Protein AF-A0AAN8F1I0-F1 (afdb_monomer)

Sequence (673 aa):
METEQSHDYLLVFDNTEDTQTLAMLSGLHYNRSFLSQSNTVTAVFSSDENGNGAGFRAVYKSWKPKPIEVLGEPGGIVLITQRMLEFEKENGQLKRFVENGQQERADIMVKLKQLSAQIRTLTDENESNKLDNEVLKKELAEYKSNKEKMEKEMDTLNKALDQRPSEDDVAVLRTELVHAQKLMDEISQQKDVEISEHLNSIRLLNMEREKQRCVMENLQKQLEDTGSHSKESSELVRSLTSELEDTRQLLVTCQKDLEDAKSDSTQKGKRIEELHGKVEANLAELASCREKIAQLEETVRVSAREIDDSHAMNESNLKKLTQLSDKLEQVIEEKKRYETEMSKFEEKNDMHTNSIRRLELSNMDLTNELSSLGSLLEHERQLIDEKNSIIASKDQELFSLREDLERSHIDNEKLKSQCESRANESESLAKQLLALQENSKELMDRISKGEDGSKAAIEQLKIENQKLQEEIGQLTASFQEEKNGLVAKANEQEKVNREERKNAAEKLKQYEHQKETLERRLREAEDEVSRKAERFVEMEKEIEDDRRIANERVQKLKEIIRVKEASISEARKQLEELSTQLTDKNRLLREKEHQVEENRRKIEESVNRIAEAEAKARNLEAELSQSEAQRLAVTDSESDLRTQLSDNEALLASFKQQVEKVVVVFYGIRSVP

Structure (mmCIF, N/CA/C/O backbone):
data_AF-A0AAN8F1I0-F1
#
_entry.id   AF-A0AAN8F1I0-F1
#
loop_
_atom_site.group_PDB
_atom_site.id
_atom_site.type_symbol
_atom_site.label_atom_id
_atom_site.label_alt_id
_atom_site.label_comp_id
_atom_site.label_asym_id
_atom_site.label_entity_id
_atom_site.label_seq_id
_atom_site.pdbx_PDB_ins_code
_atom_site.Cartn_x
_atom_site.Cartn_y
_atom_site.Cartn_z
_atom_site.occupancy
_atom_site.B_iso_or_equiv
_atom_site.auth_seq_id
_atom_site.auth_comp_id
_atom_site.auth_asym_id
_atom_site.auth_atom_id
_atom_site.pdbx_PDB_model_num
ATOM 1 N N . MET A 1 1 ? 10.702 -7.510 59.682 1.00 38.59 1 MET A N 1
ATOM 2 C CA . MET A 1 1 ? 11.881 -8.396 59.645 1.00 38.59 1 MET A CA 1
ATOM 3 C C . MET A 1 1 ? 11.506 -9.640 60.422 1.00 38.59 1 MET A C 1
ATOM 5 O O . MET A 1 1 ? 11.485 -9.596 61.642 1.00 38.59 1 MET A O 1
ATOM 9 N N . GLU A 1 2 ? 11.086 -10.682 59.710 1.00 51.06 2 GLU A N 1
ATOM 10 C CA . GLU A 1 2 ? 10.785 -12.009 60.255 1.00 51.06 2 GLU A CA 1
ATOM 11 C C . GLU A 1 2 ? 12.105 -12.780 60.362 1.00 51.06 2 GLU A C 1
ATOM 13 O O . GLU A 1 2 ? 12.467 -13.537 59.470 1.00 51.06 2 GLU A O 1
ATOM 18 N N . THR A 1 3 ? 12.892 -12.523 61.404 1.00 51.66 3 THR A N 1
ATOM 19 C CA . THR A 1 3 ? 14.162 -13.239 61.617 1.00 51.66 3 THR A CA 1
ATOM 20 C C . THR A 1 3 ? 13.960 -14.652 62.176 1.00 51.66 3 THR A C 1
ATOM 22 O O . THR A 1 3 ? 14.921 -15.408 62.245 1.00 51.66 3 THR A O 1
ATOM 25 N N . GLU A 1 4 ? 12.732 -15.039 62.538 1.00 61.81 4 GLU A N 1
ATOM 26 C CA . GLU A 1 4 ? 12.447 -16.324 63.197 1.00 61.81 4 GLU A CA 1
ATOM 27 C C . GLU A 1 4 ? 12.282 -17.510 62.232 1.00 61.81 4 GLU A C 1
ATOM 29 O O . GLU A 1 4 ? 12.580 -18.634 62.619 1.00 61.81 4 GLU A O 1
ATOM 34 N N . GLN A 1 5 ? 11.872 -17.298 60.970 1.00 64.00 5 GLN A N 1
ATOM 35 C CA . GLN A 1 5 ? 11.562 -18.405 60.039 1.00 64.00 5 GLN A CA 1
ATOM 36 C C . GLN A 1 5 ? 12.749 -19.335 59.741 1.00 64.00 5 GLN A C 1
ATOM 38 O O . GLN A 1 5 ? 12.537 -20.487 59.372 1.00 64.00 5 GLN A O 1
ATOM 43 N N . SER A 1 6 ? 13.982 -18.848 59.879 1.00 69.38 6 SER A N 1
ATOM 44 C CA . SER A 1 6 ? 15.199 -19.601 59.557 1.00 69.38 6 SER A CA 1
ATOM 45 C C . SER A 1 6 ? 15.981 -20.095 60.777 1.00 69.38 6 SER A C 1
ATOM 47 O O . SER A 1 6 ? 17.005 -20.744 60.586 1.00 69.38 6 SER A O 1
ATOM 49 N N . HIS A 1 7 ? 15.534 -19.788 61.999 1.00 74.56 7 HIS A N 1
ATOM 50 C CA . HIS A 1 7 ? 16.306 -20.050 63.222 1.00 74.56 7 HIS A CA 1
ATOM 51 C C . HIS A 1 7 ? 15.511 -20.890 64.231 1.00 74.56 7 HIS A C 1
ATOM 53 O O . HIS A 1 7 ? 15.978 -21.960 64.617 1.00 74.56 7 HIS A O 1
ATOM 59 N N . ASP A 1 8 ? 14.275 -20.482 64.547 1.00 82.50 8 ASP A N 1
ATOM 60 C CA . ASP A 1 8 ? 13.411 -21.152 65.524 1.00 82.50 8 ASP A CA 1
ATOM 61 C C . ASP A 1 8 ? 12.116 -21.646 64.867 1.00 82.50 8 ASP A C 1
ATOM 63 O O . ASP A 1 8 ? 11.227 -20.862 64.514 1.00 82.50 8 ASP A O 1
ATOM 67 N N . TYR A 1 9 ? 11.970 -22.963 64.721 1.00 87.19 9 TYR A N 1
ATOM 68 C CA . TYR A 1 9 ? 10.768 -23.551 64.132 1.00 87.19 9 TYR A CA 1
ATOM 69 C C . TYR A 1 9 ? 10.422 -24.936 64.694 1.00 87.19 9 TYR A C 1
ATOM 71 O O . TYR A 1 9 ? 11.263 -25.686 65.191 1.00 87.19 9 TYR A O 1
ATOM 79 N N . LEU A 1 10 ? 9.137 -25.277 64.592 1.00 88.12 10 LEU A N 1
ATOM 80 C CA . LEU A 1 10 ? 8.558 -26.570 64.940 1.00 88.12 10 LEU A CA 1
ATOM 81 C C . LEU A 1 10 ? 8.108 -27.293 63.669 1.00 88.12 10 LEU A C 1
ATOM 83 O O . LEU A 1 10 ? 7.225 -26.806 62.959 1.00 88.12 10 LEU A O 1
ATOM 87 N N . LEU A 1 11 ? 8.664 -28.475 63.418 1.00 91.50 11 LEU A N 1
ATOM 88 C CA . LEU A 1 11 ? 8.189 -29.400 62.392 1.00 91.50 11 LEU A CA 1
ATOM 89 C C . LEU A 1 11 ? 7.293 -30.468 63.017 1.00 91.50 11 LEU A C 1
ATOM 91 O O . LEU A 1 11 ? 7.629 -31.056 64.041 1.00 91.50 11 LEU A O 1
ATOM 95 N N . VAL A 1 12 ? 6.154 -30.734 62.387 1.00 92.25 12 VAL A N 1
ATOM 96 C CA . VAL A 1 12 ? 5.212 -31.783 62.791 1.00 92.25 12 VAL A CA 1
ATOM 97 C C . VAL A 1 12 ? 5.114 -32.796 61.657 1.00 92.25 12 VAL A C 1
ATOM 99 O O . VAL A 1 12 ? 4.805 -32.409 60.534 1.00 92.25 12 VAL A O 1
ATOM 102 N N . PHE A 1 13 ? 5.340 -34.075 61.943 1.00 93.19 13 PHE A N 1
ATOM 103 C CA . PHE A 1 13 ? 5.342 -35.174 60.974 1.00 93.19 13 PHE A CA 1
ATOM 104 C C . PHE A 1 13 ? 4.301 -36.244 61.317 1.00 93.19 13 PHE A C 1
ATOM 106 O O . PHE A 1 13 ? 3.978 -36.458 62.492 1.00 93.19 13 PHE A O 1
ATOM 113 N N . ASP A 1 14 ? 3.797 -36.933 60.291 1.00 91.88 14 ASP A N 1
ATOM 114 C CA . ASP A 1 14 ? 2.877 -38.064 60.433 1.00 91.88 14 ASP A CA 1
ATOM 115 C C . ASP A 1 14 ? 3.632 -39.396 60.571 1.00 91.88 14 ASP A C 1
ATOM 117 O O . ASP A 1 14 ? 3.768 -40.129 59.592 1.00 91.88 14 ASP A O 1
ATOM 121 N N . ASN A 1 15 ? 4.063 -39.696 61.805 1.00 90.94 15 ASN A N 1
ATOM 122 C CA . ASN A 1 15 ? 4.766 -40.895 62.301 1.00 90.94 15 ASN A CA 1
ATOM 123 C C . ASN A 1 15 ? 6.240 -40.684 62.673 1.00 90.94 15 ASN A C 1
ATOM 125 O O . ASN A 1 15 ? 6.582 -40.884 63.834 1.00 90.94 15 ASN A O 1
ATOM 129 N N . THR A 1 16 ? 7.106 -40.343 61.711 1.00 89.94 16 THR A N 1
ATOM 130 C CA . THR A 1 16 ? 8.564 -40.158 61.910 1.00 89.94 16 THR A CA 1
ATOM 131 C C . THR A 1 16 ? 9.101 -39.003 61.058 1.00 89.94 16 THR A C 1
ATOM 133 O O . THR A 1 16 ? 8.418 -38.537 60.152 1.00 89.94 16 THR A O 1
ATOM 136 N N . GLU A 1 17 ? 10.323 -38.528 61.302 1.00 86.50 17 GLU A N 1
ATOM 137 C CA . GLU A 1 17 ? 10.909 -37.383 60.568 1.00 86.50 17 GLU A CA 1
ATOM 138 C C . GLU A 1 17 ? 11.033 -37.605 59.046 1.00 86.50 17 GLU A C 1
ATOM 140 O O . GLU A 1 17 ? 11.007 -36.648 58.279 1.00 86.50 17 GLU A O 1
ATOM 145 N N . ASP A 1 18 ? 11.077 -38.864 58.600 1.00 85.81 18 ASP A N 1
ATOM 146 C CA . ASP A 1 18 ? 11.137 -39.240 57.178 1.00 85.81 18 ASP A CA 1
ATOM 147 C C . ASP A 1 18 ? 9.758 -39.288 56.491 1.00 85.81 18 ASP A C 1
ATOM 149 O O . ASP A 1 18 ? 9.649 -39.605 55.304 1.00 85.81 18 ASP A O 1
ATOM 153 N N . THR A 1 19 ? 8.680 -39.036 57.237 1.00 86.56 19 THR A N 1
ATOM 154 C CA . THR A 1 19 ? 7.307 -39.080 56.714 1.00 86.56 19 THR A CA 1
ATOM 155 C C . THR A 1 19 ? 6.798 -37.708 56.293 1.00 86.56 19 THR A C 1
ATOM 157 O O . THR A 1 19 ? 7.475 -36.689 56.409 1.00 86.56 19 THR A O 1
ATOM 160 N N . GLN A 1 20 ? 5.577 -37.672 55.759 1.00 88.44 20 GLN A N 1
ATOM 161 C CA . GLN A 1 20 ? 4.949 -36.439 55.313 1.00 88.44 20 GLN A CA 1
ATOM 162 C C . GLN A 1 20 ? 4.882 -35.407 56.451 1.00 88.44 20 GLN A C 1
ATOM 164 O O . GLN A 1 20 ? 4.297 -35.648 57.510 1.00 88.44 20 GLN A O 1
ATOM 169 N N . THR A 1 21 ? 5.446 -34.224 56.204 1.00 91.88 21 THR A N 1
ATOM 170 C CA . THR A 1 21 ? 5.329 -33.076 57.104 1.00 91.88 21 THR A CA 1
ATOM 171 C C . THR A 1 21 ? 3.877 -32.597 57.137 1.00 91.88 21 THR A C 1
ATOM 173 O O . THR A 1 21 ? 3.315 -32.186 56.121 1.00 91.88 21 THR A O 1
ATOM 176 N N . LEU A 1 22 ? 3.269 -32.642 58.318 1.00 90.88 22 LEU A N 1
ATOM 177 C CA . LEU A 1 22 ? 1.938 -32.111 58.597 1.00 90.88 22 LEU A CA 1
ATOM 178 C C . LEU A 1 22 ? 1.959 -30.583 58.724 1.00 90.88 22 LEU A C 1
ATOM 180 O O . LEU A 1 22 ? 1.005 -29.925 58.310 1.00 90.88 22 LEU A O 1
ATOM 184 N N . ALA A 1 23 ? 3.027 -30.014 59.295 1.00 92.06 23 ALA A N 1
ATOM 185 C CA . ALA A 1 23 ? 3.194 -28.567 59.428 1.00 92.06 23 ALA A CA 1
ATOM 186 C C . ALA A 1 23 ? 4.646 -28.147 59.698 1.00 92.06 23 ALA A C 1
ATOM 188 O O . ALA A 1 23 ? 5.397 -28.886 60.329 1.00 92.06 23 ALA A O 1
ATOM 189 N N . MET A 1 24 ? 4.986 -26.916 59.307 1.00 91.50 24 MET A N 1
ATOM 190 C CA . MET A 1 24 ? 6.161 -26.177 59.777 1.00 91.50 24 MET A CA 1
ATOM 191 C C . MET A 1 24 ? 5.681 -24.855 60.380 1.00 91.50 24 MET A C 1
ATOM 193 O O . MET A 1 24 ? 4.984 -24.093 59.708 1.00 91.50 24 MET A O 1
ATOM 197 N N . LEU A 1 25 ? 5.990 -24.607 61.652 1.00 87.94 25 LEU A N 1
ATOM 198 C CA . LEU A 1 25 ? 5.482 -23.466 62.415 1.00 87.94 25 LEU A CA 1
ATOM 199 C C . LEU A 1 25 ? 6.640 -22.646 62.990 1.00 87.94 25 LEU A C 1
ATOM 201 O O . LEU A 1 25 ? 7.462 -23.176 63.729 1.00 87.94 25 LEU A O 1
ATOM 205 N N . SER A 1 26 ? 6.655 -21.348 62.700 1.00 86.38 26 SER A N 1
ATOM 206 C CA . SER A 1 26 ? 7.562 -20.348 63.284 1.00 86.38 26 SER A CA 1
ATOM 207 C C . SER A 1 26 ? 6.744 -19.146 63.777 1.00 86.38 26 SER A C 1
ATOM 209 O O . SER A 1 26 ? 5.780 -18.758 63.108 1.00 86.38 26 SER A O 1
ATOM 211 N N . GLY A 1 27 ? 7.095 -18.551 64.918 1.00 78.88 27 GLY A N 1
ATOM 212 C CA . GLY A 1 27 ? 6.337 -17.455 65.540 1.00 78.88 27 GLY A CA 1
ATOM 213 C C . GLY A 1 27 ? 5.071 -17.895 66.301 1.00 78.88 27 GLY A C 1
ATOM 214 O O . GLY A 1 27 ? 4.934 -19.044 66.724 1.00 78.88 27 GLY A O 1
ATOM 215 N N . LEU A 1 28 ? 4.123 -16.973 66.509 1.00 78.56 28 LEU A N 1
ATOM 216 C CA . LEU A 1 28 ? 2.908 -17.197 67.311 1.00 78.56 28 LEU A CA 1
ATOM 217 C C . LEU A 1 28 ? 1.751 -17.779 66.480 1.00 78.56 28 LEU A C 1
ATOM 219 O O . LEU A 1 28 ? 1.246 -17.133 65.564 1.00 78.56 28 LEU A O 1
ATOM 223 N N . HIS A 1 29 ? 1.269 -18.968 66.856 1.00 80.06 29 HIS A N 1
ATOM 224 C CA . HIS A 1 29 ? 0.125 -19.642 66.221 1.00 80.06 29 HIS A CA 1
ATOM 225 C C . HIS A 1 29 ? -0.914 -20.078 67.263 1.00 80.06 29 HIS A C 1
ATOM 227 O O . HIS A 1 29 ? -0.556 -20.561 68.335 1.00 80.06 29 HIS A O 1
ATOM 233 N N . TYR A 1 30 ? -2.206 -19.971 66.930 1.00 82.50 30 TYR A N 1
ATOM 234 C CA . TYR A 1 30 ? -3.326 -20.386 67.790 1.00 82.50 30 TYR A CA 1
ATOM 235 C C . TYR A 1 30 ? -4.308 -21.289 67.024 1.00 82.50 30 TYR A C 1
ATOM 237 O O . TYR A 1 30 ? -4.524 -21.097 65.829 1.00 82.50 30 TYR A O 1
ATOM 245 N N . ASN A 1 31 ? -4.926 -22.255 67.716 1.00 82.69 31 ASN A N 1
ATOM 246 C CA . ASN A 1 31 ? -6.033 -23.100 67.228 1.00 82.69 31 ASN A CA 1
ATOM 247 C C . ASN A 1 31 ? -5.783 -23.870 65.914 1.00 82.69 31 ASN A C 1
ATOM 249 O O . ASN A 1 31 ? -6.711 -24.128 65.147 1.00 82.69 31 ASN A O 1
ATOM 253 N N . ARG A 1 32 ? -4.539 -24.284 65.654 1.00 83.44 32 ARG A N 1
ATOM 254 C CA . ARG A 1 32 ? -4.214 -25.182 64.537 1.00 83.44 32 ARG A CA 1
ATOM 255 C C . ARG A 1 32 ? -4.479 -26.632 64.949 1.00 83.44 32 ARG A C 1
ATOM 257 O O . ARG A 1 32 ? -4.027 -27.062 66.005 1.00 83.44 32 ARG A O 1
ATOM 264 N N . SER A 1 33 ? -5.201 -27.371 64.111 1.00 86.56 33 SER A N 1
ATOM 265 C CA . SER A 1 33 ? -5.465 -28.802 64.301 1.00 86.56 33 SER A CA 1
ATOM 266 C C . SER A 1 33 ? -4.870 -29.587 63.140 1.00 86.56 33 SER A C 1
ATOM 268 O O . SER A 1 33 ? -5.078 -29.222 61.985 1.00 86.56 33 SER A O 1
ATOM 270 N N . PHE A 1 34 ? -4.152 -30.664 63.45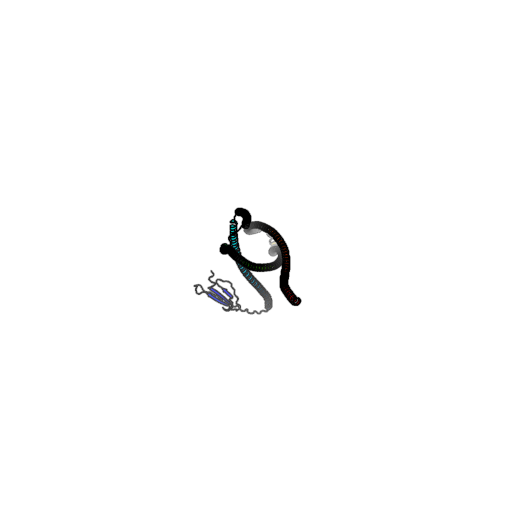4 1.00 86.25 34 PHE A N 1
ATOM 271 C CA . PHE A 1 34 ? -3.553 -31.570 62.476 1.00 86.25 34 PHE A CA 1
ATOM 272 C C . PHE A 1 34 ? -4.014 -32.993 62.779 1.00 86.25 34 PHE A C 1
ATOM 274 O O . PHE A 1 34 ? -4.053 -33.396 63.942 1.00 86.25 34 PHE A O 1
ATOM 281 N N . LEU A 1 35 ? -4.385 -33.737 61.738 1.00 85.62 35 LEU A N 1
ATOM 282 C CA . LEU A 1 35 ? -4.814 -35.126 61.848 1.00 85.62 35 LEU A CA 1
ATOM 283 C C . LEU A 1 35 ? -3.704 -36.025 61.306 1.00 85.62 35 LEU A C 1
ATOM 285 O O . LEU A 1 35 ? -3.365 -35.934 60.129 1.00 85.62 35 LEU A O 1
ATOM 289 N N . SER A 1 36 ? -3.159 -36.880 62.166 1.00 85.06 36 SER A N 1
ATOM 290 C CA . SER A 1 36 ? -2.231 -37.940 61.768 1.00 85.06 36 SER A CA 1
ATOM 291 C C . SER A 1 36 ? -3.011 -39.150 61.264 1.00 85.06 36 SER A C 1
ATOM 293 O O . SER A 1 36 ? -3.981 -39.568 61.899 1.00 85.06 36 SER A O 1
ATOM 295 N N . GLN A 1 37 ? -2.591 -39.716 60.133 1.00 88.19 37 GLN A N 1
ATOM 296 C CA . GLN A 1 37 ? -3.165 -40.950 59.589 1.00 88.19 37 GLN A CA 1
ATOM 297 C C . GLN A 1 37 ? -2.524 -42.195 60.213 1.00 88.19 37 GLN A C 1
ATOM 299 O O . GLN A 1 37 ? -3.139 -43.259 60.248 1.00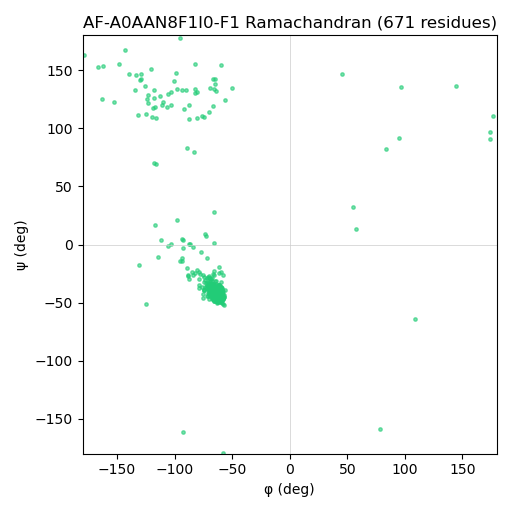 88.19 37 GLN A O 1
ATOM 304 N N . SER A 1 38 ? -1.305 -42.062 60.737 1.00 84.94 38 SER A N 1
ATOM 305 C CA . SER A 1 38 ? -0.540 -43.156 61.347 1.00 84.94 38 SER A CA 1
ATOM 306 C C . SER A 1 38 ? -0.841 -43.392 62.835 1.00 84.94 38 SER A C 1
ATOM 308 O O . SER A 1 38 ? -0.235 -44.269 63.454 1.00 84.94 38 SER A O 1
ATOM 310 N N . ASN A 1 39 ? -1.759 -42.615 63.429 1.00 83.56 39 ASN A N 1
ATOM 311 C CA . ASN A 1 39 ? -2.008 -42.543 64.879 1.00 83.56 39 ASN A CA 1
ATOM 312 C C . ASN A 1 39 ? -0.770 -42.159 65.716 1.00 83.56 39 ASN A C 1
ATOM 314 O O . ASN A 1 39 ? -0.796 -42.284 66.942 1.00 83.56 39 ASN A O 1
ATOM 318 N N . THR A 1 40 ? 0.296 -41.679 65.075 1.00 83.56 40 THR A N 1
ATOM 319 C CA . THR A 1 40 ? 1.558 -41.303 65.712 1.00 83.56 40 THR A CA 1
ATOM 320 C C . THR A 1 40 ? 2.011 -39.959 65.153 1.00 83.56 40 THR A C 1
ATOM 322 O O . THR A 1 40 ? 1.998 -39.735 63.949 1.00 83.56 40 THR A O 1
ATOM 325 N N . VAL A 1 41 ? 2.408 -39.032 66.024 1.00 87.88 41 VAL A N 1
ATOM 326 C CA . VAL A 1 41 ? 2.881 -37.701 65.618 1.00 87.88 41 VAL A CA 1
ATOM 327 C C . VAL A 1 41 ? 4.282 -37.492 66.166 1.00 87.88 41 VAL A C 1
ATOM 329 O O . VAL A 1 41 ? 4.498 -37.645 67.369 1.00 87.88 41 VAL A O 1
ATOM 332 N N . THR A 1 42 ? 5.213 -37.093 65.301 1.00 90.31 42 THR A N 1
ATOM 333 C CA . THR A 1 42 ? 6.535 -36.610 65.719 1.00 90.31 42 THR A CA 1
ATOM 334 C C . THR A 1 42 ? 6.568 -35.097 65.617 1.00 90.31 42 THR A C 1
ATOM 336 O O . THR A 1 42 ? 6.178 -34.529 64.601 1.00 90.31 42 THR A O 1
ATOM 339 N N . ALA A 1 43 ? 7.030 -34.445 66.677 1.00 90.69 43 ALA A N 1
ATOM 340 C CA . ALA A 1 43 ? 7.213 -33.004 66.732 1.00 90.69 43 ALA A CA 1
ATOM 341 C C . ALA A 1 43 ? 8.698 -32.710 66.982 1.00 90.69 43 ALA A C 1
ATOM 343 O O . ALA A 1 43 ? 9.226 -33.103 68.023 1.00 90.69 43 ALA A O 1
ATOM 344 N N . VAL A 1 44 ? 9.355 -32.044 66.032 1.00 90.06 44 VAL A N 1
ATOM 345 C CA . VAL A 1 44 ? 10.782 -31.702 66.075 1.00 90.06 44 VAL A CA 1
ATOM 346 C C . VAL A 1 44 ? 10.924 -30.203 66.261 1.00 90.06 44 VAL A C 1
ATOM 348 O O . VAL A 1 44 ? 10.411 -29.416 65.468 1.00 90.06 44 VAL A O 1
ATOM 351 N N . PHE A 1 45 ? 11.620 -29.813 67.321 1.00 87.56 45 PHE A N 1
ATOM 352 C CA . PHE A 1 45 ? 11.878 -28.421 67.660 1.00 87.56 45 PHE A CA 1
ATOM 353 C C . PHE A 1 45 ? 13.319 -28.088 67.274 1.00 87.56 45 PHE A C 1
ATOM 355 O O . PHE A 1 45 ? 14.242 -28.712 67.795 1.00 87.56 45 PHE A O 1
ATOM 362 N N . SER A 1 46 ? 13.508 -27.121 66.379 1.00 85.25 46 SER A N 1
ATOM 363 C CA . SER A 1 46 ? 14.825 -26.633 65.960 1.00 85.25 46 SER A CA 1
ATOM 364 C C . SER A 1 46 ? 15.004 -25.201 66.445 1.00 85.25 46 SER A C 1
ATOM 366 O O . SER A 1 46 ? 14.131 -24.374 66.191 1.00 85.25 46 SER A O 1
ATOM 368 N N . SER A 1 47 ? 16.107 -24.930 67.145 1.00 82.06 47 SER A N 1
ATOM 369 C CA . SER A 1 47 ? 16.515 -23.594 67.606 1.00 82.06 47 SER A CA 1
ATOM 370 C C . SER A 1 47 ? 17.992 -23.381 67.301 1.00 82.06 47 SER A C 1
ATOM 372 O O . SER A 1 47 ? 18.761 -24.347 67.353 1.00 82.06 47 SER A O 1
ATOM 374 N N . ASP A 1 48 ? 18.401 -22.154 66.984 1.00 74.50 48 ASP A N 1
ATOM 375 C CA . ASP A 1 48 ? 19.811 -21.825 66.808 1.00 74.50 48 ASP A CA 1
ATOM 376 C C . ASP A 1 48 ? 20.503 -21.603 68.170 1.00 74.50 48 ASP A C 1
ATOM 378 O O . ASP A 1 48 ? 20.032 -20.883 69.043 1.00 74.50 48 ASP A O 1
ATOM 382 N N . GLU A 1 49 ? 21.660 -22.235 68.389 1.00 59.28 49 GLU A N 1
ATOM 383 C CA . GLU A 1 49 ? 22.352 -22.255 69.696 1.00 59.28 49 GLU A CA 1
ATOM 384 C C . GLU A 1 49 ? 22.873 -20.879 70.186 1.00 59.28 49 GLU A C 1
ATOM 386 O O . GLU A 1 49 ? 23.493 -20.794 71.247 1.00 59.28 49 GLU A O 1
ATOM 391 N N . ASN A 1 50 ? 22.647 -19.789 69.444 1.00 63.00 50 ASN A N 1
ATOM 392 C CA . ASN A 1 50 ? 23.322 -18.503 69.649 1.00 63.00 50 ASN A CA 1
ATOM 393 C C . ASN A 1 50 ? 22.489 -17.412 70.349 1.00 63.00 50 ASN A C 1
ATOM 395 O O . ASN A 1 50 ? 23.003 -16.313 70.579 1.00 63.00 50 ASN A O 1
ATOM 399 N N . GLY A 1 51 ? 21.240 -17.678 70.731 1.00 56.16 51 GLY A N 1
ATOM 400 C CA . GLY A 1 51 ? 20.402 -16.721 71.456 1.00 56.16 51 GLY A CA 1
ATOM 401 C C . GLY A 1 51 ? 20.244 -17.073 72.936 1.00 56.16 51 GLY A C 1
ATOM 402 O O . GLY A 1 51 ? 19.802 -18.163 73.269 1.00 56.16 51 GLY A O 1
ATOM 403 N N . ASN A 1 52 ? 20.477 -16.123 73.850 1.00 58.47 52 ASN A N 1
ATOM 404 C CA . ASN A 1 52 ? 20.100 -16.216 75.280 1.00 58.47 52 ASN A CA 1
ATOM 405 C C . ASN A 1 52 ? 18.557 -16.247 75.511 1.00 58.47 52 ASN A C 1
ATOM 407 O O . ASN A 1 52 ? 18.062 -15.760 76.530 1.00 58.47 52 ASN A O 1
ATOM 411 N N . GLY A 1 53 ? 17.779 -16.750 74.549 1.00 61.09 53 GLY A N 1
ATOM 412 C CA . GLY A 1 53 ? 16.323 -16.836 74.579 1.00 61.09 53 GLY A CA 1
ATOM 413 C C . GLY A 1 53 ? 15.821 -18.052 75.359 1.00 61.09 53 GLY A C 1
ATOM 414 O O . GLY A 1 53 ? 16.510 -19.057 75.518 1.00 61.09 53 GLY A O 1
ATOM 415 N N . ALA A 1 54 ? 14.596 -17.964 75.880 1.00 58.94 54 ALA A N 1
ATOM 416 C CA . ALA A 1 54 ? 13.941 -19.101 76.515 1.00 58.94 54 ALA A CA 1
ATOM 417 C C . ALA A 1 54 ? 13.573 -20.137 75.436 1.00 58.94 54 ALA A C 1
ATOM 419 O O . ALA A 1 54 ? 12.733 -19.844 74.592 1.00 58.94 54 ALA A O 1
ATOM 420 N N . GLY A 1 55 ? 14.193 -21.323 75.463 1.00 64.38 55 GLY A N 1
ATOM 421 C CA . GLY A 1 55 ? 13.909 -22.408 74.514 1.00 64.38 55 GLY A CA 1
ATOM 422 C C . GLY A 1 55 ? 12.444 -22.881 74.505 1.00 64.38 55 GLY A C 1
ATOM 423 O O . GLY A 1 55 ? 11.590 -22.394 75.250 1.00 64.38 55 GLY A O 1
ATOM 424 N N . PHE A 1 56 ? 12.128 -23.873 73.671 1.00 67.94 56 PHE A N 1
ATOM 425 C CA . PHE A 1 56 ? 10.748 -24.334 73.486 1.00 67.94 56 PHE A CA 1
ATOM 426 C C . PHE A 1 56 ? 10.133 -24.968 74.746 1.00 67.94 56 PHE A C 1
ATOM 428 O O . PHE A 1 56 ? 10.746 -25.788 75.430 1.00 67.94 56 PHE A O 1
ATOM 435 N N . ARG A 1 57 ? 8.860 -24.650 75.019 1.00 68.69 57 ARG A N 1
ATOM 436 C CA . ARG A 1 57 ? 8.044 -25.310 76.050 1.00 68.69 57 ARG A CA 1
ATOM 437 C C . ARG A 1 57 ? 6.861 -26.024 75.403 1.00 68.69 57 ARG A C 1
ATOM 439 O O . ARG A 1 57 ? 5.903 -25.380 74.987 1.00 68.69 57 ARG A O 1
ATOM 446 N N . ALA A 1 58 ? 6.896 -27.354 75.390 1.00 72.25 58 ALA A N 1
ATOM 447 C CA . ALA A 1 58 ? 5.787 -28.190 74.939 1.00 72.25 58 ALA A CA 1
ATOM 448 C C . ALA A 1 58 ? 4.991 -28.752 76.130 1.00 72.25 58 ALA A C 1
ATOM 450 O O . ALA A 1 58 ? 5.567 -29.147 77.143 1.00 72.25 58 ALA A O 1
ATOM 451 N N . VAL A 1 59 ? 3.660 -28.812 76.009 1.00 68.94 59 VAL A N 1
ATOM 452 C CA . VAL A 1 59 ? 2.772 -29.445 77.000 1.00 68.94 59 VAL A CA 1
ATOM 453 C C . VAL A 1 59 ? 1.916 -30.493 76.298 1.00 68.94 59 VAL A C 1
ATOM 455 O O . VAL A 1 59 ? 1.042 -30.156 75.504 1.00 68.94 59 VAL A O 1
ATOM 458 N N . TYR A 1 60 ? 2.145 -31.766 76.618 1.00 69.75 60 TYR A N 1
ATOM 459 C CA . TYR A 1 60 ? 1.352 -32.887 76.116 1.00 69.75 60 TYR A CA 1
ATOM 460 C C . TYR A 1 60 ? 0.228 -33.243 77.098 1.00 69.75 60 TYR A C 1
ATOM 462 O O . TYR A 1 60 ? 0.461 -33.372 78.301 1.00 69.75 60 TYR A O 1
ATOM 470 N N . LYS A 1 61 ? -0.996 -33.424 76.589 1.00 65.44 61 LYS A N 1
ATOM 471 C CA . LYS A 1 61 ? -2.149 -33.917 77.358 1.00 65.44 61 LYS A CA 1
ATOM 472 C C . LYS A 1 61 ? -2.835 -35.039 76.584 1.00 65.44 61 LYS A C 1
ATOM 474 O O . LYS A 1 61 ? -3.471 -34.783 75.567 1.00 65.44 61 LYS A O 1
ATOM 479 N N . SER A 1 62 ? -2.746 -36.266 77.088 1.00 65.38 62 SER A N 1
ATOM 480 C CA . SER A 1 62 ? -3.513 -37.400 76.566 1.00 65.38 62 SER A CA 1
ATOM 481 C C . SER A 1 62 ? -4.854 -37.523 77.282 1.00 65.38 62 SER A C 1
ATOM 483 O O . SER A 1 62 ? -4.887 -37.542 78.514 1.00 65.38 62 SER A O 1
ATOM 485 N N . TRP A 1 63 ? -5.939 -37.706 76.534 1.00 57.28 63 TRP A N 1
ATOM 486 C CA . TRP A 1 63 ? -7.264 -37.991 77.083 1.00 57.28 63 TRP A CA 1
ATOM 487 C C . TRP A 1 63 ? -7.701 -39.374 76.594 1.00 57.28 63 TRP A C 1
ATOM 489 O O . TRP A 1 63 ? -7.815 -39.594 75.392 1.00 57.28 63 TRP A O 1
ATOM 499 N N . LYS A 1 64 ? -7.919 -40.322 77.514 1.00 48.03 64 LYS A N 1
ATOM 500 C CA . LYS A 1 64 ? -8.533 -41.621 77.199 1.00 48.03 64 LYS A CA 1
ATOM 501 C C . LYS A 1 64 ? -10.051 -41.509 77.398 1.00 48.03 64 LYS A C 1
ATOM 503 O O . LYS A 1 64 ? -10.463 -41.289 78.539 1.00 48.03 64 LYS A O 1
ATOM 508 N N . PRO A 1 65 ? -10.891 -41.666 76.361 1.00 48.66 65 PRO A N 1
ATOM 509 C CA . PRO A 1 65 ? -12.330 -41.787 76.567 1.00 48.66 65 PRO A CA 1
ATOM 510 C C . PRO A 1 65 ? -12.641 -43.092 77.320 1.00 48.66 65 PRO A C 1
ATOM 512 O O . PRO A 1 65 ? -12.072 -44.144 77.024 1.00 48.66 65 PRO A O 1
ATOM 515 N N . LYS A 1 66 ? -13.503 -43.009 78.343 1.00 40.09 66 LYS A N 1
ATOM 516 C CA . LYS A 1 66 ? -13.944 -44.171 79.130 1.00 40.09 66 LYS A CA 1
ATOM 517 C C . LYS A 1 66 ? -14.797 -45.114 78.261 1.00 40.09 66 LYS A C 1
ATOM 519 O O . LYS A 1 66 ? -15.603 -44.611 77.478 1.00 40.09 66 LYS A O 1
ATOM 524 N N . PRO A 1 67 ? -14.678 -46.447 78.417 1.00 43.38 67 PRO A N 1
ATOM 525 C CA . PRO A 1 67 ? -15.557 -47.397 77.742 1.00 43.38 67 PRO A CA 1
ATOM 526 C C . PRO A 1 67 ? -16.998 -47.218 78.233 1.00 43.38 67 PRO A C 1
ATOM 528 O O . PRO A 1 67 ? -17.237 -47.135 79.436 1.00 43.38 67 PRO A O 1
ATOM 531 N N . ILE A 1 68 ? -17.942 -47.144 77.298 1.00 40.28 68 ILE A N 1
ATOM 532 C CA . ILE A 1 68 ? -19.378 -47.089 77.579 1.00 40.28 68 ILE A CA 1
ATOM 533 C C . ILE A 1 68 ? -19.824 -48.504 77.966 1.00 40.28 68 ILE A C 1
ATOM 535 O O . ILE A 1 68 ? -19.822 -49.409 77.133 1.00 40.28 68 ILE A O 1
ATOM 539 N N . GLU A 1 69 ? -20.165 -48.694 79.240 1.00 42.09 69 GLU A N 1
ATOM 540 C CA . GLU A 1 69 ? -20.812 -49.909 79.735 1.00 42.09 69 GLU A CA 1
ATOM 541 C C . GLU A 1 69 ? -22.248 -50.007 79.199 1.00 42.09 69 GLU A C 1
ATOM 543 O O . GLU A 1 69 ? -23.012 -49.041 79.176 1.00 42.09 69 GLU A O 1
ATOM 548 N N . VAL A 1 70 ? -22.585 -51.209 78.738 1.00 43.31 70 VAL A N 1
ATOM 549 C CA . VAL A 1 70 ? -23.855 -51.596 78.125 1.00 43.31 70 VAL A CA 1
ATOM 550 C C . VAL A 1 70 ? -24.934 -51.701 79.208 1.00 43.31 70 VAL A C 1
ATOM 552 O O . VAL A 1 70 ? -24.915 -52.625 80.017 1.00 43.31 70 VAL A O 1
ATOM 555 N N . LEU A 1 71 ? -25.896 -50.773 79.207 1.00 38.44 71 LEU A N 1
ATOM 556 C CA . LEU A 1 71 ? -27.134 -50.878 79.984 1.00 38.44 71 LEU A CA 1
ATOM 557 C C . LEU A 1 71 ? -28.180 -51.642 79.165 1.00 38.44 71 LEU A C 1
ATOM 559 O O . LEU A 1 71 ? -28.708 -51.143 78.172 1.00 38.44 71 LEU A O 1
ATOM 563 N N . GLY A 1 72 ? -28.450 -52.877 79.584 1.00 40.38 72 GLY A N 1
ATOM 564 C CA . GLY A 1 72 ? -29.559 -53.677 79.089 1.00 40.38 72 GLY A CA 1
ATOM 565 C C . GLY A 1 72 ? -30.865 -53.271 79.764 1.00 40.38 72 GLY A C 1
ATOM 566 O O . GLY A 1 72 ? -31.076 -53.607 80.921 1.00 40.38 72 GLY A O 1
ATOM 567 N N . GLU A 1 73 ? -31.758 -52.622 79.018 1.00 43.69 73 GLU A N 1
ATOM 568 C CA . GLU A 1 73 ? -33.198 -52.644 79.293 1.00 43.69 73 GLU A CA 1
ATOM 569 C C . GLU A 1 73 ? -34.011 -52.758 77.985 1.00 43.69 73 GLU A C 1
ATOM 571 O O . GLU A 1 73 ? -33.603 -52.210 76.952 1.00 43.69 73 GLU A O 1
ATOM 576 N N . PRO A 1 74 ? -35.178 -53.439 77.988 1.00 46.28 74 PRO A N 1
ATOM 577 C CA . PRO A 1 74 ? -35.901 -53.846 76.773 1.00 46.28 74 PRO A CA 1
ATOM 578 C C . PRO A 1 74 ? -36.623 -52.716 76.014 1.00 46.28 74 PRO A C 1
ATOM 580 O O . PRO A 1 74 ? -37.363 -52.996 75.076 1.00 46.28 74 PRO A O 1
ATOM 583 N N . GLY A 1 75 ? -36.414 -51.448 76.382 1.00 45.22 75 GLY A N 1
ATOM 584 C CA . GLY A 1 75 ? -36.884 -50.275 75.629 1.00 45.22 75 GLY A CA 1
ATOM 585 C C . GLY A 1 75 ? -35.858 -49.710 74.634 1.00 45.22 75 GLY A C 1
ATOM 586 O O . GLY A 1 75 ? -36.203 -48.880 73.795 1.00 45.22 75 GLY A O 1
ATOM 587 N N . GLY A 1 76 ? -34.596 -50.155 74.696 1.00 43.44 76 GLY A N 1
ATOM 588 C CA . GLY A 1 76 ? -33.493 -49.576 73.916 1.00 43.44 76 GLY A CA 1
ATOM 589 C C . GLY A 1 76 ? -33.426 -50.002 72.446 1.00 43.44 76 GLY A C 1
ATOM 590 O O . GLY A 1 76 ? -32.887 -49.266 71.625 1.00 43.44 76 GLY A O 1
ATOM 591 N N . ILE A 1 77 ? -33.994 -51.152 72.071 1.00 48.50 77 ILE A N 1
ATOM 592 C CA . ILE A 1 77 ? -33.830 -51.714 70.716 1.00 48.50 77 ILE A CA 1
ATOM 593 C C . ILE A 1 77 ? -34.507 -50.838 69.649 1.00 48.50 77 ILE A C 1
ATOM 595 O O . ILE A 1 77 ? -33.962 -50.688 68.556 1.00 48.50 77 ILE A O 1
ATOM 599 N N . VAL A 1 78 ? -35.632 -50.193 69.978 1.00 50.53 78 VAL A N 1
ATOM 600 C CA . VAL A 1 78 ? -36.376 -49.306 69.061 1.00 50.53 78 VAL A CA 1
ATOM 601 C C . VAL A 1 78 ? -35.667 -47.958 68.874 1.00 50.53 78 VAL A C 1
ATOM 603 O O . VAL A 1 78 ? -35.561 -47.461 67.756 1.00 50.53 78 VAL A O 1
ATOM 606 N N . LEU A 1 79 ? -35.087 -47.397 69.940 1.00 53.78 79 LEU A N 1
ATOM 607 C CA . LEU A 1 79 ? -34.286 -46.168 69.855 1.00 53.78 79 LEU A CA 1
ATOM 608 C C . LEU A 1 79 ? -32.949 -46.392 69.138 1.00 53.78 79 LEU A C 1
ATOM 610 O O . LEU A 1 79 ? -32.491 -45.505 68.423 1.00 53.78 79 LEU A O 1
ATOM 614 N N . ILE A 1 80 ? -32.337 -47.571 69.288 1.00 53.69 80 ILE A N 1
ATOM 615 C CA . ILE A 1 80 ? -31.086 -47.933 68.605 1.00 53.69 80 ILE A CA 1
ATOM 616 C C . ILE A 1 80 ? -31.319 -48.146 67.106 1.00 53.69 80 ILE A C 1
ATOM 618 O O . ILE A 1 80 ? -30.521 -47.667 66.306 1.00 53.69 80 ILE A O 1
ATOM 622 N N . THR A 1 81 ? -32.414 -48.801 66.705 1.00 57.78 81 THR A N 1
ATOM 623 C CA . THR A 1 81 ? -32.727 -48.987 65.275 1.00 57.78 81 THR A CA 1
ATOM 624 C C . THR A 1 81 ? -33.117 -47.681 64.594 1.00 57.78 81 THR A C 1
ATOM 626 O O . THR A 1 81 ? -32.672 -47.443 63.474 1.00 57.78 81 THR A O 1
ATOM 629 N N . GLN A 1 82 ? -33.856 -46.794 65.267 1.00 64.75 82 GLN A N 1
ATOM 630 C CA . GLN A 1 82 ? -34.158 -45.471 64.718 1.00 64.75 82 GLN A CA 1
ATOM 631 C C . GLN A 1 82 ? -32.911 -44.582 64.619 1.00 64.75 82 GLN A C 1
ATOM 633 O O . GLN A 1 82 ? -32.678 -43.987 63.568 1.00 64.75 82 GLN A O 1
ATOM 638 N N . ARG A 1 83 ? -32.045 -44.574 65.645 1.00 64.75 83 ARG A N 1
ATOM 639 C CA . ARG A 1 83 ? -30.746 -43.887 65.561 1.00 64.75 83 ARG A CA 1
ATOM 640 C C . ARG A 1 83 ? -29.848 -44.462 64.476 1.00 64.75 83 ARG A C 1
ATOM 642 O O . ARG A 1 83 ? -29.176 -43.690 63.812 1.00 64.75 83 ARG A O 1
ATOM 649 N N . MET A 1 84 ? -29.815 -45.780 64.285 1.00 66.44 84 MET A N 1
ATOM 650 C CA . MET A 1 84 ? -29.034 -46.393 63.206 1.00 66.44 84 MET A CA 1
ATOM 651 C C . MET A 1 84 ? -29.535 -45.964 61.826 1.00 66.44 84 MET A C 1
ATOM 653 O O . MET A 1 84 ? -28.720 -45.648 60.969 1.00 66.44 84 MET A O 1
ATOM 657 N N . LEU A 1 85 ? -30.852 -45.905 61.623 1.00 69.50 85 LEU A N 1
ATOM 658 C CA . LEU A 1 85 ? -31.451 -45.458 60.363 1.00 69.50 85 LEU A CA 1
ATOM 659 C C . LEU A 1 85 ? -31.194 -43.971 60.089 1.00 69.50 85 LEU A C 1
ATOM 661 O O . LEU A 1 85 ? -30.903 -43.596 58.955 1.00 69.50 85 LEU A O 1
ATOM 665 N N . GLU A 1 86 ? -31.263 -43.122 61.116 1.00 73.69 86 GLU A N 1
ATOM 666 C CA . GLU A 1 86 ? -30.881 -41.708 61.015 1.00 73.69 86 GLU A CA 1
ATOM 667 C C . GLU A 1 86 ? -29.385 -41.561 60.708 1.00 73.69 86 GLU A C 1
ATOM 669 O O . GLU A 1 86 ? -29.022 -40.814 59.800 1.00 73.69 86 GLU A O 1
ATOM 674 N N . PHE A 1 87 ? -28.530 -42.358 61.355 1.00 73.81 87 PHE A N 1
ATOM 675 C CA . PHE A 1 87 ? -27.089 -42.373 61.109 1.00 73.81 87 PHE A CA 1
ATOM 676 C C . PHE A 1 87 ? -26.744 -42.867 59.698 1.00 73.81 87 PHE A C 1
ATOM 678 O O . PHE A 1 87 ? -25.879 -42.297 59.046 1.00 73.81 87 PHE A O 1
ATOM 685 N N . GLU A 1 88 ? -27.430 -43.884 59.170 1.00 72.44 88 GLU A N 1
ATOM 686 C CA . GLU A 1 88 ? -27.262 -44.337 57.781 1.00 72.44 88 GLU A CA 1
ATOM 687 C C . GLU A 1 88 ? -27.699 -43.269 56.773 1.00 72.44 88 GLU A C 1
ATOM 689 O O . GLU A 1 88 ? -27.062 -43.092 55.730 1.00 72.44 88 GLU A O 1
ATOM 694 N N . LYS A 1 89 ? -28.758 -42.515 57.089 1.00 78.19 89 LYS A N 1
ATOM 695 C CA . LYS A 1 89 ? -29.258 -41.427 56.243 1.00 78.19 89 LYS A CA 1
ATOM 696 C C . LYS A 1 89 ? -28.303 -40.233 56.241 1.00 78.19 89 LYS A C 1
ATOM 698 O O . LYS A 1 89 ? -27.991 -39.720 55.165 1.00 78.19 89 LYS A O 1
ATOM 703 N N . GLU A 1 90 ? -27.795 -39.843 57.408 1.00 76.94 90 GLU A N 1
ATOM 704 C CA . GLU A 1 90 ? -26.760 -38.815 57.556 1.00 76.94 90 GLU A CA 1
ATOM 705 C C . GLU A 1 90 ? -25.454 -39.243 56.882 1.00 76.94 90 GLU A C 1
ATOM 707 O O . GLU A 1 90 ? -24.878 -38.476 56.116 1.00 76.94 90 GLU A O 1
ATOM 712 N N . ASN A 1 91 ? -25.022 -40.492 57.054 1.00 78.50 91 ASN A N 1
ATOM 713 C CA . ASN A 1 91 ? -23.79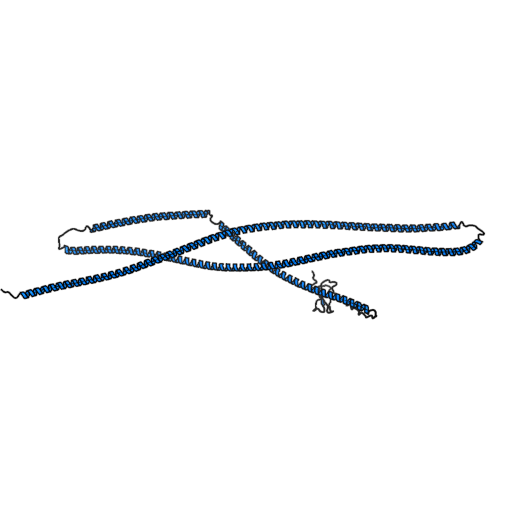9 -41.005 56.438 1.00 78.50 91 ASN A CA 1
ATOM 714 C C . ASN A 1 91 ? -23.935 -41.117 54.906 1.00 78.50 91 ASN A C 1
ATOM 716 O O . ASN A 1 91 ? -22.993 -40.838 54.165 1.00 78.50 91 ASN A O 1
ATOM 720 N N . GLY A 1 92 ? -25.130 -41.442 54.400 1.00 81.88 92 GLY A N 1
ATOM 721 C CA . GLY A 1 92 ? -25.443 -41.417 52.969 1.00 81.88 92 GLY A CA 1
ATOM 722 C C . GLY A 1 92 ? -25.511 -40.005 52.368 1.00 81.88 92 GLY A C 1
ATOM 723 O O . GLY A 1 92 ? -25.231 -39.829 51.179 1.00 81.88 92 GLY A O 1
ATOM 724 N N . GLN A 1 93 ? -25.869 -38.989 53.158 1.00 79.81 93 GLN A N 1
ATOM 725 C CA . GLN A 1 93 ? -25.766 -37.580 52.759 1.00 79.81 93 GLN A CA 1
ATOM 726 C C . GLN A 1 93 ? -24.316 -37.095 52.803 1.00 79.81 93 GLN A C 1
ATOM 728 O O . GLN A 1 93 ? -23.859 -36.462 51.854 1.00 79.81 93 GLN A O 1
ATOM 733 N N . LEU A 1 94 ? -23.572 -37.459 53.849 1.00 79.75 94 LEU A N 1
ATOM 734 C CA . LEU A 1 94 ? -22.164 -37.115 54.009 1.00 79.75 94 LEU A CA 1
ATOM 735 C C . LEU A 1 94 ? -21.317 -37.720 52.885 1.00 79.75 94 LEU A C 1
ATOM 737 O O . LEU A 1 94 ? -20.483 -37.032 52.306 1.00 79.75 94 LEU A O 1
ATOM 741 N N . LYS A 1 95 ? -21.590 -38.971 52.497 1.00 85.00 95 LYS A N 1
ATOM 742 C CA . LYS A 1 95 ? -20.927 -39.626 51.364 1.00 85.00 95 LYS A CA 1
ATOM 743 C C . LYS A 1 95 ? -21.173 -38.888 50.045 1.00 85.00 95 LYS A C 1
ATOM 745 O O . LYS A 1 95 ? -20.220 -38.628 49.321 1.00 85.00 95 LYS A O 1
ATOM 750 N N . ARG A 1 96 ? -22.418 -38.472 49.776 1.00 82.38 96 ARG A N 1
ATOM 751 C CA . ARG A 1 96 ? -22.752 -37.649 48.598 1.00 82.38 96 ARG A CA 1
ATOM 752 C C . ARG A 1 96 ? -22.077 -36.279 48.634 1.00 82.38 96 ARG A C 1
ATOM 754 O O . ARG A 1 96 ? -21.636 -35.793 47.602 1.00 82.38 96 ARG A O 1
ATOM 761 N N . PHE A 1 97 ? -21.961 -35.672 49.813 1.00 82.94 97 PHE A N 1
ATOM 762 C CA . PHE A 1 97 ? -21.264 -34.399 49.984 1.00 82.94 97 PHE A CA 1
ATOM 763 C C . PHE A 1 97 ? -19.755 -34.534 49.724 1.00 82.94 97 PHE A C 1
ATOM 765 O O . PHE A 1 97 ? -19.161 -33.684 49.067 1.00 82.94 97 PHE A O 1
ATOM 772 N N . VAL A 1 98 ? -19.140 -35.628 50.183 1.00 82.31 98 VAL A N 1
ATOM 773 C CA . VAL A 1 98 ? -17.725 -35.937 49.929 1.00 82.31 98 VAL A CA 1
ATOM 774 C C . VAL A 1 98 ? -17.478 -36.252 48.452 1.00 82.31 98 VAL A C 1
ATOM 776 O O . VAL A 1 98 ? -16.505 -35.752 47.894 1.00 82.31 98 VAL A O 1
ATOM 779 N N . GLU A 1 99 ? -18.353 -37.024 47.803 1.00 85.94 99 GLU A N 1
ATOM 780 C CA . GLU A 1 99 ? -18.267 -37.317 46.363 1.00 85.94 99 GLU A CA 1
ATOM 781 C C . GLU A 1 99 ? -18.429 -36.041 45.519 1.00 85.94 99 GLU A C 1
ATOM 783 O O . GLU A 1 99 ? -17.610 -35.791 44.635 1.00 85.94 99 GLU A O 1
ATOM 788 N N . ASN A 1 100 ? -19.392 -35.172 45.850 1.00 85.69 100 ASN A N 1
ATOM 789 C CA . ASN A 1 100 ? -19.531 -33.864 45.201 1.00 85.69 100 ASN A CA 1
ATOM 790 C C . ASN A 1 100 ? -18.297 -32.980 45.426 1.00 85.69 100 ASN A C 1
ATOM 792 O O . ASN A 1 100 ? -17.778 -32.404 44.474 1.00 85.69 100 ASN A O 1
ATOM 796 N N . GLY A 1 101 ? -17.767 -32.919 46.651 1.00 85.31 101 GLY A N 1
ATOM 797 C CA . GLY A 1 101 ? -16.554 -32.152 46.948 1.00 85.31 101 GLY A CA 1
ATOM 798 C C . GLY A 1 101 ? -15.302 -32.691 46.241 1.00 85.31 101 GLY A C 1
ATOM 799 O O . GLY A 1 101 ? -14.410 -31.920 45.878 1.00 85.31 101 GLY A O 1
ATOM 800 N N . GLN A 1 102 ? -15.219 -34.005 46.007 1.00 87.81 102 GLN A N 1
ATOM 801 C CA . GLN A 1 102 ? -14.157 -34.613 45.199 1.00 87.81 102 GLN A CA 1
ATOM 802 C C . GLN A 1 102 ? -14.304 -34.264 43.716 1.00 87.81 102 GLN A C 1
ATOM 804 O O . GLN A 1 102 ? -13.301 -33.928 43.082 1.00 87.81 102 GLN A O 1
ATOM 809 N N . GLN A 1 103 ? -15.528 -34.287 43.186 1.00 90.00 103 GLN A N 1
ATOM 810 C CA . GLN A 1 103 ? -15.806 -33.890 41.808 1.00 90.00 103 GLN A CA 1
ATOM 811 C C . GLN A 1 103 ? -15.489 -32.405 41.578 1.00 90.00 103 GLN A C 1
ATOM 813 O O . GLN A 1 103 ? -14.765 -32.072 40.644 1.00 90.00 103 GLN A O 1
ATOM 818 N N . GLU A 1 104 ? -15.917 -31.519 42.480 1.00 90.56 104 GLU A N 1
ATOM 819 C CA . GLU A 1 104 ? -15.597 -30.088 42.419 1.00 90.56 104 GLU A CA 1
ATOM 820 C C . GLU A 1 104 ? -14.085 -29.838 42.482 1.00 90.56 104 GLU A C 1
ATOM 822 O O . GLU A 1 104 ? -13.554 -29.030 41.718 1.00 90.56 104 GLU A O 1
ATOM 827 N N . ARG A 1 105 ? -13.352 -30.560 43.343 1.00 90.75 105 ARG A N 1
ATOM 828 C CA . ARG A 1 105 ? -11.882 -30.486 43.371 1.00 90.75 105 ARG A CA 1
ATOM 829 C C . ARG A 1 105 ? -11.252 -30.943 42.062 1.00 90.75 105 ARG A C 1
ATOM 831 O O . ARG A 1 105 ? -10.286 -30.317 41.625 1.00 90.75 105 ARG A O 1
ATOM 838 N N . ALA A 1 106 ? -11.755 -32.016 41.456 1.00 89.88 106 ALA A N 1
ATOM 839 C CA . ALA A 1 106 ? -11.261 -32.496 40.170 1.00 89.88 106 ALA A CA 1
ATOM 840 C C . ALA A 1 106 ? -11.494 -31.448 39.070 1.00 89.88 106 ALA A C 1
ATOM 842 O O . ALA A 1 106 ? -10.560 -31.110 38.342 1.00 89.88 106 ALA A O 1
ATOM 843 N N . ASP A 1 107 ? -12.685 -30.852 39.019 1.00 90.31 107 ASP A N 1
ATOM 844 C CA . ASP A 1 107 ? -13.036 -29.812 38.049 1.00 90.31 107 ASP A CA 1
ATOM 845 C C . ASP A 1 107 ? -12.197 -28.538 38.243 1.00 90.31 107 ASP A C 1
ATOM 847 O O . ASP A 1 107 ? -11.694 -27.957 37.275 1.00 90.31 107 ASP A O 1
ATOM 851 N N . ILE A 1 108 ? -11.970 -28.126 39.496 1.00 93.31 108 ILE A N 1
ATOM 852 C CA . ILE A 1 108 ? -11.066 -27.018 39.834 1.00 93.31 108 ILE A CA 1
ATOM 853 C C . ILE A 1 108 ? -9.641 -27.332 39.372 1.00 93.31 108 ILE A C 1
ATOM 855 O O . ILE A 1 108 ? -8.986 -26.467 38.790 1.00 93.31 108 ILE A O 1
ATOM 859 N N . MET A 1 109 ? -9.157 -28.558 39.578 1.00 90.19 109 MET A N 1
ATOM 860 C CA . MET A 1 109 ? -7.812 -28.964 39.167 1.00 90.19 109 MET A CA 1
ATOM 861 C C . MET A 1 109 ? -7.657 -28.957 37.639 1.00 90.19 109 MET A C 1
ATOM 863 O O . MET A 1 109 ? -6.628 -28.511 37.126 1.00 90.19 109 MET A O 1
ATOM 867 N N . VAL A 1 110 ? -8.685 -29.386 36.900 1.00 93.06 110 VAL A N 1
ATOM 868 C CA . VAL A 1 110 ? -8.714 -29.313 35.431 1.00 93.06 110 VAL A CA 1
ATOM 869 C C . VAL A 1 110 ? -8.665 -27.859 34.960 1.00 93.06 110 VAL A C 1
ATOM 871 O O . VAL A 1 110 ? -7.845 -27.533 34.098 1.00 93.06 110 VAL A O 1
ATOM 874 N N . LYS A 1 111 ? -9.466 -26.967 35.560 1.00 93.81 111 LYS A N 1
ATOM 875 C CA . LYS A 1 111 ? -9.437 -25.526 35.251 1.00 93.81 111 LYS A CA 1
ATOM 876 C C . LYS A 1 111 ? -8.084 -24.893 35.570 1.00 93.81 111 LYS A C 1
ATOM 878 O O . LYS A 1 111 ? -7.563 -24.136 34.758 1.00 93.81 111 LYS A O 1
ATOM 883 N N . LEU A 1 112 ? -7.477 -25.239 36.705 1.00 92.31 112 LEU A N 1
ATOM 884 C CA . LEU A 1 112 ? -6.130 -24.790 37.074 1.00 92.31 112 LEU A CA 1
ATOM 885 C C . LEU A 1 112 ? -5.091 -25.240 36.047 1.00 92.31 112 LEU A C 1
ATOM 887 O O . LEU A 1 112 ? -4.277 -24.435 35.605 1.00 92.31 112 LEU A O 1
ATOM 891 N N . LYS A 1 113 ? -5.156 -26.500 35.604 1.00 93.69 113 LYS A N 1
ATOM 892 C CA . LYS A 1 113 ? -4.257 -27.033 34.575 1.00 93.69 113 LYS A CA 1
ATOM 893 C C . LYS A 1 113 ? -4.436 -26.319 33.231 1.00 93.69 113 LYS A C 1
ATOM 895 O O . LYS A 1 113 ? -3.438 -26.034 32.573 1.00 93.69 113 LYS A O 1
ATOM 900 N N . GLN A 1 114 ? -5.674 -26.005 32.843 1.00 93.62 114 GLN A N 1
ATOM 901 C CA . GLN A 1 114 ? -5.969 -25.213 31.643 1.00 93.62 114 GLN A CA 1
ATOM 902 C C . GLN A 1 114 ? -5.437 -23.781 31.754 1.00 93.62 114 GLN A C 1
ATOM 904 O O . GLN A 1 114 ? -4.748 -23.327 30.845 1.00 93.62 114 GLN A O 1
ATOM 909 N N . LEU A 1 115 ? -5.672 -23.101 32.879 1.00 94.38 115 LEU A N 1
ATOM 910 C CA . LEU A 1 115 ? -5.144 -21.757 33.128 1.00 94.38 115 LEU A CA 1
ATOM 911 C C . LEU A 1 115 ? -3.611 -21.743 33.117 1.00 94.38 115 LEU A C 1
ATOM 913 O O . LEU A 1 115 ? -3.009 -20.884 32.486 1.00 94.38 115 LEU A O 1
ATOM 917 N N . SER A 1 116 ? -2.955 -22.728 33.735 1.00 92.81 116 SER A N 1
ATOM 918 C CA . SER A 1 116 ? -1.491 -22.857 33.685 1.00 92.81 116 SER A CA 1
ATOM 919 C C . SER A 1 116 ? -0.946 -23.158 32.284 1.00 92.81 116 SER A C 1
ATOM 921 O O . SER A 1 116 ? 0.218 -22.862 32.010 1.00 92.81 116 SER A O 1
ATOM 923 N N . ALA A 1 117 ? -1.734 -23.781 31.405 1.00 92.88 117 ALA A N 1
ATOM 924 C CA . ALA A 1 117 ? -1.365 -23.954 30.003 1.00 92.88 117 ALA A CA 1
ATOM 925 C C . ALA A 1 117 ? -1.518 -22.634 29.234 1.00 92.88 117 ALA A C 1
ATOM 927 O O . ALA A 1 117 ? -0.579 -22.226 28.562 1.00 92.88 117 ALA A O 1
ATOM 928 N N . GLN A 1 118 ? -2.638 -21.924 29.417 1.00 95.56 118 GLN A N 1
ATOM 929 C CA . GLN A 1 118 ? -2.865 -20.605 28.814 1.00 95.56 118 GLN A CA 1
ATOM 930 C C . GLN A 1 118 ? -1.809 -19.577 29.231 1.00 95.56 118 GLN A C 1
ATOM 932 O O . GLN A 1 118 ? -1.310 -18.849 28.383 1.00 95.56 118 GLN A O 1
ATOM 937 N N . ILE A 1 119 ? -1.422 -19.543 30.511 1.00 94.12 119 ILE A N 1
ATOM 938 C CA . ILE A 1 119 ? -0.361 -18.649 31.000 1.00 94.12 119 ILE A CA 1
ATOM 939 C C . ILE A 1 119 ? 0.965 -18.937 30.292 1.00 94.12 119 ILE A C 1
ATOM 941 O O . ILE A 1 119 ? 1.668 -17.998 29.933 1.00 94.12 119 ILE A O 1
ATOM 945 N N . ARG A 1 120 ? 1.303 -20.213 30.061 1.00 93.12 120 ARG A N 1
ATOM 946 C CA . ARG A 1 120 ? 2.515 -20.580 29.314 1.00 93.12 120 ARG A CA 1
ATOM 947 C C . ARG A 1 120 ? 2.456 -20.084 27.876 1.00 93.12 120 ARG A C 1
ATOM 949 O O . ARG A 1 120 ? 3.364 -19.381 27.465 1.00 93.12 120 ARG A O 1
ATOM 956 N N . THR A 1 121 ? 1.358 -20.345 27.169 1.00 92.50 121 THR A N 1
ATOM 957 C CA . THR A 1 121 ? 1.177 -19.870 25.790 1.00 92.50 121 THR A CA 1
ATOM 958 C C . THR A 1 121 ? 1.268 -18.347 25.693 1.00 92.50 121 THR A C 1
ATOM 960 O O . THR A 1 121 ? 2.012 -17.839 24.866 1.00 92.50 121 THR A O 1
ATOM 963 N N . LEU A 1 122 ? 0.602 -17.614 26.591 1.00 92.38 122 LEU A N 1
ATOM 964 C CA . LEU A 1 122 ? 0.680 -16.150 26.632 1.00 92.38 122 LEU A CA 1
ATOM 965 C C . LEU A 1 122 ? 2.088 -15.639 26.965 1.00 92.38 122 LEU A C 1
ATOM 967 O O . LEU A 1 122 ? 2.474 -14.563 26.518 1.00 92.38 122 LEU A O 1
ATOM 971 N N . THR A 1 123 ? 2.855 -16.387 27.761 1.00 92.88 123 THR A N 1
ATOM 972 C CA . THR A 1 123 ? 4.246 -16.037 28.076 1.00 92.88 123 THR A CA 1
ATOM 973 C C . THR A 1 123 ? 5.132 -16.212 26.845 1.00 92.88 123 THR A C 1
ATOM 975 O O . THR A 1 123 ? 5.862 -15.284 26.503 1.00 92.88 123 THR A O 1
ATOM 978 N N . ASP A 1 124 ? 5.001 -17.338 26.141 1.00 91.38 124 ASP A N 1
ATOM 979 C CA . ASP A 1 124 ? 5.742 -17.624 24.906 1.00 91.38 124 ASP A CA 1
ATOM 980 C C . ASP A 1 124 ? 5.402 -16.601 23.803 1.00 91.38 124 ASP A C 1
ATOM 982 O O . ASP A 1 124 ? 6.290 -16.061 23.143 1.00 91.38 124 ASP A O 1
ATOM 986 N N . GLU A 1 125 ? 4.119 -16.259 23.646 1.00 92.88 125 GLU A N 1
ATOM 987 C CA . GLU A 1 125 ? 3.660 -15.216 22.719 1.00 92.88 125 GLU A CA 1
ATOM 988 C C . GLU A 1 125 ? 4.237 -13.839 23.077 1.00 92.88 125 GLU A C 1
ATOM 990 O O . GLU A 1 125 ? 4.650 -13.083 22.198 1.00 92.88 125 GLU A O 1
ATOM 995 N N . ASN A 1 126 ? 4.314 -13.501 24.366 1.00 92.81 126 ASN A N 1
ATOM 996 C CA . ASN A 1 126 ? 4.882 -12.231 24.811 1.00 92.81 126 ASN A CA 1
ATOM 997 C C . ASN A 1 126 ? 6.403 -12.161 24.579 1.00 92.81 126 ASN A C 1
ATOM 999 O O . ASN A 1 126 ? 6.925 -11.106 24.215 1.00 92.81 126 ASN A O 1
ATOM 1003 N N . GLU A 1 127 ? 7.121 -13.277 24.737 1.00 92.31 127 GLU A N 1
ATOM 1004 C CA . GLU A 1 127 ? 8.539 -13.369 24.372 1.00 92.31 127 GLU A CA 1
ATOM 1005 C C . GLU A 1 127 ? 8.752 -13.239 22.858 1.00 92.31 127 GLU A C 1
ATOM 1007 O O . GLU A 1 127 ? 9.632 -12.484 22.435 1.00 92.31 127 GLU A O 1
ATOM 1012 N N . SER A 1 128 ? 7.908 -13.881 22.043 1.00 91.38 128 SER A N 1
ATOM 1013 C CA . SER A 1 128 ? 7.933 -13.732 20.581 1.00 91.38 128 SER A CA 1
ATOM 1014 C C . SER A 1 128 ? 7.696 -12.279 20.162 1.00 91.38 128 SER A C 1
ATOM 1016 O O . SER A 1 128 ? 8.507 -11.696 19.446 1.00 91.38 128 SER A O 1
ATOM 1018 N N . ASN A 1 129 ? 6.654 -11.640 20.700 1.00 91.44 129 ASN A N 1
ATOM 1019 C CA . ASN A 1 129 ? 6.345 -10.237 20.417 1.00 91.44 129 ASN A CA 1
ATOM 1020 C C . ASN A 1 129 ? 7.486 -9.293 20.822 1.00 91.44 129 ASN A C 1
ATOM 1022 O O . ASN A 1 129 ? 7.711 -8.259 20.190 1.00 91.44 129 ASN A O 1
ATOM 1026 N N . LYS A 1 130 ? 8.228 -9.626 21.885 1.00 93.00 130 LYS A N 1
ATOM 1027 C CA . LYS A 1 130 ? 9.396 -8.852 22.313 1.00 93.00 130 LYS A CA 1
ATOM 1028 C C . LYS A 1 130 ? 10.544 -8.959 21.308 1.00 93.00 130 LYS A C 1
ATOM 1030 O O . LYS A 1 130 ? 11.175 -7.939 21.027 1.00 93.00 130 LYS A O 1
ATOM 1035 N N . LEU A 1 131 ? 10.789 -10.151 20.761 1.00 92.12 131 LEU A N 1
ATOM 1036 C CA . LEU A 1 131 ? 11.778 -10.365 19.701 1.00 92.12 131 LEU A CA 1
ATOM 1037 C C . LEU A 1 131 ? 11.395 -9.609 18.425 1.00 92.12 131 LEU A C 1
ATOM 1039 O O . LEU A 1 131 ? 12.223 -8.871 17.891 1.00 92.12 131 LEU A O 1
ATOM 1043 N N . ASP A 1 132 ? 10.137 -9.698 17.995 1.00 91.31 132 ASP A N 1
ATOM 1044 C CA . ASP A 1 132 ? 9.647 -8.985 16.809 1.00 91.31 132 ASP A CA 1
ATOM 1045 C C . ASP A 1 132 ? 9.785 -7.465 16.969 1.00 91.31 132 ASP A C 1
ATOM 1047 O O . ASP A 1 132 ? 10.226 -6.759 16.061 1.00 91.31 132 ASP A O 1
ATOM 1051 N N . ASN A 1 133 ? 9.503 -6.941 18.163 1.00 92.25 133 ASN A N 1
ATOM 1052 C CA . ASN A 1 133 ? 9.678 -5.523 18.467 1.00 92.25 133 ASN A CA 1
ATOM 1053 C C . ASN A 1 133 ? 11.162 -5.095 18.431 1.00 92.25 133 ASN A C 1
ATOM 1055 O O . ASN A 1 133 ? 11.482 -3.985 18.001 1.00 92.25 133 ASN A O 1
ATOM 1059 N N . GLU A 1 134 ? 12.098 -5.958 18.837 1.00 93.50 134 GLU A N 1
ATOM 1060 C CA . GLU A 1 134 ? 13.533 -5.691 18.669 1.00 93.50 134 GLU A CA 1
ATOM 1061 C C . GLU A 1 134 ? 13.969 -5.695 17.200 1.00 93.50 134 GLU A C 1
ATOM 1063 O O . GLU A 1 134 ? 14.780 -4.850 16.809 1.00 93.50 134 GLU A O 1
ATOM 1068 N N . VAL A 1 135 ? 13.426 -6.600 16.381 1.00 93.31 135 VAL A N 1
ATOM 1069 C CA . VAL A 1 135 ? 13.682 -6.638 14.933 1.00 93.31 135 VAL A CA 1
ATOM 1070 C C . VAL A 1 135 ? 13.160 -5.365 14.271 1.00 93.31 135 VAL A C 1
ATOM 1072 O O . VAL A 1 135 ? 13.935 -4.655 13.628 1.00 93.31 135 VAL A O 1
ATOM 1075 N N . LEU A 1 136 ? 11.906 -4.989 14.533 1.00 91.94 136 LEU A N 1
ATOM 1076 C CA . LEU A 1 136 ? 11.305 -3.763 14.002 1.00 91.94 136 LEU A CA 1
ATOM 1077 C C . LEU A 1 136 ? 12.082 -2.507 14.417 1.00 91.94 136 LEU A C 1
ATOM 1079 O O . LEU A 1 136 ? 12.257 -1.587 13.617 1.00 91.94 136 LEU A O 1
ATOM 1083 N N . LYS A 1 137 ? 12.610 -2.452 15.647 1.00 93.56 137 LYS A N 1
ATOM 1084 C CA . LYS A 1 137 ? 13.477 -1.342 16.083 1.00 93.56 137 LYS A CA 1
ATOM 1085 C C . LYS A 1 137 ? 14.779 -1.262 15.287 1.00 93.56 137 LYS A C 1
ATOM 1087 O O . LYS A 1 137 ? 15.221 -0.151 14.988 1.00 93.56 137 LYS A O 1
ATOM 1092 N N . LYS A 1 138 ? 15.395 -2.402 14.954 1.00 93.12 138 LYS A N 1
ATOM 1093 C CA . LYS A 1 138 ? 16.609 -2.447 14.122 1.00 93.12 138 LYS A CA 1
ATOM 1094 C C . LYS A 1 138 ? 16.314 -1.995 12.695 1.00 93.12 138 LYS A C 1
ATOM 1096 O O . LYS A 1 138 ? 17.015 -1.120 12.194 1.00 93.12 138 LYS A O 1
ATOM 1101 N N . GLU A 1 139 ? 15.244 -2.503 12.090 1.00 93.25 139 GLU A N 1
ATOM 1102 C CA . GLU A 1 139 ? 14.816 -2.106 10.742 1.00 93.25 139 GLU A CA 1
ATOM 1103 C C . GLU A 1 139 ? 14.480 -0.611 10.667 1.00 93.25 139 GLU A C 1
ATOM 1105 O O . GLU A 1 139 ? 14.893 0.084 9.738 1.00 93.25 139 GLU A O 1
ATOM 1110 N N . LEU A 1 140 ? 13.801 -0.070 11.684 1.00 92.56 140 LEU A N 1
ATOM 1111 C CA . LEU A 1 140 ? 13.499 1.359 11.772 1.00 92.56 140 LEU A CA 1
ATOM 1112 C C . LEU A 1 140 ? 14.777 2.212 11.860 1.00 92.56 140 LEU A C 1
ATOM 1114 O O . LEU A 1 140 ? 14.849 3.291 11.265 1.00 92.56 140 LEU A O 1
ATOM 1118 N N . ALA A 1 141 ? 15.782 1.755 12.611 1.00 93.12 141 ALA A N 1
ATOM 1119 C CA . ALA A 1 141 ? 17.067 2.441 12.714 1.00 93.12 141 ALA A CA 1
ATOM 1120 C C . ALA A 1 141 ? 17.819 2.439 11.372 1.00 93.12 141 ALA A C 1
ATOM 1122 O O . ALA A 1 141 ? 18.372 3.467 10.973 1.00 93.12 141 ALA A O 1
ATOM 1123 N N . GLU A 1 142 ? 17.785 1.323 10.646 1.00 94.88 142 GLU A N 1
ATOM 1124 C CA . GLU A 1 142 ? 18.381 1.206 9.314 1.00 94.88 142 GLU A CA 1
ATOM 1125 C C . GLU A 1 142 ? 17.679 2.113 8.293 1.00 94.88 142 GLU A C 1
ATOM 1127 O O . GLU A 1 142 ? 18.340 2.866 7.572 1.00 94.88 142 GLU A O 1
ATOM 1132 N N . TYR A 1 143 ? 16.343 2.146 8.303 1.00 93.25 143 TYR A N 1
ATOM 1133 C CA . TYR A 1 143 ? 15.560 3.054 7.464 1.00 93.25 143 TYR A CA 1
ATOM 1134 C C . TYR A 1 143 ? 15.893 4.526 7.721 1.00 93.25 143 TYR A C 1
ATOM 1136 O O . TYR A 1 143 ? 16.039 5.298 6.771 1.00 93.25 143 TYR A O 1
ATOM 1144 N N . LYS A 1 144 ? 16.052 4.927 8.990 1.00 93.25 144 LYS A N 1
ATOM 1145 C CA . LYS A 1 144 ? 16.478 6.292 9.341 1.00 93.25 144 LYS A CA 1
ATOM 1146 C C . LYS A 1 144 ? 17.870 6.608 8.795 1.00 93.25 144 LYS A C 1
ATOM 1148 O O . LYS A 1 144 ? 18.052 7.667 8.202 1.00 93.25 144 LYS A O 1
ATOM 1153 N N . SER A 1 145 ? 18.820 5.681 8.926 1.00 94.56 145 SER A N 1
ATOM 1154 C CA . SER A 1 145 ? 20.175 5.863 8.391 1.00 94.56 145 SER A CA 1
ATOM 1155 C C . SER A 1 145 ? 20.186 5.989 6.863 1.00 94.56 145 SER A C 1
ATOM 1157 O O . SER A 1 145 ? 20.860 6.864 6.319 1.00 94.56 145 SER A O 1
ATOM 1159 N N . ASN A 1 146 ? 19.409 5.163 6.156 1.00 92.88 146 ASN A N 1
ATOM 1160 C CA . ASN A 1 146 ? 19.296 5.250 4.699 1.00 92.88 146 ASN A CA 1
ATOM 1161 C C . ASN A 1 146 ? 18.612 6.540 4.245 1.00 92.88 146 ASN A C 1
ATOM 1163 O O . ASN A 1 146 ? 19.058 7.148 3.273 1.00 92.88 146 ASN A O 1
ATOM 1167 N N . LYS A 1 147 ? 17.581 6.996 4.962 1.00 93.81 147 LYS A N 1
ATOM 1168 C CA . LYS A 1 147 ? 16.945 8.287 4.693 1.00 93.81 147 LYS A CA 1
ATOM 1169 C C . LYS A 1 147 ? 17.951 9.438 4.802 1.00 93.81 147 LYS A C 1
ATOM 1171 O O . LYS A 1 147 ? 18.040 10.236 3.877 1.00 93.81 147 LYS A O 1
ATOM 1176 N N . GLU A 1 148 ? 18.750 9.485 5.868 1.00 95.19 148 GLU A N 1
ATOM 1177 C CA . GLU A 1 148 ? 19.780 10.523 6.037 1.00 95.19 148 GLU A CA 1
ATOM 1178 C C . GLU A 1 148 ? 20.848 10.487 4.932 1.00 95.19 148 GLU A C 1
ATOM 1180 O O . GLU A 1 148 ? 21.336 11.534 4.505 1.00 95.19 148 GLU A O 1
ATOM 1185 N N . LYS A 1 149 ? 21.234 9.296 4.452 1.00 93.50 149 LYS A N 1
ATOM 1186 C CA . LYS A 1 149 ? 22.157 9.168 3.310 1.00 93.50 149 LYS A CA 1
ATOM 1187 C C . LYS A 1 149 ? 21.547 9.738 2.033 1.00 93.50 149 LYS A C 1
ATOM 1189 O O . LYS A 1 149 ? 22.196 10.538 1.368 1.00 93.50 149 LYS A O 1
ATOM 1194 N N . MET A 1 150 ? 20.300 9.375 1.735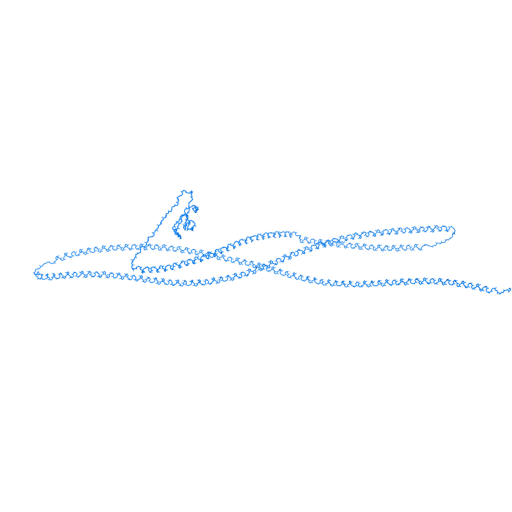 1.00 91.19 150 MET A N 1
ATOM 1195 C CA . MET A 1 150 ? 19.579 9.875 0.563 1.00 91.19 150 MET A CA 1
ATOM 1196 C C . MET A 1 150 ? 19.378 11.393 0.611 1.00 91.19 150 MET A C 1
ATOM 1198 O O . MET A 1 150 ? 19.514 12.061 -0.409 1.00 91.19 150 MET A O 1
ATOM 1202 N N . GLU A 1 151 ? 19.103 11.959 1.788 1.00 93.75 151 GLU A N 1
ATOM 1203 C CA . GLU A 1 151 ? 19.012 13.414 1.974 1.00 93.75 151 GLU A CA 1
ATOM 1204 C C . GLU A 1 151 ? 20.357 14.102 1.688 1.00 93.75 151 GLU A C 1
ATOM 1206 O O . GLU A 1 151 ? 20.400 15.079 0.943 1.00 93.75 151 GLU A O 1
ATOM 1211 N N . LYS A 1 152 ? 21.478 13.547 2.172 1.00 93.94 152 LYS A N 1
ATOM 1212 C CA . LYS A 1 152 ? 22.825 14.067 1.861 1.00 93.94 152 LYS A CA 1
ATOM 1213 C C . LYS A 1 152 ? 23.178 13.964 0.374 1.00 93.94 152 LYS A C 1
ATOM 1215 O O . LYS A 1 152 ? 23.823 14.865 -0.168 1.00 93.94 152 LYS A O 1
ATOM 1220 N N . GLU A 1 153 ? 22.791 12.877 -0.288 1.00 93.81 153 GLU A N 1
ATOM 1221 C CA . GLU A 1 153 ? 22.976 12.716 -1.735 1.00 93.81 153 GLU A CA 1
ATOM 1222 C C . GLU A 1 153 ? 22.138 13.730 -2.520 1.00 93.81 153 GLU A C 1
ATOM 1224 O O . GLU A 1 153 ? 22.663 14.377 -3.425 1.00 93.81 153 GLU A O 1
ATOM 1229 N N . MET A 1 154 ? 20.880 13.947 -2.125 1.00 91.31 154 MET A N 1
ATOM 1230 C CA . MET A 1 154 ? 20.020 14.986 -2.701 1.00 91.31 154 MET A CA 1
ATOM 1231 C C . MET A 1 154 ? 20.617 16.385 -2.538 1.00 91.31 154 MET A C 1
ATOM 1233 O O . MET A 1 154 ? 20.674 17.137 -3.508 1.00 91.31 154 MET A O 1
ATOM 1237 N N . ASP A 1 155 ? 21.130 16.725 -1.356 1.00 92.62 155 ASP A N 1
ATOM 1238 C CA . ASP A 1 155 ? 21.804 18.006 -1.126 1.00 92.62 155 ASP A CA 1
ATOM 1239 C C . ASP A 1 155 ? 23.047 18.171 -2.010 1.00 92.62 155 ASP A C 1
ATOM 1241 O O . ASP A 1 155 ? 23.334 19.263 -2.504 1.00 92.62 155 ASP A O 1
ATOM 1245 N N . THR A 1 156 ? 23.793 17.088 -2.230 1.00 93.31 156 THR A N 1
ATOM 1246 C CA . THR A 1 156 ? 24.977 17.092 -3.099 1.00 93.31 156 THR A CA 1
ATOM 1247 C C . THR A 1 156 ? 24.586 17.288 -4.565 1.00 93.31 156 THR A C 1
ATOM 1249 O O . THR A 1 156 ? 25.201 18.096 -5.261 1.00 93.31 156 THR A O 1
ATOM 1252 N N . LEU A 1 157 ? 23.536 16.603 -5.027 1.00 90.62 157 LEU A N 1
ATOM 1253 C CA . LEU A 1 157 ? 23.002 16.750 -6.381 1.00 90.62 157 LEU A CA 1
ATOM 1254 C C . LEU A 1 157 ? 22.421 18.145 -6.625 1.00 90.62 157 LEU A C 1
ATOM 1256 O O . LEU A 1 157 ? 22.662 18.715 -7.686 1.00 90.62 157 LEU A O 1
ATOM 1260 N N . ASN A 1 158 ? 21.721 18.720 -5.646 1.00 90.31 158 ASN A N 1
ATOM 1261 C CA . ASN A 1 158 ? 21.211 20.089 -5.731 1.00 90.31 158 ASN A CA 1
ATOM 1262 C C . ASN A 1 158 ? 22.356 21.101 -5.841 1.00 90.31 158 ASN A C 1
ATOM 1264 O O . ASN A 1 158 ? 22.343 21.937 -6.739 1.00 90.31 158 ASN A O 1
ATOM 1268 N N . LYS A 1 159 ? 23.410 20.961 -5.025 1.00 91.38 159 LYS A N 1
ATOM 1269 C CA . LYS A 1 159 ? 24.616 21.797 -5.154 1.00 91.38 159 LYS A CA 1
ATOM 1270 C C . LYS A 1 159 ? 25.288 21.654 -6.522 1.00 91.38 159 LYS A C 1
ATOM 1272 O O . LYS A 1 159 ? 25.795 22.637 -7.049 1.00 91.38 159 LYS A O 1
ATOM 1277 N N . ALA A 1 160 ? 25.305 20.453 -7.100 1.00 84.88 160 ALA A N 1
ATOM 1278 C CA . ALA A 1 160 ? 25.850 20.224 -8.439 1.00 84.88 160 ALA A CA 1
ATOM 1279 C C . ALA A 1 160 ? 24.961 20.817 -9.551 1.00 84.88 160 ALA A C 1
ATOM 1281 O O . ALA A 1 160 ? 25.469 21.252 -10.582 1.00 84.88 160 ALA A O 1
ATOM 1282 N N . LEU A 1 161 ? 23.642 20.847 -9.347 1.00 82.62 161 LEU A N 1
ATOM 1283 C CA . LEU A 1 161 ? 22.687 21.519 -10.230 1.00 82.62 161 LEU A CA 1
ATOM 1284 C C . LEU A 1 161 ? 22.862 23.040 -10.195 1.00 82.62 161 LEU A C 1
ATOM 1286 O O . LEU A 1 161 ? 22.910 23.649 -11.260 1.00 82.62 161 LEU A O 1
ATOM 1290 N N . ASP A 1 162 ? 23.049 23.622 -9.009 1.00 82.12 162 ASP A N 1
ATOM 1291 C CA . ASP A 1 162 ? 23.299 25.060 -8.826 1.00 82.12 162 ASP A CA 1
ATOM 1292 C C . ASP A 1 162 ? 24.637 25.517 -9.433 1.00 82.12 162 ASP A C 1
ATOM 1294 O O . ASP A 1 162 ? 24.812 26.690 -9.751 1.00 82.12 162 ASP A O 1
ATOM 1298 N N . GLN A 1 163 ? 25.589 24.595 -9.609 1.00 81.69 163 GLN A N 1
ATOM 1299 C CA . GLN A 1 163 ? 26.887 24.855 -10.244 1.00 81.69 163 GLN A CA 1
ATOM 1300 C C . GLN A 1 163 ? 26.874 24.702 -11.769 1.00 81.69 163 GLN A C 1
ATOM 1302 O O . GLN A 1 163 ? 27.924 24.857 -12.400 1.00 81.69 163 GLN A O 1
ATOM 1307 N N . ARG A 1 164 ? 25.735 24.373 -12.393 1.00 79.69 164 ARG A N 1
ATOM 1308 C CA . ARG A 1 164 ? 25.685 24.318 -13.857 1.00 79.69 164 ARG A CA 1
ATOM 1309 C C . ARG A 1 164 ? 25.914 25.712 -14.444 1.00 79.69 164 ARG A C 1
ATOM 1311 O O . ARG A 1 164 ? 25.398 26.682 -13.891 1.00 79.69 164 ARG A O 1
ATOM 1318 N N . PRO A 1 165 ? 26.643 25.806 -15.575 1.00 75.25 165 PRO A N 1
ATOM 1319 C CA . PRO A 1 165 ? 26.708 27.039 -16.343 1.00 75.25 165 PRO A CA 1
ATOM 1320 C C . PRO A 1 165 ? 25.287 27.537 -16.581 1.00 75.25 165 PRO A C 1
ATOM 1322 O O . PRO A 1 165 ? 24.397 26.739 -16.899 1.00 75.25 165 PRO A O 1
ATOM 1325 N N . SER A 1 166 ? 25.075 28.832 -16.381 1.00 81.56 166 SER A N 1
ATOM 1326 C CA . SER A 1 166 ? 23.772 29.428 -16.635 1.00 81.56 166 SER A CA 1
ATOM 1327 C C . SER A 1 166 ? 23.396 29.224 -18.106 1.00 81.56 166 SER A C 1
ATOM 1329 O O . SER A 1 166 ? 24.264 29.070 -18.969 1.00 81.56 166 SER A O 1
ATOM 1331 N N . GLU A 1 167 ? 22.099 29.210 -18.424 1.00 81.69 167 GLU A N 1
ATOM 1332 C CA . GLU A 1 167 ? 21.667 29.130 -19.829 1.00 81.69 167 GLU A CA 1
ATOM 1333 C C . GLU A 1 167 ? 22.249 30.298 -20.648 1.00 81.69 167 GLU A C 1
ATOM 1335 O O . GLU A 1 167 ? 22.510 30.136 -21.838 1.00 81.69 167 GLU A O 1
ATOM 1340 N N . ASP A 1 168 ? 22.550 31.428 -19.999 1.00 81.31 168 ASP A N 1
ATOM 1341 C CA . ASP A 1 168 ? 23.256 32.560 -20.600 1.00 81.31 168 ASP A CA 1
ATOM 1342 C C . ASP A 1 168 ? 24.705 32.196 -20.971 1.00 81.31 168 ASP A C 1
ATOM 1344 O O . ASP A 1 168 ? 25.126 32.467 -22.096 1.00 81.31 168 ASP A O 1
ATOM 1348 N N . ASP A 1 169 ? 25.449 31.502 -20.100 1.00 84.81 169 ASP A N 1
ATOM 1349 C CA . ASP A 1 169 ? 26.799 30.997 -20.412 1.00 84.81 169 ASP A CA 1
ATOM 1350 C C . ASP A 1 169 ? 26.763 30.004 -21.586 1.00 84.81 169 ASP A C 1
ATOM 1352 O O . ASP A 1 169 ? 27.597 30.043 -22.494 1.00 84.81 169 ASP A O 1
ATOM 1356 N N . VAL A 1 170 ? 25.757 29.124 -21.608 1.00 86.56 170 VAL A N 1
ATOM 1357 C CA . VAL A 1 170 ? 25.544 28.169 -22.706 1.00 86.56 170 VAL A CA 1
ATOM 1358 C C . VAL A 1 170 ? 25.176 28.895 -24.003 1.00 86.56 170 VAL A C 1
ATOM 1360 O O . VAL A 1 170 ? 25.634 28.503 -25.079 1.00 86.56 170 VAL A O 1
ATOM 1363 N N . ALA A 1 171 ? 24.373 29.956 -23.932 1.00 83.38 171 ALA A N 1
ATOM 1364 C CA . ALA A 1 171 ? 24.014 30.774 -25.083 1.00 83.38 171 ALA A CA 1
ATOM 1365 C C . ALA A 1 171 ? 25.235 31.506 -25.655 1.00 83.38 171 ALA A C 1
ATOM 1367 O O . ALA A 1 171 ? 25.424 31.485 -26.874 1.00 83.38 171 ALA A O 1
ATOM 1368 N N . VAL A 1 172 ? 26.100 32.062 -24.798 1.00 89.50 172 VAL A N 1
ATOM 1369 C CA . VAL A 1 172 ? 27.375 32.671 -25.209 1.00 89.50 172 VAL A CA 1
ATOM 1370 C C . VAL A 1 172 ? 28.245 31.640 -25.928 1.00 89.50 172 VAL A C 1
ATOM 1372 O O . VAL A 1 172 ? 28.627 31.871 -27.077 1.00 89.50 172 VAL A O 1
ATOM 1375 N N . LEU A 1 173 ? 28.445 30.453 -25.348 1.00 88.50 173 LEU A N 1
ATOM 1376 C CA . LEU A 1 173 ? 29.223 29.381 -25.983 1.00 88.50 173 LEU A CA 1
ATOM 1377 C C . LEU A 1 173 ? 28.631 28.932 -27.329 1.00 88.50 173 LEU A C 1
ATOM 1379 O O . LEU A 1 173 ? 29.370 28.703 -28.286 1.00 88.50 173 LEU A O 1
ATOM 1383 N N . ARG A 1 174 ? 27.298 28.843 -27.448 1.00 90.12 174 ARG A N 1
ATOM 1384 C CA . ARG A 1 174 ? 26.631 28.554 -28.731 1.00 90.12 174 ARG A CA 1
ATOM 1385 C C . ARG A 1 174 ? 26.902 29.654 -29.758 1.00 90.12 174 ARG A C 1
ATOM 1387 O O . ARG A 1 174 ? 27.179 29.339 -30.914 1.00 90.12 174 ARG A O 1
ATOM 1394 N N . THR A 1 175 ? 26.836 30.927 -29.364 1.00 90.88 175 THR A N 1
ATOM 1395 C CA . THR A 1 175 ? 27.118 32.045 -30.278 1.00 90.88 175 THR A CA 1
ATOM 1396 C C . THR A 1 175 ? 28.579 32.093 -30.715 1.00 90.88 175 THR A C 1
ATOM 1398 O O . THR A 1 175 ? 28.843 32.296 -31.900 1.00 90.88 175 THR A O 1
ATOM 1401 N N . GLU A 1 176 ? 29.518 31.835 -29.805 1.00 90.56 176 GLU A N 1
ATOM 1402 C CA . GLU A 1 176 ? 30.947 31.760 -30.111 1.00 90.56 176 GLU A CA 1
ATOM 1403 C C . GLU A 1 176 ? 31.262 30.586 -31.040 1.00 90.56 176 GLU A C 1
ATOM 1405 O O . GLU A 1 176 ? 31.998 30.757 -32.010 1.00 90.56 176 GLU A O 1
ATOM 1410 N N . LEU A 1 177 ? 30.643 29.420 -30.820 1.00 92.31 177 LEU A N 1
ATOM 1411 C CA . LEU A 1 177 ? 30.802 28.255 -31.690 1.00 92.31 177 LEU A CA 1
ATOM 1412 C C . LEU A 1 177 ? 30.297 28.539 -33.110 1.00 92.31 177 LEU A C 1
ATOM 1414 O O . LEU A 1 177 ? 30.986 28.250 -34.087 1.00 92.31 177 LEU A O 1
ATOM 1418 N N . VAL A 1 178 ? 29.119 29.157 -33.233 1.00 93.06 178 VAL A N 1
ATOM 1419 C CA . VAL A 1 178 ? 28.570 29.570 -34.533 1.00 93.06 178 VAL A CA 1
ATOM 1420 C C . VAL A 1 178 ? 29.477 30.603 -35.206 1.00 93.06 178 VAL A C 1
ATOM 1422 O O . VAL A 1 178 ? 29.677 30.542 -36.420 1.00 93.06 178 VAL A O 1
ATOM 1425 N N . HIS A 1 179 ? 30.049 31.542 -34.449 1.00 93.25 179 HIS A N 1
ATOM 1426 C CA . HIS A 1 179 ? 30.994 32.512 -34.998 1.00 93.25 179 HIS A CA 1
ATOM 1427 C C . HIS A 1 179 ? 32.284 31.840 -35.487 1.00 93.25 179 HIS A C 1
ATOM 1429 O O . HIS A 1 179 ? 32.720 32.124 -36.605 1.00 93.25 179 HIS A O 1
ATOM 1435 N N . ALA A 1 180 ? 32.863 30.935 -34.697 1.00 92.62 180 ALA A N 1
ATOM 1436 C CA . ALA A 1 180 ? 34.057 30.184 -35.069 1.00 92.62 180 ALA A CA 1
ATOM 1437 C C . ALA A 1 180 ? 33.823 29.340 -36.329 1.00 92.62 180 ALA A C 1
ATOM 1439 O O . ALA A 1 180 ? 34.684 29.282 -37.204 1.00 92.62 180 ALA A O 1
ATOM 1440 N N . GLN A 1 181 ? 32.637 28.743 -36.461 1.00 90.06 181 GLN A N 1
ATOM 1441 C CA . GLN A 1 181 ? 32.276 27.971 -37.644 1.00 90.06 181 GLN A CA 1
ATOM 1442 C C . GLN A 1 181 ? 32.169 28.848 -38.897 1.00 90.06 181 GLN A C 1
ATOM 1444 O O . GLN A 1 181 ? 32.769 28.515 -39.914 1.00 90.06 181 GLN A O 1
ATOM 1449 N N . LYS A 1 182 ? 31.528 30.021 -38.804 1.00 92.00 182 LYS A N 1
ATOM 1450 C CA . LYS A 1 182 ? 31.506 30.994 -39.912 1.00 92.00 182 LYS A CA 1
ATOM 1451 C C . LYS A 1 182 ? 32.908 31.435 -40.331 1.00 92.00 182 LYS A C 1
ATOM 1453 O O . LYS A 1 182 ? 33.181 31.536 -41.521 1.00 92.00 182 LYS A O 1
ATOM 1458 N N . LEU A 1 183 ? 33.798 31.670 -39.365 1.00 94.75 183 LEU A N 1
ATOM 1459 C CA . LEU A 1 183 ? 35.183 32.047 -39.648 1.00 94.75 183 LEU A CA 1
ATOM 1460 C C . LEU A 1 183 ? 35.928 30.925 -40.393 1.00 94.75 183 LEU A C 1
ATOM 1462 O O . LEU A 1 183 ? 36.662 31.197 -41.339 1.00 94.75 183 LEU A O 1
ATOM 1466 N N . MET A 1 184 ? 35.729 29.664 -39.994 1.00 91.31 184 MET A N 1
ATOM 1467 C CA . MET A 1 184 ? 36.316 28.514 -40.695 1.00 91.31 184 MET A CA 1
ATOM 1468 C C . MET A 1 184 ? 35.783 28.363 -42.124 1.00 91.31 184 MET A C 1
ATOM 1470 O O . MET A 1 184 ? 36.565 28.063 -43.030 1.00 91.31 184 MET A O 1
ATOM 1474 N N . ASP A 1 185 ? 34.489 28.604 -42.338 1.00 93.56 185 ASP A N 1
ATOM 1475 C CA . ASP A 1 185 ? 33.878 28.564 -43.669 1.00 93.56 185 ASP A CA 1
ATOM 1476 C C . ASP A 1 185 ? 34.439 29.678 -44.571 1.00 93.56 185 ASP A C 1
ATOM 1478 O O . ASP A 1 185 ? 34.812 29.419 -45.715 1.00 93.56 185 ASP A O 1
ATOM 1482 N N . GLU A 1 186 ? 34.589 30.901 -44.047 1.00 94.62 186 GLU A N 1
ATOM 1483 C CA . GLU A 1 186 ? 35.199 32.029 -44.768 1.00 94.62 186 GLU A CA 1
ATOM 1484 C C . GLU A 1 186 ? 36.662 31.754 -45.144 1.00 94.62 186 GLU A C 1
ATOM 1486 O O . GLU A 1 186 ? 37.064 31.999 -46.284 1.00 94.62 186 GLU A O 1
ATOM 1491 N N . ILE A 1 187 ? 37.459 31.206 -44.218 1.00 93.62 187 ILE A N 1
ATOM 1492 C CA . ILE A 1 187 ? 38.853 30.822 -44.489 1.00 93.62 187 ILE A CA 1
ATOM 1493 C C . ILE A 1 187 ? 38.910 29.739 -45.571 1.00 93.62 187 ILE A C 1
ATOM 1495 O O . ILE A 1 187 ? 39.740 29.822 -46.479 1.00 93.62 187 ILE A O 1
ATOM 1499 N N . SER A 1 188 ? 38.027 28.741 -45.503 1.00 93.94 188 SER A N 1
ATOM 1500 C CA . SER A 1 188 ? 37.965 27.667 -46.501 1.00 93.94 188 SER A CA 1
ATOM 1501 C C . SER A 1 188 ? 37.612 28.219 -47.882 1.00 93.94 188 SER A C 1
ATOM 1503 O O . SER A 1 188 ? 38.305 27.934 -48.856 1.00 93.94 188 SER A O 1
ATOM 1505 N N . GLN A 1 189 ? 36.619 29.108 -47.960 1.00 93.94 189 GLN A N 1
ATOM 1506 C CA . GLN A 1 189 ? 36.228 29.753 -49.210 1.00 93.94 189 GLN A CA 1
ATOM 1507 C C . GLN A 1 189 ? 37.357 30.611 -49.803 1.00 93.94 189 GLN A C 1
ATOM 1509 O O . GLN A 1 189 ? 37.583 30.581 -51.013 1.00 93.94 189 GLN A O 1
ATOM 1514 N N . GLN A 1 190 ? 38.092 31.360 -48.975 1.00 93.25 190 GLN A N 1
ATOM 1515 C CA . GLN A 1 190 ? 39.262 32.118 -49.432 1.00 93.25 190 GLN A CA 1
ATOM 1516 C C . GLN A 1 190 ? 40.346 31.197 -50.000 1.00 93.25 190 GLN A C 1
ATOM 1518 O O . GLN A 1 190 ? 40.927 31.503 -51.043 1.00 93.25 190 GLN A O 1
ATOM 1523 N N . LYS A 1 191 ? 40.592 30.053 -49.351 1.00 93.50 191 LYS A N 1
ATOM 1524 C CA . LYS A 1 191 ? 41.563 29.062 -49.825 1.00 93.50 191 LYS A CA 1
ATOM 1525 C C . LYS A 1 191 ? 41.147 28.430 -51.149 1.00 93.50 191 LYS A C 1
ATOM 1527 O O . LYS A 1 191 ? 42.001 28.256 -52.014 1.00 93.50 191 LYS A O 1
ATOM 1532 N N . ASP A 1 192 ? 39.861 28.168 -51.355 1.00 92.62 192 ASP A N 1
ATOM 1533 C CA . ASP A 1 192 ? 39.354 27.665 -52.636 1.00 92.62 192 ASP A CA 1
ATOM 1534 C C . ASP A 1 192 ? 39.561 28.670 -53.781 1.00 92.62 192 ASP A C 1
ATOM 1536 O O . ASP A 1 192 ? 39.949 28.287 -54.891 1.00 92.62 192 ASP A O 1
ATOM 1540 N N . VAL A 1 193 ? 39.362 29.967 -53.517 1.00 93.31 193 VAL A N 1
ATOM 1541 C CA . VAL A 1 193 ? 39.644 31.035 -54.492 1.00 93.31 193 VAL A CA 1
ATOM 1542 C C . VAL A 1 193 ? 41.138 31.090 -54.823 1.00 93.31 193 VAL A C 1
ATOM 1544 O O . VAL A 1 193 ? 41.496 31.084 -56.000 1.00 93.31 193 VAL A O 1
ATOM 1547 N N . GLU A 1 194 ? 42.007 31.064 -53.811 1.00 93.69 194 GLU A N 1
ATOM 1548 C CA . GLU A 1 194 ? 43.468 31.062 -53.982 1.00 93.69 194 GLU A CA 1
ATOM 1549 C C . GLU A 1 194 ? 43.941 29.848 -54.807 1.00 93.69 194 GLU A C 1
ATOM 1551 O O . GLU A 1 194 ? 44.720 29.985 -55.755 1.00 93.69 194 GLU A O 1
ATOM 1556 N N . ILE A 1 195 ? 43.402 28.656 -54.525 1.00 92.88 195 ILE A N 1
ATOM 1557 C CA . ILE A 1 195 ? 43.672 27.438 -55.303 1.00 92.88 195 ILE A CA 1
ATOM 1558 C C . ILE A 1 195 ? 43.228 27.616 -56.759 1.00 92.88 195 ILE A C 1
ATOM 1560 O O . ILE A 1 195 ? 43.973 27.268 -57.679 1.00 92.88 195 ILE A O 1
ATOM 1564 N N . SER A 1 196 ? 42.042 28.179 -56.994 1.00 92.44 196 SER A N 1
ATOM 1565 C CA . SER A 1 196 ? 41.537 28.446 -58.344 1.00 92.44 196 SER A CA 1
ATOM 1566 C C . SER A 1 196 ? 42.441 29.418 -59.120 1.00 92.44 196 SER A C 1
ATOM 1568 O O . SER A 1 196 ? 42.738 29.192 -60.298 1.00 92.44 196 SER A O 1
ATOM 1570 N N . GLU A 1 197 ? 42.940 30.473 -58.474 1.00 92.56 197 GLU A N 1
ATOM 1571 C CA . GLU A 1 197 ? 43.890 31.422 -59.071 1.00 92.56 197 GLU A CA 1
ATOM 1572 C C . GLU A 1 197 ? 45.235 30.764 -59.411 1.00 92.56 197 GLU A C 1
ATOM 1574 O O . GLU A 1 197 ? 45.789 30.982 -60.499 1.00 92.56 197 GLU A O 1
ATOM 1579 N N . HIS A 1 198 ? 45.747 29.908 -58.524 1.00 91.50 198 HIS A N 1
ATOM 1580 C CA . HIS A 1 198 ? 46.951 29.120 -58.779 1.00 91.50 198 HIS A CA 1
ATOM 1581 C C . HIS A 1 198 ? 46.768 28.149 -59.948 1.00 91.50 198 HIS A C 1
ATOM 1583 O O . HIS A 1 198 ? 47.627 28.086 -60.830 1.00 91.50 198 HIS A O 1
ATOM 1589 N N . LEU A 1 199 ? 45.635 27.447 -60.021 1.00 91.50 199 LEU A N 1
ATOM 1590 C CA . LEU A 1 199 ? 45.311 26.567 -61.147 1.00 91.50 199 LEU A CA 1
ATOM 1591 C C . LEU A 1 199 ? 45.253 27.337 -62.470 1.00 91.50 199 LEU A C 1
ATOM 1593 O O . LEU A 1 199 ? 45.775 26.867 -63.486 1.00 91.50 199 LEU A O 1
ATOM 1597 N N . ASN A 1 200 ? 44.675 28.540 -62.467 1.00 91.25 200 ASN A N 1
ATOM 1598 C CA . ASN A 1 200 ? 44.639 29.392 -63.652 1.00 91.25 200 ASN A CA 1
ATOM 1599 C C . ASN A 1 200 ? 46.048 29.853 -64.069 1.00 91.25 200 ASN A C 1
ATOM 1601 O O . ASN A 1 200 ? 46.407 29.791 -65.245 1.00 91.25 200 ASN A O 1
ATOM 1605 N N . SER A 1 201 ? 46.886 30.229 -63.101 1.00 93.44 201 SER A N 1
ATOM 1606 C CA . SER A 1 201 ? 48.287 30.601 -63.342 1.00 93.44 201 SER A CA 1
ATOM 1607 C C . SER A 1 201 ? 49.091 29.445 -63.944 1.00 93.44 201 SER A C 1
ATOM 1609 O O . SER A 1 201 ? 49.809 29.628 -64.928 1.00 93.44 201 SER A O 1
ATOM 1611 N N . ILE A 1 202 ? 48.919 28.227 -63.419 1.00 90.31 202 ILE A N 1
ATOM 1612 C CA . ILE A 1 202 ? 49.530 27.007 -63.968 1.00 90.31 202 ILE A CA 1
ATOM 1613 C C . ILE A 1 202 ? 49.072 26.774 -65.412 1.00 90.31 202 ILE A C 1
ATOM 1615 O O . ILE A 1 202 ? 49.885 26.438 -66.275 1.00 90.31 202 ILE A O 1
ATOM 1619 N N . ARG A 1 203 ? 47.785 26.985 -65.707 1.00 90.88 203 ARG A N 1
ATOM 1620 C CA . ARG A 1 203 ? 47.236 26.837 -67.061 1.00 90.88 203 ARG A CA 1
ATOM 1621 C C . ARG A 1 203 ? 47.888 27.802 -68.050 1.00 90.88 203 ARG A C 1
ATOM 1623 O O . ARG A 1 203 ? 48.291 27.370 -69.129 1.00 90.88 203 ARG A O 1
ATOM 1630 N N . LEU A 1 204 ? 48.029 29.072 -67.673 1.00 90.00 204 LEU A N 1
ATOM 1631 C CA . LEU A 1 204 ? 48.694 30.088 -68.493 1.00 90.00 204 LEU A CA 1
ATOM 1632 C C . LEU A 1 204 ? 50.167 29.741 -68.738 1.00 90.00 204 LEU A C 1
ATOM 1634 O O . LEU A 1 204 ? 50.627 29.794 -69.877 1.00 90.00 204 LEU A O 1
ATOM 1638 N N . LEU A 1 205 ? 50.886 29.312 -67.697 1.00 88.25 205 LEU A N 1
ATOM 1639 C CA . LEU A 1 205 ? 52.279 28.876 -67.821 1.00 88.25 205 LEU A CA 1
ATOM 1640 C C . LEU A 1 205 ? 52.429 27.664 -68.748 1.00 88.25 205 LEU A C 1
ATOM 1642 O O . LEU A 1 205 ? 53.379 27.603 -69.526 1.00 88.25 205 LEU A O 1
ATOM 1646 N N . ASN A 1 206 ? 51.494 26.713 -68.704 1.00 87.94 206 ASN A N 1
ATOM 1647 C CA . ASN A 1 206 ? 51.500 25.566 -69.611 1.00 87.94 206 ASN A CA 1
ATOM 1648 C C . ASN A 1 206 ? 51.248 25.979 -71.067 1.00 87.94 206 ASN A C 1
ATOM 1650 O O . ASN A 1 206 ? 51.936 25.486 -71.958 1.00 87.94 206 ASN A O 1
ATOM 1654 N N . MET A 1 207 ? 50.322 26.910 -71.317 1.00 88.38 207 MET A N 1
ATOM 1655 C CA . MET A 1 207 ? 50.109 27.457 -72.663 1.00 88.38 207 MET A CA 1
ATOM 1656 C C . MET A 1 207 ? 51.353 28.180 -73.192 1.00 88.38 207 MET A C 1
ATOM 1658 O O . MET A 1 207 ? 51.715 28.008 -74.355 1.00 88.38 207 MET A O 1
ATOM 1662 N N . GLU A 1 208 ? 52.032 28.954 -72.343 1.00 88.00 208 GLU A N 1
ATOM 1663 C CA . GLU A 1 208 ? 53.262 29.653 -72.722 1.00 88.00 208 GLU A CA 1
ATOM 1664 C C . GLU A 1 208 ? 54.410 28.674 -73.010 1.00 88.00 208 GLU A C 1
ATOM 1666 O O . GLU A 1 208 ? 55.114 28.836 -74.005 1.00 88.00 208 GLU A O 1
ATOM 1671 N N . ARG A 1 209 ? 54.563 27.604 -72.215 1.00 86.19 209 ARG A N 1
ATOM 1672 C CA . ARG A 1 209 ? 55.532 26.532 -72.510 1.00 86.19 209 ARG A CA 1
ATOM 1673 C C . ARG A 1 209 ? 55.268 25.869 -73.859 1.00 86.19 209 ARG A C 1
ATOM 1675 O O . ARG A 1 209 ? 56.218 25.610 -74.593 1.00 86.19 209 ARG A O 1
ATOM 1682 N N . GLU A 1 210 ? 54.008 25.610 -74.202 1.00 83.88 210 GLU A N 1
ATOM 1683 C CA . GLU A 1 210 ? 53.661 25.004 -75.493 1.00 83.88 210 GLU A CA 1
ATOM 1684 C C . GLU A 1 210 ? 53.960 25.959 -76.657 1.00 83.88 210 GLU A C 1
ATOM 1686 O O . GLU A 1 210 ? 54.539 25.563 -77.667 1.00 83.88 210 GLU A O 1
ATOM 1691 N N . LYS A 1 211 ? 53.672 27.253 -76.483 1.00 84.94 211 LYS A N 1
ATOM 1692 C CA . LYS A 1 211 ? 54.028 28.292 -77.456 1.00 84.94 211 LYS A CA 1
ATOM 1693 C C . LYS A 1 211 ? 55.541 28.375 -77.669 1.00 84.94 211 LYS A C 1
ATOM 1695 O O . LYS A 1 211 ? 55.995 28.443 -78.811 1.00 84.94 211 LYS A O 1
ATOM 1700 N N . GLN A 1 212 ? 56.323 28.337 -76.590 1.00 81.94 212 GLN A N 1
ATOM 1701 C CA . GLN A 1 212 ? 57.786 28.303 -76.659 1.00 81.94 212 GLN A CA 1
ATOM 1702 C C . GLN A 1 212 ? 58.292 27.040 -77.363 1.00 81.94 212 GLN A C 1
ATOM 1704 O O . GLN A 1 212 ? 59.203 27.137 -78.184 1.00 81.94 212 GLN A O 1
ATOM 1709 N N . ARG A 1 213 ? 57.670 25.878 -77.116 1.00 82.38 213 ARG A N 1
ATOM 1710 C CA . ARG A 1 213 ? 57.994 24.627 -77.815 1.00 82.38 213 ARG A CA 1
ATOM 1711 C C . ARG A 1 2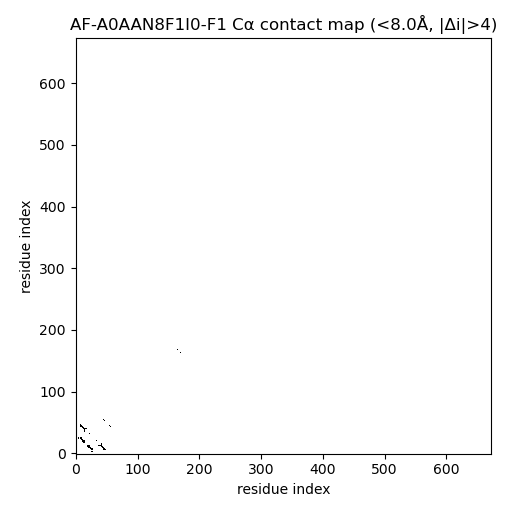13 ? 57.794 24.763 -79.328 1.00 82.38 213 ARG A C 1
ATOM 1713 O O . ARG A 1 213 ? 58.724 24.463 -80.068 1.00 82.38 213 ARG A O 1
ATOM 1720 N N . CYS A 1 214 ? 56.662 25.302 -79.784 1.00 76.19 214 CYS A N 1
ATOM 1721 C CA . CYS A 1 214 ? 56.423 25.536 -81.215 1.00 76.19 214 CYS A CA 1
ATOM 1722 C C . CYS A 1 214 ? 57.426 26.523 -81.842 1.00 76.19 214 CYS A C 1
ATOM 1724 O O . CYS A 1 214 ? 57.805 26.372 -83.001 1.00 76.19 214 CYS A O 1
ATOM 1726 N N . VAL A 1 215 ? 57.865 27.549 -81.103 1.00 78.69 215 VAL A N 1
ATOM 1727 C CA . VAL A 1 215 ? 58.895 28.487 -81.588 1.00 78.69 215 VAL A CA 1
ATOM 1728 C C . VAL A 1 215 ? 60.245 27.787 -81.736 1.00 78.69 215 VAL A C 1
ATOM 1730 O O . VAL A 1 215 ? 60.908 27.973 -82.755 1.00 78.69 215 VAL A O 1
ATOM 1733 N N . MET A 1 216 ? 60.638 26.963 -80.761 1.00 74.62 216 MET A N 1
ATOM 1734 C CA . MET A 1 216 ? 61.879 26.191 -80.853 1.00 74.62 216 MET A CA 1
ATOM 1735 C C . MET A 1 216 ? 61.843 25.185 -82.004 1.00 74.62 216 MET A C 1
ATOM 1737 O O . MET A 1 216 ? 62.816 25.087 -82.740 1.00 74.62 216 MET A O 1
ATOM 1741 N N . GLU A 1 217 ? 60.716 24.509 -82.217 1.00 74.88 217 GLU A N 1
ATOM 1742 C CA . GLU A 1 217 ? 60.533 23.565 -83.325 1.00 74.88 217 GLU A CA 1
ATOM 1743 C C . GLU A 1 217 ? 60.620 24.263 -84.697 1.00 74.88 217 GLU A C 1
ATOM 1745 O O . GLU A 1 217 ? 61.255 23.757 -85.620 1.00 74.88 217 GLU A O 1
ATOM 1750 N N . ASN A 1 218 ? 60.088 25.485 -84.821 1.00 69.38 218 ASN A N 1
ATOM 1751 C CA . ASN A 1 218 ? 60.225 26.299 -86.035 1.00 69.38 218 ASN A CA 1
ATOM 1752 C C . ASN A 1 218 ? 61.658 26.814 -86.266 1.00 69.38 218 ASN A C 1
ATOM 1754 O O . ASN A 1 218 ? 62.104 26.874 -87.411 1.00 69.38 218 ASN A O 1
ATOM 1758 N N . LEU A 1 219 ? 62.390 27.173 -85.205 1.00 68.38 219 LEU A N 1
ATOM 1759 C CA . LEU A 1 219 ? 63.806 27.559 -85.295 1.00 68.38 219 LEU A CA 1
ATOM 1760 C C . LEU A 1 219 ? 64.696 26.363 -85.657 1.00 68.38 219 LEU A C 1
ATOM 1762 O O . LEU A 1 219 ? 65.628 26.504 -86.445 1.00 68.38 219 LEU A O 1
ATOM 1766 N N . GLN A 1 220 ? 64.377 25.183 -85.127 1.00 62.91 220 GLN A N 1
ATOM 1767 C CA . GLN A 1 220 ? 65.047 23.929 -85.458 1.00 62.91 220 GLN A CA 1
ATOM 1768 C C . GLN A 1 220 ? 64.817 23.548 -86.930 1.00 62.91 220 GLN A C 1
ATOM 1770 O O . GLN A 1 220 ? 65.760 23.167 -87.616 1.00 62.91 220 GLN A O 1
ATOM 1775 N N . LYS A 1 221 ? 63.612 23.798 -87.455 1.00 54.69 221 LYS A N 1
ATOM 1776 C CA . LYS A 1 221 ? 63.271 23.623 -88.875 1.00 54.69 221 LYS A CA 1
ATOM 1777 C C . LYS A 1 221 ? 63.943 24.652 -89.804 1.00 54.69 221 LYS A C 1
ATOM 1779 O O . LYS A 1 221 ? 64.368 24.306 -90.897 1.00 54.69 221 LYS A O 1
ATOM 1784 N N . GLN A 1 222 ? 64.128 25.901 -89.361 1.00 52.84 222 GLN A N 1
ATOM 1785 C CA . GLN A 1 222 ? 64.892 26.920 -90.110 1.00 52.84 222 GLN A CA 1
ATOM 1786 C C . GLN A 1 222 ? 66.403 26.632 -90.172 1.00 52.84 222 GLN A C 1
ATOM 1788 O O . GLN A 1 222 ? 67.065 27.029 -91.135 1.00 52.84 222 GLN A O 1
ATOM 1793 N N . LEU A 1 223 ? 66.946 25.943 -89.163 1.00 51.44 223 LEU A N 1
ATOM 1794 C CA . LEU A 1 223 ? 68.336 25.475 -89.141 1.00 51.44 223 LEU A CA 1
ATOM 1795 C C . LEU A 1 223 ? 68.573 24.282 -90.080 1.00 51.44 223 LEU A C 1
ATOM 1797 O O . LEU A 1 223 ? 69.662 24.170 -90.636 1.00 51.44 223 LEU A O 1
ATOM 1801 N N . GLU A 1 224 ? 67.566 23.433 -90.305 1.00 50.50 224 GLU A N 1
ATOM 1802 C CA . GLU A 1 224 ? 67.634 22.341 -91.290 1.00 50.50 224 GLU A CA 1
ATOM 1803 C C . GLU A 1 224 ? 67.498 22.839 -92.748 1.00 50.50 224 GLU A C 1
ATOM 1805 O O . GLU A 1 224 ? 68.094 22.251 -93.648 1.00 50.50 224 GLU A O 1
ATOM 1810 N N . ASP A 1 225 ? 66.830 23.975 -92.987 1.00 41.34 225 ASP A N 1
ATOM 1811 C CA . ASP A 1 225 ? 66.529 24.496 -94.335 1.00 41.34 225 ASP A CA 1
ATOM 1812 C C . ASP A 1 225 ? 67.570 25.491 -94.927 1.00 41.34 225 ASP A C 1
ATOM 1814 O O . ASP A 1 225 ? 67.365 26.013 -96.026 1.00 41.34 225 ASP A O 1
ATOM 1818 N N . THR A 1 226 ? 68.703 25.779 -94.262 1.00 37.38 226 THR A N 1
ATOM 1819 C CA . THR A 1 226 ? 69.677 26.822 -94.704 1.00 37.38 226 THR A CA 1
ATOM 1820 C C . THR A 1 226 ? 71.093 26.344 -95.069 1.00 37.38 226 THR A C 1
ATOM 1822 O O . THR A 1 226 ? 72.009 27.156 -95.208 1.00 37.38 226 THR A O 1
ATOM 1825 N N . GLY A 1 227 ? 71.303 25.048 -95.315 1.00 33.94 227 GLY A N 1
ATOM 1826 C CA . GLY A 1 227 ? 72.641 24.496 -95.571 1.00 33.94 227 GLY A CA 1
ATOM 1827 C C . GLY A 1 227 ? 72.876 23.892 -96.959 1.00 33.94 227 GLY A C 1
ATOM 1828 O O . GLY A 1 227 ? 73.055 22.683 -97.033 1.00 33.94 227 GLY A O 1
ATOM 1829 N N . SER A 1 228 ? 72.928 24.663 -98.060 1.00 30.72 228 SER A N 1
ATOM 1830 C CA . SER A 1 228 ? 73.523 24.193 -99.340 1.00 30.72 228 SER A CA 1
ATOM 1831 C C . SER A 1 228 ? 73.868 25.317 -100.338 1.00 30.72 228 SER A C 1
ATOM 1833 O O . SER A 1 228 ? 72.966 26.043 -100.736 1.00 30.72 228 SER A O 1
ATOM 1835 N N . HIS A 1 229 ? 75.137 25.374 -100.795 1.00 28.11 229 HIS A N 1
ATOM 1836 C CA . HIS A 1 229 ? 75.711 25.878 -102.084 1.00 28.11 229 HIS A CA 1
ATOM 1837 C C . HIS A 1 229 ? 77.092 26.537 -101.830 1.00 28.11 229 HIS A C 1
ATOM 1839 O O . HIS A 1 229 ? 77.225 27.294 -100.882 1.00 28.11 229 HIS A O 1
ATOM 1845 N N . SER A 1 230 ? 78.183 26.360 -102.592 1.00 29.02 230 SER A N 1
ATOM 1846 C CA . SER A 1 230 ? 78.476 25.687 -103.869 1.00 29.02 230 SER A CA 1
ATOM 1847 C C . SER A 1 230 ? 80.009 25.541 -104.061 1.00 29.02 230 SER A C 1
ATOM 1849 O O . SER A 1 230 ? 80.714 26.426 -103.592 1.00 29.02 230 SER A O 1
ATOM 1851 N N . LYS A 1 231 ? 80.453 24.514 -104.824 1.00 31.95 231 LYS A N 1
ATOM 1852 C CA . LYS A 1 231 ? 81.527 24.467 -105.875 1.00 31.95 231 LYS A CA 1
ATOM 1853 C C . LYS A 1 231 ? 82.906 25.131 -105.629 1.00 31.95 231 LYS A C 1
ATOM 1855 O O . LYS A 1 231 ? 82.973 26.240 -105.136 1.00 31.95 231 LYS A O 1
ATOM 1860 N N . GLU A 1 232 ? 84.070 24.673 -106.106 1.00 31.59 232 GLU A N 1
ATOM 1861 C CA . GLU A 1 232 ? 84.666 23.462 -106.720 1.00 31.59 232 GLU A CA 1
ATOM 1862 C C . GLU A 1 232 ? 86.173 23.809 -106.956 1.00 31.59 232 GLU A C 1
ATOM 1864 O O . GLU A 1 232 ? 86.509 24.991 -106.993 1.00 31.59 232 GLU A O 1
ATOM 1869 N N . SER A 1 233 ? 87.047 22.810 -107.188 1.00 31.17 233 SER A N 1
ATOM 1870 C CA . SER A 1 233 ? 88.453 22.886 -107.690 1.00 31.17 233 SER A CA 1
ATOM 1871 C C . SER A 1 233 ? 89.636 22.901 -106.690 1.00 31.17 233 SER A C 1
ATOM 1873 O O . SER A 1 233 ? 90.129 23.964 -106.322 1.00 31.17 233 SER A O 1
ATOM 1875 N N . SER A 1 234 ? 90.184 21.712 -106.366 1.00 38.91 234 SER A N 1
ATOM 1876 C CA . SER A 1 234 ? 91.637 21.381 -106.435 1.00 38.91 234 SER A CA 1
ATOM 1877 C C . SER A 1 234 ? 91.897 19.979 -105.837 1.00 38.91 234 SER A C 1
ATOM 1879 O O . SER A 1 234 ? 91.950 19.790 -104.622 1.00 38.91 234 SER A O 1
ATOM 1881 N N . GLU A 1 235 ? 91.980 18.961 -106.694 1.00 51.69 235 GLU A N 1
ATOM 1882 C CA . GLU A 1 235 ? 91.512 17.593 -106.402 1.00 51.69 235 GLU A CA 1
ATOM 1883 C C . GLU A 1 235 ? 92.571 16.566 -105.950 1.00 51.69 235 GLU A C 1
ATOM 1885 O O . GLU A 1 235 ? 92.323 15.371 -106.028 1.00 51.69 235 GLU A O 1
ATOM 1890 N N . LEU A 1 236 ? 93.737 16.968 -105.424 1.00 46.41 236 LEU A N 1
ATOM 1891 C CA . LEU A 1 236 ? 94.722 15.970 -104.943 1.00 46.41 236 LEU A CA 1
ATOM 1892 C C . LEU A 1 236 ? 95.302 16.215 -103.541 1.00 46.41 236 LEU A C 1
ATOM 1894 O O . LEU A 1 236 ? 95.747 15.275 -102.895 1.00 46.41 236 LEU A O 1
ATOM 1898 N N . VAL A 1 237 ? 95.197 17.429 -102.993 1.00 51.62 237 VAL A N 1
ATOM 1899 C CA . VAL A 1 237 ? 95.462 17.689 -101.555 1.00 51.62 237 VAL A CA 1
ATOM 1900 C C . VAL A 1 237 ? 94.179 17.521 -100.716 1.00 51.62 237 VAL A C 1
ATOM 1902 O O . VAL A 1 237 ? 94.219 17.252 -99.514 1.00 51.62 237 VAL A O 1
ATOM 1905 N N . ARG A 1 238 ? 93.015 17.591 -101.377 1.00 50.81 238 ARG A N 1
ATOM 1906 C CA . ARG A 1 238 ? 91.678 17.494 -100.783 1.00 50.81 238 ARG A CA 1
ATOM 1907 C C . ARG A 1 238 ? 91.306 16.084 -100.314 1.00 50.81 238 ARG A C 1
ATOM 1909 O O . ARG A 1 238 ? 90.583 15.986 -99.340 1.00 50.81 238 ARG A O 1
ATOM 1916 N N . SER A 1 239 ? 91.828 15.010 -100.912 1.00 52.69 239 SER A N 1
ATOM 1917 C CA . SER A 1 239 ? 91.496 13.633 -100.491 1.00 52.69 239 SER A CA 1
ATOM 1918 C C . SER A 1 239 ? 91.977 13.320 -99.069 1.00 52.69 239 SER A C 1
ATOM 1920 O O . SER A 1 239 ? 91.215 12.802 -98.263 1.00 52.69 239 SER A O 1
ATOM 1922 N N . LEU A 1 240 ? 93.214 13.699 -98.731 1.00 51.66 240 LEU A N 1
ATOM 1923 C CA . LEU A 1 240 ? 93.800 13.430 -97.410 1.00 51.66 240 LEU A CA 1
ATOM 1924 C C . LEU A 1 240 ? 93.340 14.424 -96.336 1.00 51.66 240 LEU A C 1
ATOM 1926 O O . LEU A 1 240 ? 93.378 14.115 -95.150 1.00 51.66 240 LEU A O 1
ATOM 1930 N N . THR A 1 241 ? 92.884 15.611 -96.742 1.00 54.34 241 THR A N 1
ATOM 1931 C CA . THR A 1 241 ? 92.308 16.596 -95.815 1.00 54.34 241 THR A CA 1
ATOM 1932 C C . THR A 1 241 ? 90.805 16.361 -95.624 1.00 54.34 241 THR A C 1
ATOM 1934 O O . THR A 1 241 ? 90.318 16.608 -94.535 1.00 54.34 241 THR A O 1
ATOM 1937 N N . SER A 1 242 ? 90.089 15.819 -96.621 1.00 58.03 242 SER A N 1
ATOM 1938 C CA . SER A 1 242 ? 88.689 15.376 -96.503 1.00 58.03 242 SER A CA 1
ATOM 1939 C C . SER A 1 242 ? 88.581 14.182 -95.576 1.00 58.03 242 SER A C 1
ATOM 1941 O O . SER A 1 242 ? 87.803 14.253 -94.653 1.00 58.03 242 SER A O 1
ATOM 1943 N N . GLU A 1 243 ? 89.415 13.145 -95.704 1.00 58.75 243 GLU A N 1
ATOM 1944 C CA . GLU A 1 243 ? 89.374 12.037 -94.736 1.00 58.75 243 GLU A CA 1
ATOM 1945 C C . GLU A 1 243 ? 89.703 12.493 -93.305 1.00 58.75 243 GLU A C 1
ATOM 1947 O O . GLU A 1 243 ? 89.106 11.994 -92.351 1.00 58.75 243 GLU A O 1
ATOM 1952 N N . LEU A 1 244 ? 90.607 13.469 -93.131 1.00 61.38 244 LEU A N 1
ATOM 1953 C CA . LEU A 1 244 ? 90.912 14.060 -91.821 1.00 61.38 244 LEU A CA 1
ATOM 1954 C C . LEU A 1 244 ? 89.771 14.959 -91.298 1.00 61.38 244 LEU A C 1
ATOM 1956 O O . LEU A 1 244 ? 89.536 15.018 -90.093 1.00 61.38 244 LEU A O 1
ATOM 1960 N N . GLU A 1 245 ? 89.069 15.664 -92.183 1.00 66.88 245 GLU A N 1
ATOM 1961 C CA . GLU A 1 245 ? 87.939 16.533 -91.842 1.00 66.88 245 GLU A CA 1
ATOM 1962 C C . GLU A 1 245 ? 86.663 15.722 -91.604 1.00 66.88 245 GLU A C 1
ATOM 1964 O O . GLU A 1 245 ? 85.947 15.994 -90.654 1.00 66.88 245 GLU A O 1
ATOM 1969 N N . ASP A 1 246 ? 86.435 14.659 -92.367 1.00 71.44 246 ASP A N 1
ATOM 1970 C CA . ASP A 1 246 ? 85.352 13.695 -92.199 1.00 71.44 246 ASP A CA 1
ATOM 1971 C C . ASP A 1 246 ? 85.563 12.897 -90.908 1.00 71.44 246 ASP A C 1
ATOM 1973 O O . ASP A 1 246 ? 84.618 12.715 -90.147 1.00 71.44 246 ASP A O 1
ATOM 1977 N N . THR A 1 247 ? 86.801 12.502 -90.574 1.00 70.50 247 THR A N 1
ATOM 1978 C CA . THR A 1 247 ? 87.101 11.906 -89.256 1.00 70.50 247 THR A CA 1
ATOM 1979 C C . THR A 1 247 ? 87.000 12.913 -88.114 1.00 70.50 247 THR A C 1
ATOM 1981 O O . THR A 1 247 ? 86.534 12.537 -87.041 1.00 70.50 247 THR A O 1
ATOM 1984 N N . ARG A 1 248 ? 87.352 14.191 -88.306 1.00 74.38 248 ARG A N 1
ATOM 1985 C CA . ARG A 1 248 ? 87.086 15.251 -87.314 1.00 74.38 248 ARG A CA 1
ATOM 1986 C C . ARG A 1 248 ? 85.598 15.517 -87.141 1.00 74.38 248 ARG A C 1
ATOM 1988 O O . ARG A 1 248 ? 85.154 15.647 -86.009 1.00 74.38 248 ARG A O 1
ATOM 1995 N N . GLN A 1 249 ? 84.829 15.544 -88.220 1.00 77.00 249 GLN A N 1
ATOM 1996 C CA . GLN A 1 249 ? 83.386 15.737 -88.205 1.00 77.00 249 GLN A CA 1
ATOM 1997 C C . GLN A 1 249 ? 82.693 14.538 -87.556 1.00 77.00 249 GLN A C 1
ATOM 1999 O O . GLN A 1 249 ? 81.784 14.720 -86.749 1.00 77.00 249 GLN A O 1
ATOM 2004 N N . LEU A 1 250 ? 83.169 13.317 -87.821 1.00 78.06 250 LEU A N 1
ATOM 2005 C CA . LEU A 1 250 ? 82.726 12.110 -87.129 1.00 78.06 250 LEU A CA 1
ATOM 2006 C C . LEU A 1 250 ? 83.077 12.178 -85.640 1.00 78.06 250 LEU A C 1
ATOM 2008 O O . LEU A 1 250 ? 82.256 11.822 -84.809 1.00 78.06 250 LEU A O 1
ATOM 2012 N N . LEU A 1 251 ? 84.260 12.683 -85.280 1.00 76.44 251 LEU A N 1
ATOM 2013 C CA . LEU A 1 251 ? 84.683 12.827 -83.885 1.00 76.44 251 LEU A CA 1
ATOM 2014 C C . LEU A 1 251 ? 83.899 13.926 -83.150 1.00 76.44 251 LEU A C 1
ATOM 2016 O O . LEU A 1 251 ? 83.573 13.744 -81.982 1.00 76.44 251 LEU A O 1
ATOM 2020 N N . VAL A 1 252 ? 83.528 15.011 -83.833 1.00 78.31 252 VAL A N 1
ATOM 2021 C CA . VAL A 1 252 ? 82.611 16.052 -83.336 1.00 78.31 252 VAL A CA 1
ATOM 2022 C C . VAL A 1 252 ? 81.195 15.501 -83.183 1.00 78.31 252 VAL A C 1
ATOM 2024 O O . VAL A 1 252 ? 80.545 15.781 -82.182 1.00 78.31 252 VAL A O 1
ATOM 2027 N N . THR A 1 253 ? 80.731 14.681 -84.128 1.00 78.19 253 THR A N 1
ATOM 2028 C CA . THR A 1 253 ? 79.419 14.020 -84.051 1.00 78.19 253 THR A CA 1
ATOM 2029 C C . THR A 1 253 ? 79.400 13.024 -82.896 1.00 78.19 253 THR A C 1
ATOM 2031 O O . THR A 1 253 ? 78.543 13.126 -82.035 1.00 78.19 253 THR A O 1
ATOM 2034 N N . CYS A 1 254 ? 80.422 12.177 -82.760 1.00 80.69 254 CYS A N 1
ATOM 2035 C CA . CYS A 1 254 ? 80.586 11.285 -81.615 1.00 80.69 254 CYS A CA 1
ATOM 2036 C C . CYS A 1 254 ? 80.737 12.045 -80.287 1.00 80.69 254 CYS A C 1
ATOM 2038 O O . CYS A 1 254 ? 80.260 11.568 -79.264 1.00 80.69 254 CYS A O 1
ATOM 2040 N N . GLN A 1 255 ? 81.391 13.214 -80.263 1.00 79.94 255 GLN A N 1
ATOM 2041 C CA . GLN A 1 255 ? 81.453 14.066 -79.068 1.00 79.94 255 GLN A CA 1
ATOM 2042 C C . GLN A 1 255 ? 80.089 14.656 -78.720 1.00 79.94 255 GLN A C 1
ATOM 2044 O O . GLN A 1 255 ? 79.742 14.699 -77.543 1.00 79.94 255 GLN A O 1
ATOM 2049 N N . LYS A 1 256 ? 79.322 15.086 -79.722 1.00 83.81 256 LYS A N 1
ATOM 2050 C CA . LYS A 1 256 ? 77.960 15.582 -79.547 1.00 83.81 256 LYS A CA 1
ATOM 2051 C C . LYS A 1 256 ? 77.035 14.469 -79.063 1.00 83.81 256 LYS A C 1
ATOM 2053 O O . LYS A 1 256 ? 76.396 14.648 -78.040 1.00 83.81 256 LYS A O 1
ATOM 2058 N N . ASP A 1 257 ? 77.059 13.307 -79.705 1.00 83.12 257 ASP A N 1
ATOM 2059 C CA . ASP A 1 257 ? 76.280 12.132 -79.311 1.00 83.12 257 ASP A CA 1
ATOM 2060 C C . ASP A 1 257 ? 76.663 11.657 -77.904 1.00 83.12 257 ASP A C 1
ATOM 2062 O O . ASP A 1 257 ? 75.803 11.255 -77.124 1.00 83.12 257 ASP A O 1
ATOM 2066 N N . LEU A 1 258 ? 77.948 11.739 -77.536 1.00 82.50 258 LEU A N 1
ATOM 2067 C CA . LEU A 1 258 ? 78.408 11.448 -76.180 1.00 82.50 258 LEU A CA 1
ATOM 2068 C C . LEU A 1 258 ? 77.875 12.471 -75.169 1.00 82.50 258 LEU A C 1
ATOM 2070 O O . LEU A 1 258 ? 77.521 12.093 -74.054 1.00 82.50 258 LEU A O 1
ATOM 2074 N N . GLU A 1 259 ? 77.826 13.753 -75.522 1.00 84.88 259 GLU A N 1
ATOM 2075 C CA . GLU A 1 259 ? 77.307 14.802 -74.644 1.00 84.88 259 GLU A CA 1
ATOM 2076 C C . GLU A 1 259 ? 75.777 14.740 -74.523 1.00 84.88 259 GLU A C 1
ATOM 2078 O O . GLU A 1 259 ? 75.243 14.871 -73.421 1.00 84.88 259 GLU A O 1
ATOM 2083 N N . ASP A 1 260 ? 75.078 14.413 -75.609 1.00 84.81 260 ASP A N 1
ATOM 2084 C CA . ASP A 1 260 ? 73.643 14.135 -75.632 1.00 84.81 260 ASP A CA 1
ATOM 2085 C C . ASP A 1 260 ? 73.326 12.876 -74.808 1.00 84.81 260 ASP A C 1
ATOM 2087 O O . ASP A 1 260 ? 72.411 12.890 -73.985 1.00 84.81 260 ASP A O 1
ATOM 2091 N N . ALA A 1 261 ? 74.139 11.819 -74.916 1.00 83.25 261 ALA A N 1
ATOM 2092 C CA . ALA A 1 261 ? 74.015 10.619 -74.092 1.00 83.25 261 ALA A CA 1
ATOM 2093 C C . ALA A 1 261 ? 74.301 10.892 -72.607 1.00 83.25 261 ALA A C 1
ATOM 2095 O O . ALA A 1 261 ? 73.626 10.337 -71.738 1.00 83.25 261 ALA A O 1
ATOM 2096 N N . LYS A 1 262 ? 75.262 11.766 -72.275 1.00 85.50 262 LYS A N 1
ATOM 2097 C CA . LYS A 1 262 ? 75.479 12.216 -70.889 1.00 85.50 262 LYS A CA 1
ATOM 2098 C C . LYS A 1 262 ? 74.312 13.053 -70.379 1.00 85.50 262 LYS A C 1
ATOM 2100 O O . LYS A 1 262 ? 73.919 12.883 -69.225 1.00 85.50 262 LYS A O 1
ATOM 2105 N N . SER A 1 263 ? 73.762 13.938 -71.207 1.00 85.88 263 SER A N 1
ATOM 2106 C CA . SER A 1 263 ? 72.593 14.753 -70.873 1.00 85.88 263 SER A CA 1
ATOM 2107 C C . SER A 1 263 ? 71.369 13.870 -70.609 1.00 85.88 263 SER A C 1
ATOM 2109 O O . SER A 1 263 ? 70.758 13.974 -69.544 1.00 85.88 263 SER A O 1
ATOM 2111 N N . ASP A 1 264 ? 71.094 12.906 -71.494 1.00 88.62 264 ASP A N 1
ATOM 2112 C CA . ASP A 1 264 ? 70.028 11.911 -71.339 1.00 88.62 264 ASP A CA 1
ATOM 2113 C C . ASP A 1 264 ? 70.263 11.016 -70.112 1.00 88.62 264 ASP A C 1
ATOM 2115 O O . ASP A 1 264 ? 69.361 10.817 -69.299 1.00 88.62 264 ASP A O 1
ATOM 2119 N N . SER A 1 265 ? 71.497 10.552 -69.884 1.00 87.25 265 SER A N 1
ATOM 2120 C CA . SER A 1 265 ? 71.856 9.802 -68.673 1.00 87.25 265 SER A CA 1
ATOM 2121 C C . SER A 1 265 ? 71.647 10.628 -67.401 1.00 87.25 265 SER A C 1
ATOM 2123 O O . SER A 1 265 ? 71.189 10.095 -66.390 1.00 87.25 265 SER A O 1
ATOM 2125 N N . THR A 1 266 ? 71.951 11.926 -67.430 1.00 87.69 266 THR A N 1
ATOM 2126 C CA . THR A 1 266 ? 71.748 12.837 -66.294 1.00 87.69 266 THR A CA 1
ATOM 2127 C C . THR A 1 266 ? 70.258 13.076 -66.051 1.00 87.69 266 THR A C 1
ATOM 2129 O O . THR A 1 266 ? 69.807 13.077 -64.907 1.00 87.69 266 THR A O 1
ATOM 2132 N N . GLN A 1 267 ? 69.466 13.236 -67.113 1.00 88.56 267 GLN A N 1
ATOM 2133 C CA . GLN A 1 267 ? 68.016 13.385 -67.024 1.00 88.56 267 GLN A CA 1
ATOM 2134 C C . GLN A 1 267 ? 67.346 12.106 -66.507 1.00 88.56 267 GLN A C 1
ATOM 2136 O O . GLN A 1 267 ? 66.478 12.178 -65.635 1.00 88.56 267 GLN A O 1
ATOM 2141 N N . LYS A 1 268 ? 67.786 10.934 -66.977 1.00 90.31 268 LYS A N 1
ATOM 2142 C CA . LYS A 1 268 ? 67.367 9.629 -66.449 1.00 90.31 268 LYS A CA 1
ATOM 2143 C C . LYS A 1 268 ? 67.750 9.473 -64.978 1.00 90.31 268 LYS A C 1
ATOM 2145 O O . LYS A 1 268 ? 66.912 9.031 -64.200 1.00 90.31 268 LYS A O 1
ATOM 2150 N N . GLY A 1 269 ? 68.949 9.906 -64.581 1.00 88.69 269 GLY A N 1
ATOM 2151 C CA . GLY A 1 269 ? 69.379 9.953 -63.179 1.00 88.69 269 GLY A CA 1
ATOM 2152 C C . GLY A 1 269 ? 68.437 10.787 -62.306 1.00 88.69 269 GLY A C 1
ATOM 2153 O O . GLY A 1 269 ? 67.881 10.269 -61.341 1.00 88.69 269 GLY A O 1
ATOM 2154 N N . LYS A 1 270 ? 68.144 12.030 -62.714 1.00 90.25 270 LYS A N 1
ATOM 2155 C CA . LYS A 1 270 ? 67.170 12.900 -62.025 1.00 90.25 270 LYS A CA 1
ATOM 2156 C C . LYS A 1 270 ? 65.784 12.264 -61.939 1.00 90.25 270 LYS A C 1
ATOM 2158 O O . LYS A 1 270 ? 65.125 12.339 -60.907 1.00 90.25 270 LYS A O 1
ATOM 2163 N N . ARG A 1 271 ? 65.334 11.595 -63.006 1.00 91.88 271 ARG A N 1
ATOM 2164 C CA . ARG A 1 271 ? 64.042 10.900 -63.006 1.00 91.88 271 ARG A CA 1
ATOM 2165 C C . ARG A 1 271 ? 64.018 9.717 -62.038 1.00 91.88 271 ARG A C 1
ATOM 2167 O O . ARG A 1 271 ? 62.991 9.483 -61.405 1.00 91.88 271 ARG A O 1
ATOM 2174 N N . ILE A 1 272 ? 65.115 8.971 -61.930 1.00 90.38 272 ILE A N 1
ATOM 2175 C CA . ILE A 1 272 ? 65.249 7.879 -60.960 1.00 90.38 272 ILE A CA 1
ATOM 2176 C C . ILE A 1 272 ? 65.192 8.434 -59.535 1.00 90.38 272 ILE A C 1
ATOM 2178 O O . ILE A 1 272 ? 64.449 7.888 -58.726 1.00 90.38 272 ILE A O 1
ATOM 2182 N N . GLU A 1 273 ? 65.886 9.535 -59.242 1.00 91.12 273 GLU A N 1
ATOM 2183 C CA . GLU A 1 273 ? 65.829 10.202 -57.932 1.00 91.12 273 GLU A CA 1
ATOM 2184 C C . GLU A 1 273 ? 64.410 10.682 -57.586 1.00 91.12 273 GLU A C 1
ATOM 2186 O O . GLU A 1 273 ? 63.916 10.409 -56.494 1.00 91.12 273 GLU A O 1
ATOM 2191 N N . GLU A 1 274 ? 63.701 11.316 -58.529 1.00 92.12 274 GLU A N 1
ATOM 2192 C CA . GLU A 1 274 ? 62.296 11.710 -58.343 1.00 92.12 274 GLU A CA 1
ATOM 2193 C C . GLU A 1 274 ? 61.386 10.512 -58.046 1.00 92.12 274 GLU A C 1
ATOM 2195 O O . GLU A 1 274 ? 60.504 10.582 -57.186 1.00 92.12 274 GLU A O 1
ATOM 2200 N N . LEU A 1 275 ? 61.556 9.415 -58.790 1.00 91.50 275 LEU A N 1
ATOM 2201 C CA . LEU A 1 275 ? 60.784 8.195 -58.577 1.00 91.50 275 LEU A CA 1
ATOM 2202 C C . LEU A 1 275 ? 61.125 7.558 -57.231 1.00 91.50 275 LEU A C 1
ATOM 2204 O O . LEU A 1 275 ? 60.216 7.089 -56.551 1.00 91.50 275 LEU A O 1
ATOM 2208 N N . HIS A 1 276 ? 62.393 7.589 -56.821 1.00 91.19 276 HIS A N 1
ATOM 2209 C CA . HIS A 1 276 ? 62.824 7.104 -55.516 1.00 91.19 276 HIS A CA 1
ATOM 2210 C C . HIS A 1 276 ? 62.165 7.902 -54.387 1.00 91.19 276 HIS A C 1
ATOM 2212 O O . HIS A 1 276 ? 61.522 7.304 -53.530 1.00 91.19 276 HIS A O 1
ATOM 2218 N N . GLY A 1 277 ? 62.186 9.237 -54.461 1.00 93.25 277 GLY A N 1
ATOM 2219 C CA . GLY A 1 277 ? 61.511 10.094 -53.482 1.00 93.25 277 GLY A CA 1
ATOM 2220 C C . GLY A 1 277 ? 59.997 9.855 -53.411 1.00 93.25 277 GLY A C 1
ATOM 2221 O O . GLY A 1 277 ? 59.415 9.855 -52.329 1.00 93.25 277 GLY A O 1
ATOM 2222 N N . LYS A 1 278 ? 59.339 9.570 -54.546 1.00 93.94 278 LYS A N 1
ATOM 2223 C CA . LYS A 1 278 ? 57.916 9.173 -54.558 1.00 93.94 278 LYS A CA 1
ATOM 2224 C C . LYS A 1 278 ? 57.674 7.813 -53.907 1.00 93.94 278 LYS A C 1
ATOM 2226 O O . LYS A 1 278 ? 56.676 7.644 -53.213 1.00 93.94 278 LYS A O 1
ATOM 2231 N N . VAL A 1 279 ? 58.558 6.842 -54.132 1.00 91.94 279 VAL A N 1
ATOM 2232 C CA . VAL A 1 279 ? 58.470 5.524 -53.487 1.00 91.94 279 VAL A CA 1
ATOM 2233 C C . VAL A 1 279 ? 58.650 5.659 -51.976 1.00 91.94 279 VAL A C 1
ATOM 2235 O O . VAL A 1 279 ? 57.867 5.080 -51.230 1.00 91.94 279 VAL A O 1
ATOM 2238 N N . GLU A 1 280 ? 59.615 6.457 -51.519 1.00 92.81 280 GLU A N 1
ATOM 2239 C CA . GLU A 1 280 ? 59.824 6.734 -50.094 1.00 92.81 280 GLU A CA 1
ATOM 2240 C C . GLU A 1 280 ? 58.609 7.419 -49.452 1.00 92.81 280 GLU A C 1
ATOM 2242 O O . GLU A 1 280 ? 58.157 6.985 -48.391 1.00 92.81 280 GLU A O 1
ATOM 2247 N N . ALA A 1 281 ? 58.024 8.422 -50.115 1.00 92.19 281 ALA A N 1
ATOM 2248 C CA . ALA A 1 281 ? 56.803 9.079 -49.648 1.00 92.19 281 ALA A CA 1
ATOM 2249 C C . ALA A 1 281 ? 55.632 8.087 -49.521 1.00 92.19 281 ALA A C 1
ATOM 2251 O O . ALA A 1 281 ? 54.996 8.009 -48.470 1.00 92.19 281 ALA A O 1
ATOM 2252 N N . ASN A 1 282 ? 55.408 7.251 -50.540 1.00 93.38 282 ASN A N 1
ATOM 2253 C CA . ASN A 1 282 ? 54.367 6.221 -50.505 1.00 93.38 282 ASN A CA 1
ATOM 2254 C C . ASN A 1 282 ? 54.615 5.180 -49.399 1.00 93.38 282 ASN A C 1
ATOM 2256 O O . ASN A 1 282 ? 53.668 4.697 -48.779 1.00 93.38 282 ASN A O 1
ATOM 2260 N N . LEU A 1 283 ? 55.875 4.814 -49.134 1.00 92.62 283 LEU A N 1
ATOM 2261 C CA . LEU A 1 283 ? 56.224 3.908 -48.036 1.00 92.62 283 LEU A CA 1
ATOM 2262 C C . LEU A 1 283 ? 55.924 4.534 -46.668 1.00 92.62 283 LEU A C 1
ATOM 2264 O O . LEU A 1 283 ? 55.414 3.837 -45.788 1.00 92.62 283 LEU A O 1
ATOM 2268 N N . ALA A 1 284 ? 56.186 5.831 -46.495 1.00 92.00 284 ALA A N 1
ATOM 2269 C CA . ALA A 1 284 ? 55.839 6.560 -45.277 1.00 92.00 284 ALA A CA 1
ATOM 2270 C C . ALA A 1 284 ? 54.314 6.655 -45.080 1.00 92.00 284 ALA A C 1
ATOM 2272 O O . ALA A 1 284 ? 53.816 6.411 -43.978 1.00 92.00 284 ALA A O 1
ATOM 2273 N N . GLU A 1 285 ? 53.557 6.926 -46.146 1.00 93.88 285 GLU A N 1
ATOM 2274 C CA . GLU A 1 285 ? 52.089 6.922 -46.111 1.00 93.88 285 GLU A CA 1
ATOM 2275 C C . GLU A 1 285 ? 51.532 5.536 -45.764 1.00 93.88 285 GLU A C 1
ATOM 2277 O O . GLU A 1 285 ? 50.678 5.415 -44.886 1.00 93.88 285 GLU A O 1
ATOM 2282 N N . LEU A 1 286 ? 52.064 4.471 -46.374 1.00 92.75 286 LEU A N 1
ATOM 2283 C CA . LEU A 1 286 ? 51.684 3.093 -46.052 1.00 92.75 286 LEU A CA 1
ATOM 2284 C C . LEU A 1 286 ? 51.988 2.733 -44.594 1.00 92.75 286 LEU A C 1
ATOM 2286 O O . LEU A 1 286 ? 51.188 2.042 -43.960 1.00 92.75 286 LEU A O 1
ATOM 2290 N N . ALA A 1 287 ? 53.115 3.195 -44.047 1.00 92.38 287 ALA A N 1
ATOM 2291 C CA . ALA A 1 287 ? 53.436 3.012 -42.635 1.00 92.38 287 ALA A CA 1
ATOM 2292 C C . ALA A 1 287 ? 52.413 3.723 -41.731 1.00 92.38 287 ALA A C 1
ATOM 2294 O O . ALA A 1 287 ? 51.892 3.105 -40.803 1.00 92.38 287 ALA A O 1
ATOM 2295 N N . SER A 1 288 ? 52.041 4.966 -42.057 1.00 94.69 288 SER A N 1
ATOM 2296 C CA . SER A 1 288 ? 50.997 5.707 -41.335 1.00 94.69 288 SER A CA 1
ATOM 2297 C C . SER A 1 288 ? 49.624 5.026 -41.429 1.00 94.69 288 SER A C 1
ATOM 2299 O O . SER A 1 288 ? 48.902 4.927 -40.436 1.00 94.69 288 SER A O 1
ATOM 2301 N N . CYS A 1 289 ? 49.258 4.492 -42.598 1.00 92.94 289 CYS A N 1
ATOM 2302 C CA . CYS A 1 289 ? 48.027 3.720 -42.767 1.00 92.94 289 CYS A CA 1
ATOM 2303 C C . CYS A 1 289 ? 48.021 2.451 -41.908 1.00 92.94 289 CYS A C 1
ATOM 2305 O O . CYS A 1 289 ? 47.005 2.151 -41.285 1.00 92.94 289 CYS A O 1
ATOM 2307 N N . ARG A 1 290 ? 49.143 1.723 -41.835 1.00 93.25 290 ARG A N 1
ATOM 2308 C CA . ARG A 1 290 ? 49.270 0.538 -40.968 1.00 93.25 290 ARG A CA 1
ATOM 2309 C C . ARG A 1 290 ? 49.094 0.888 -39.494 1.00 93.25 290 ARG A C 1
ATOM 2311 O O . ARG A 1 290 ? 48.421 0.152 -38.782 1.00 93.25 290 ARG A O 1
ATOM 2318 N N . GLU A 1 291 ? 49.642 2.015 -39.051 1.00 94.50 291 GLU A N 1
ATOM 2319 C CA . GLU A 1 291 ? 49.463 2.491 -37.678 1.00 94.50 291 GLU A CA 1
ATOM 2320 C C . GLU A 1 291 ? 47.999 2.846 -37.379 1.00 94.50 291 GLU A C 1
ATOM 2322 O O . GLU A 1 291 ? 47.455 2.421 -36.360 1.00 94.50 291 GLU A O 1
ATOM 2327 N N . LYS A 1 292 ? 47.317 3.540 -38.299 1.00 94.69 292 LYS A N 1
ATOM 2328 C CA . LYS A 1 292 ? 45.878 3.832 -38.170 1.00 94.69 292 LYS A CA 1
ATOM 2329 C C . LYS A 1 292 ? 45.028 2.563 -38.124 1.00 94.69 292 LYS A C 1
ATOM 2331 O O . LYS A 1 292 ? 44.087 2.497 -37.339 1.00 94.69 292 LYS A O 1
ATOM 2336 N N . ILE A 1 293 ? 45.353 1.555 -38.938 1.00 92.06 293 ILE A N 1
ATOM 2337 C CA . ILE A 1 293 ? 44.675 0.252 -38.900 1.00 92.06 293 ILE A CA 1
ATOM 2338 C C . ILE A 1 293 ? 44.861 -0.395 -37.525 1.00 92.06 293 ILE A C 1
ATOM 2340 O O . ILE A 1 293 ? 43.870 -0.782 -36.914 1.00 92.06 293 ILE A O 1
ATOM 2344 N N . ALA A 1 294 ? 46.084 -0.420 -36.991 1.00 93.00 294 ALA A N 1
ATOM 2345 C CA . ALA A 1 294 ? 46.350 -0.978 -35.664 1.00 93.00 294 ALA A CA 1
ATOM 2346 C C . ALA A 1 294 ? 45.568 -0.252 -34.548 1.00 93.00 294 ALA A C 1
ATOM 2348 O O . ALA A 1 294 ? 45.044 -0.891 -33.638 1.00 93.00 294 ALA A O 1
ATOM 2349 N N . GLN A 1 295 ? 45.429 1.076 -34.627 1.00 93.94 295 GLN A N 1
ATOM 2350 C CA . GLN A 1 295 ? 44.620 1.856 -33.678 1.00 93.94 295 GLN A CA 1
ATOM 2351 C C . GLN A 1 295 ? 43.116 1.542 -33.781 1.00 93.94 295 GLN A C 1
ATOM 2353 O O . GLN A 1 295 ? 42.417 1.474 -32.766 1.00 93.94 295 GLN A O 1
ATOM 2358 N N . LEU A 1 296 ? 42.602 1.336 -34.997 1.00 93.38 296 LEU A N 1
ATOM 2359 C CA . LEU A 1 296 ? 41.208 0.939 -35.208 1.00 93.38 296 LEU A CA 1
ATOM 2360 C C . LEU A 1 296 ? 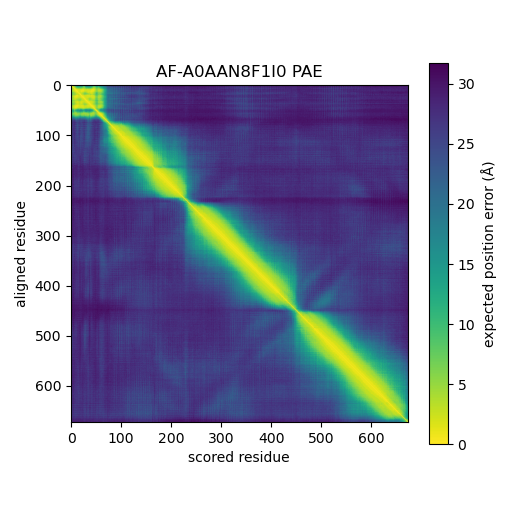40.945 -0.480 -34.695 1.00 93.38 296 LEU A C 1
ATOM 2362 O O . LEU A 1 296 ? 39.944 -0.699 -34.017 1.00 93.38 296 LEU A O 1
ATOM 2366 N N . GLU A 1 297 ? 41.853 -1.420 -34.954 1.00 93.38 297 GLU A N 1
ATOM 2367 C CA . GLU A 1 297 ? 41.785 -2.785 -34.417 1.00 93.38 297 GLU A CA 1
ATOM 2368 C C . GLU A 1 297 ? 41.788 -2.787 -32.882 1.00 93.38 297 GLU A C 1
ATOM 2370 O O . GLU A 1 297 ? 40.998 -3.500 -32.259 1.00 93.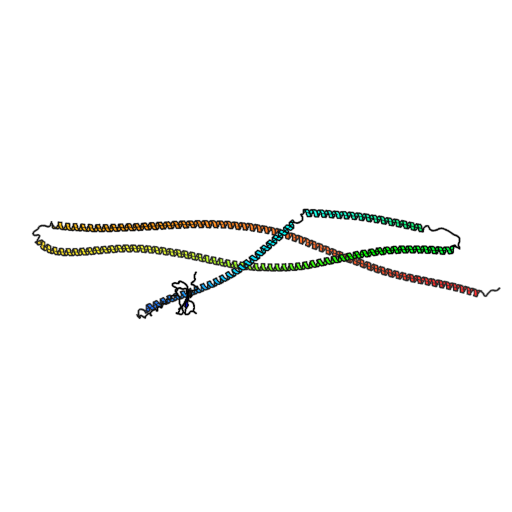38 297 GLU A O 1
ATOM 2375 N N . GLU A 1 298 ? 42.612 -1.937 -32.262 1.00 94.62 298 GLU A N 1
ATOM 2376 C CA . GLU A 1 298 ? 42.627 -1.743 -30.810 1.00 94.62 298 GLU A CA 1
ATOM 2377 C C . GLU A 1 298 ? 41.278 -1.244 -30.287 1.00 94.62 298 GLU A C 1
ATOM 2379 O O . GLU A 1 298 ? 40.741 -1.795 -29.325 1.00 94.62 298 GLU A O 1
ATOM 2384 N N . THR A 1 299 ? 40.712 -0.233 -30.947 1.00 93.44 299 THR A N 1
ATOM 2385 C CA . THR A 1 299 ? 39.423 0.359 -30.570 1.00 93.44 299 THR A CA 1
ATOM 2386 C C . THR A 1 299 ? 38.303 -0.675 -30.662 1.00 93.44 299 THR A C 1
ATOM 2388 O O . THR A 1 299 ? 37.550 -0.854 -29.708 1.00 93.44 299 THR A O 1
ATOM 2391 N N . VAL A 1 300 ? 38.238 -1.430 -31.765 1.00 93.19 300 VAL A N 1
ATOM 2392 C CA . VAL A 1 300 ? 37.262 -2.517 -31.946 1.00 93.19 300 VAL A CA 1
ATOM 2393 C C . VAL A 1 300 ? 37.418 -3.575 -30.856 1.00 93.19 300 VAL A C 1
ATOM 2395 O O . VAL A 1 300 ? 36.423 -4.045 -30.305 1.00 93.19 300 VAL A O 1
ATOM 2398 N N . ARG A 1 301 ? 38.657 -3.927 -30.493 1.00 95.88 301 ARG A N 1
ATOM 2399 C CA . ARG A 1 301 ? 38.923 -4.893 -29.423 1.00 95.88 301 ARG A CA 1
ATOM 2400 C C . ARG A 1 301 ? 38.472 -4.387 -28.053 1.00 95.88 301 ARG A C 1
ATOM 2402 O O . ARG A 1 301 ? 37.979 -5.185 -27.259 1.00 95.88 301 ARG A O 1
ATOM 2409 N N . VAL A 1 302 ? 38.667 -3.105 -27.748 1.00 93.62 302 VAL A N 1
ATOM 2410 C CA . VAL A 1 302 ? 38.187 -2.500 -26.494 1.00 93.62 302 VAL A CA 1
ATOM 2411 C C . VAL A 1 302 ? 36.660 -2.489 -26.463 1.00 93.62 302 VAL A C 1
ATOM 2413 O O . VAL A 1 302 ? 36.085 -3.007 -25.512 1.00 93.62 302 VAL A O 1
ATOM 2416 N N . SER A 1 303 ? 36.005 -2.028 -27.531 1.00 90.44 303 SER A N 1
ATOM 2417 C CA . SER A 1 303 ? 34.541 -2.025 -27.612 1.00 90.44 303 SER A CA 1
ATOM 2418 C C . SER A 1 303 ? 33.935 -3.429 -27.522 1.00 90.44 303 SER A C 1
ATOM 2420 O O . SER A 1 303 ? 32.893 -3.601 -26.900 1.00 90.44 303 SER A O 1
ATOM 2422 N N . ALA A 1 304 ? 34.586 -4.455 -28.081 1.00 92.00 304 ALA A N 1
ATOM 2423 C CA . ALA A 1 304 ? 34.141 -5.841 -27.924 1.00 92.00 304 ALA A CA 1
ATOM 2424 C C . ALA A 1 304 ? 34.146 -6.289 -26.450 1.00 92.00 304 ALA A C 1
ATOM 2426 O O . ALA A 1 304 ? 33.178 -6.892 -25.995 1.00 92.00 304 ALA A O 1
ATOM 2427 N N . ARG A 1 305 ? 35.185 -5.931 -25.681 1.00 93.00 305 ARG A N 1
ATOM 2428 C CA . ARG A 1 305 ? 35.234 -6.221 -24.236 1.00 93.00 305 ARG A CA 1
ATOM 2429 C C . ARG A 1 305 ? 34.152 -5.473 -23.463 1.00 93.00 305 ARG A C 1
ATOM 2431 O O . ARG A 1 305 ? 33.520 -6.059 -22.597 1.00 93.00 305 ARG A O 1
ATOM 2438 N N . GLU A 1 306 ? 33.908 -4.207 -23.793 1.00 93.19 306 GLU A N 1
ATOM 2439 C CA . GLU A 1 306 ? 32.842 -3.418 -23.161 1.00 93.19 306 GLU A CA 1
ATOM 2440 C C . GLU A 1 306 ? 31.450 -4.011 -23.431 1.00 93.19 306 GLU A C 1
ATOM 2442 O O . GLU A 1 306 ? 30.590 -4.014 -22.549 1.00 93.19 306 GLU A O 1
ATOM 2447 N N . ILE A 1 307 ? 31.230 -4.551 -24.636 1.00 92.00 307 ILE A N 1
ATOM 2448 C CA . ILE A 1 307 ? 30.006 -5.280 -24.988 1.00 92.00 307 ILE A CA 1
ATOM 2449 C C . ILE A 1 307 ? 29.879 -6.555 -24.146 1.00 92.00 307 ILE A C 1
ATOM 2451 O O . ILE A 1 307 ? 28.809 -6.797 -23.583 1.00 92.00 307 ILE A O 1
ATOM 2455 N N . ASP A 1 308 ? 30.949 -7.339 -24.011 1.00 92.31 308 ASP A N 1
ATOM 2456 C CA . ASP A 1 308 ? 30.954 -8.556 -23.190 1.00 92.31 308 ASP A CA 1
ATOM 2457 C C . ASP A 1 308 ? 30.680 -8.245 -21.705 1.00 92.31 308 ASP A C 1
ATOM 2459 O O . ASP A 1 308 ? 29.837 -8.894 -21.077 1.00 92.31 308 ASP A O 1
ATOM 2463 N N . ASP A 1 309 ? 31.313 -7.204 -21.156 1.00 92.19 309 ASP A N 1
ATOM 2464 C CA . ASP A 1 309 ? 31.087 -6.736 -19.784 1.00 92.19 309 ASP A CA 1
ATOM 2465 C C . ASP A 1 309 ? 29.639 -6.253 -19.586 1.00 92.19 309 ASP A C 1
ATOM 2467 O O . ASP A 1 309 ? 28.990 -6.573 -18.582 1.00 92.19 309 ASP A O 1
ATOM 2471 N N . SER A 1 310 ? 29.088 -5.533 -20.570 1.00 92.69 310 SER A N 1
ATOM 2472 C CA . SER A 1 310 ? 27.685 -5.107 -20.572 1.00 92.69 310 SER A CA 1
ATOM 2473 C C . SER A 1 310 ? 26.727 -6.303 -20.597 1.00 92.69 310 SER A C 1
ATOM 2475 O O . SER A 1 310 ? 25.750 -6.336 -19.842 1.00 92.69 310 SER A O 1
ATOM 2477 N N . HIS A 1 311 ? 27.018 -7.327 -21.404 1.00 91.88 311 HIS A N 1
ATOM 2478 C CA . HIS A 1 311 ? 26.242 -8.566 -21.438 1.00 91.88 311 HIS A CA 1
ATOM 2479 C C . HIS A 1 311 ? 26.287 -9.311 -20.102 1.00 91.88 311 HIS A C 1
ATOM 2481 O O . HIS A 1 311 ? 25.230 -9.700 -19.597 1.00 91.88 311 HIS A O 1
ATOM 2487 N N . ALA A 1 312 ? 27.464 -9.448 -19.488 1.00 91.88 312 ALA A N 1
ATOM 2488 C CA . ALA A 1 312 ? 27.612 -10.077 -18.177 1.00 91.88 312 ALA A CA 1
ATOM 2489 C C . ALA A 1 312 ? 26.827 -9.323 -17.087 1.00 91.88 312 ALA A C 1
ATOM 2491 O O . ALA A 1 312 ? 26.159 -9.929 -16.239 1.00 91.88 312 ALA A O 1
ATOM 2492 N N . MET A 1 313 ? 26.845 -7.988 -17.129 1.00 92.50 313 MET A N 1
ATOM 2493 C CA . MET A 1 313 ? 26.077 -7.155 -16.206 1.00 92.50 313 MET A CA 1
ATOM 2494 C C . MET A 1 313 ? 24.565 -7.289 -16.428 1.00 92.50 313 MET A C 1
ATOM 2496 O O . MET A 1 313 ? 23.811 -7.414 -15.460 1.00 92.50 313 MET A O 1
ATOM 2500 N N . ASN A 1 314 ? 24.115 -7.338 -17.682 1.00 92.06 314 ASN A N 1
ATOM 2501 C CA . ASN A 1 314 ? 22.712 -7.568 -18.022 1.00 92.06 314 ASN A CA 1
ATOM 2502 C C . ASN A 1 314 ? 22.227 -8.953 -17.578 1.00 92.06 314 ASN A C 1
ATOM 2504 O O . ASN A 1 314 ? 21.130 -9.063 -17.034 1.00 92.06 314 ASN A O 1
ATOM 2508 N N . GLU A 1 315 ? 23.043 -9.998 -17.723 1.00 93.69 315 GLU A N 1
ATOM 2509 C CA . GLU A 1 315 ? 22.712 -11.342 -17.236 1.00 93.69 315 GLU A CA 1
ATOM 2510 C C . GLU A 1 315 ? 22.593 -11.375 -15.700 1.00 93.69 315 GLU A C 1
ATOM 2512 O O . GLU A 1 315 ? 21.671 -11.978 -15.146 1.00 93.69 315 GLU A O 1
ATOM 2517 N N . SER A 1 316 ? 23.485 -10.673 -14.994 1.00 94.06 316 SER A N 1
ATOM 2518 C CA . SER A 1 316 ? 23.414 -10.504 -13.536 1.00 94.06 316 SER A CA 1
ATOM 2519 C C . SER A 1 316 ? 22.145 -9.761 -13.101 1.00 94.06 316 SER A C 1
ATOM 2521 O O . SER A 1 316 ? 21.458 -10.180 -12.165 1.00 94.06 316 SER A O 1
ATOM 2523 N N . ASN A 1 317 ? 21.782 -8.691 -13.812 1.00 92.44 317 ASN A N 1
ATOM 2524 C CA . ASN A 1 317 ? 20.550 -7.945 -13.558 1.00 92.44 317 ASN A CA 1
ATOM 2525 C C . ASN A 1 317 ? 19.304 -8.792 -13.833 1.00 92.44 317 ASN A C 1
ATOM 2527 O O . ASN A 1 317 ? 18.365 -8.751 -13.040 1.00 92.44 317 ASN A O 1
ATOM 2531 N N . LEU A 1 318 ? 19.311 -9.606 -14.892 1.00 94.81 318 LEU A N 1
ATOM 2532 C CA . LEU A 1 318 ? 18.226 -10.537 -15.190 1.00 94.81 318 LEU A CA 1
ATOM 2533 C C . LEU A 1 318 ? 18.049 -11.560 -14.059 1.00 94.81 318 LEU A C 1
ATOM 2535 O O . LEU A 1 318 ? 16.933 -11.746 -13.586 1.00 94.81 318 LEU A O 1
ATOM 2539 N N . LYS A 1 319 ? 19.144 -12.141 -13.546 1.00 92.94 319 LYS A N 1
ATOM 2540 C CA . LYS A 1 319 ? 19.104 -13.052 -12.384 1.00 92.94 319 LYS A CA 1
ATOM 2541 C C . LYS A 1 319 ? 18.509 -12.379 -11.144 1.00 92.94 319 LYS A C 1
ATOM 2543 O O . LYS A 1 319 ? 17.685 -12.985 -10.461 1.00 92.94 319 LYS A O 1
ATOM 2548 N N . LYS A 1 320 ? 18.882 -11.125 -10.858 1.00 93.25 320 LYS A N 1
ATOM 2549 C CA . LYS A 1 320 ? 18.294 -10.347 -9.750 1.00 93.25 320 LYS A CA 1
ATOM 2550 C C . LYS A 1 320 ? 16.806 -10.076 -9.964 1.00 93.25 320 LYS A C 1
ATOM 2552 O O . LYS A 1 320 ? 16.036 -10.165 -9.013 1.00 93.25 320 LYS A O 1
ATOM 2557 N N . LEU A 1 321 ? 16.399 -9.763 -11.194 1.00 92.69 321 LEU A N 1
ATOM 2558 C CA . LEU A 1 321 ? 14.999 -9.529 -11.538 1.00 92.69 321 LEU A CA 1
ATOM 2559 C C . LEU A 1 321 ? 14.162 -10.796 -11.324 1.00 92.69 321 LEU A C 1
ATOM 2561 O O . LEU A 1 321 ? 13.106 -10.720 -10.703 1.00 92.69 321 LEU A O 1
ATOM 2565 N N . THR A 1 322 ? 14.662 -11.958 -11.756 1.00 91.75 322 THR A N 1
ATOM 2566 C CA . THR A 1 322 ? 14.019 -13.255 -11.497 1.00 91.75 322 THR A CA 1
ATOM 2567 C C . THR A 1 322 ? 13.878 -13.511 -9.996 1.00 91.75 322 THR A C 1
ATOM 2569 O O . THR A 1 322 ? 12.780 -13.789 -9.535 1.00 91.75 322 THR A O 1
ATOM 2572 N N . GLN A 1 323 ? 14.935 -13.299 -9.202 1.00 93.25 323 GLN A N 1
ATOM 2573 C CA . GLN A 1 323 ? 14.871 -13.466 -7.741 1.00 93.25 323 GLN A CA 1
ATOM 2574 C C . GLN A 1 323 ? 13.858 -12.531 -7.064 1.00 93.25 323 GLN A C 1
ATOM 2576 O O . GLN A 1 323 ? 13.199 -12.921 -6.101 1.00 93.25 323 GLN A O 1
ATOM 2581 N N . LEU A 1 324 ? 13.749 -11.282 -7.526 1.00 91.94 324 LEU A N 1
ATOM 2582 C CA . LEU A 1 324 ? 12.747 -10.342 -7.018 1.00 91.94 324 LEU A CA 1
ATOM 2583 C C . LEU A 1 324 ? 11.329 -10.766 -7.410 1.00 91.94 324 LEU A C 1
ATOM 2585 O O . LEU A 1 324 ? 10.421 -10.630 -6.593 1.00 91.94 324 LEU A O 1
ATOM 2589 N N . SER A 1 325 ? 11.150 -11.304 -8.618 1.00 93.12 325 SER A N 1
ATOM 2590 C CA . SER A 1 325 ? 9.877 -11.873 -9.068 1.00 93.12 325 SER A CA 1
ATOM 2591 C C . SER A 1 325 ? 9.459 -13.058 -8.195 1.00 93.12 325 SER A C 1
ATOM 2593 O O . SER A 1 325 ? 8.337 -13.068 -7.696 1.00 93.12 325 SER A O 1
ATOM 2595 N N . ASP A 1 326 ? 10.374 -13.991 -7.920 1.00 93.75 326 ASP A N 1
ATOM 2596 C CA . ASP A 1 326 ? 10.109 -15.158 -7.067 1.00 93.75 326 ASP A CA 1
ATOM 2597 C C . ASP A 1 326 ? 9.732 -14.737 -5.635 1.00 93.75 326 ASP A C 1
ATOM 2599 O O . ASP A 1 326 ? 8.789 -15.263 -5.042 1.00 93.75 326 ASP A O 1
ATOM 2603 N N . LYS A 1 327 ? 10.427 -13.732 -5.080 1.00 93.56 327 LYS A N 1
ATOM 2604 C CA . LYS A 1 327 ? 10.089 -13.160 -3.765 1.00 93.56 327 LYS A CA 1
ATOM 2605 C C . LYS A 1 327 ? 8.715 -12.498 -3.754 1.00 93.56 327 LYS A C 1
ATOM 2607 O O . LYS A 1 327 ? 7.988 -12.630 -2.774 1.00 93.56 327 LYS A O 1
ATOM 2612 N N . LEU A 1 328 ? 8.359 -11.771 -4.812 1.00 90.62 328 LEU A N 1
ATOM 2613 C CA . LEU A 1 328 ? 7.044 -11.144 -4.922 1.00 90.62 328 LEU A CA 1
ATOM 2614 C C . LEU A 1 328 ? 5.937 -12.203 -4.959 1.00 90.62 328 LEU A C 1
ATOM 2616 O O . LEU A 1 328 ? 4.918 -12.045 -4.290 1.00 90.62 328 LEU A O 1
ATOM 2620 N N . GLU A 1 329 ? 6.152 -13.292 -5.692 1.00 94.38 329 GLU A N 1
ATOM 2621 C CA . GLU A 1 329 ? 5.214 -14.411 -5.762 1.00 94.38 329 GLU A CA 1
ATOM 2622 C C . GLU A 1 329 ? 5.046 -15.096 -4.398 1.00 94.38 329 GLU A C 1
ATOM 2624 O O . GLU A 1 329 ? 3.917 -15.343 -3.970 1.00 94.38 329 GLU A O 1
ATOM 2629 N N . GLN A 1 330 ? 6.138 -15.286 -3.648 1.00 92.88 330 GLN A N 1
ATOM 2630 C CA . GLN A 1 330 ? 6.078 -15.780 -2.270 1.00 92.88 330 GLN A CA 1
ATOM 2631 C C . GLN A 1 330 ? 5.243 -14.863 -1.359 1.00 92.88 330 GLN A C 1
ATOM 2633 O O . GLN A 1 330 ? 4.377 -15.350 -0.633 1.00 92.88 330 GLN A O 1
ATOM 2638 N N . VAL A 1 331 ? 5.449 -13.542 -1.425 1.00 91.56 331 VAL A N 1
ATOM 2639 C CA . VAL A 1 331 ? 4.681 -12.563 -0.630 1.00 91.56 331 VAL A CA 1
ATOM 2640 C C . VAL A 1 331 ? 3.196 -12.580 -1.001 1.00 91.56 331 VAL A C 1
ATOM 2642 O O . VAL A 1 331 ? 2.337 -12.472 -0.125 1.00 91.56 331 VAL A O 1
ATOM 2645 N N . ILE A 1 332 ? 2.866 -12.739 -2.285 1.00 91.75 332 ILE A N 1
ATOM 2646 C CA . ILE A 1 332 ? 1.476 -12.885 -2.739 1.00 91.75 332 ILE A CA 1
ATOM 2647 C C . ILE A 1 332 ? 0.848 -14.149 -2.140 1.00 91.75 332 ILE A C 1
ATOM 2649 O O . ILE A 1 332 ? -0.295 -14.108 -1.681 1.00 91.75 332 ILE A O 1
ATOM 2653 N N . GLU A 1 333 ? 1.578 -15.261 -2.119 1.00 93.44 333 GLU A N 1
ATOM 2654 C CA . GLU A 1 333 ? 1.081 -16.529 -1.585 1.00 93.44 333 GLU A CA 1
ATOM 2655 C C . GLU A 1 333 ? 0.907 -16.485 -0.056 1.00 93.44 333 GLU A C 1
ATOM 2657 O O . GLU A 1 333 ? -0.105 -16.954 0.470 1.00 93.44 333 GLU A O 1
ATOM 2662 N N . GLU A 1 334 ? 1.836 -15.852 0.665 1.00 91.62 334 GLU A N 1
ATOM 2663 C CA . GLU A 1 334 ? 1.718 -15.584 2.105 1.00 91.62 334 GLU A CA 1
ATOM 2664 C C . GLU A 1 334 ? 0.522 -14.675 2.411 1.00 91.62 334 GLU A C 1
ATOM 2666 O O . GLU A 1 334 ? -0.272 -14.975 3.303 1.00 91.62 334 GLU A O 1
ATOM 2671 N N . LYS A 1 335 ? 0.312 -13.616 1.618 1.00 94.00 335 LYS A N 1
ATOM 2672 C CA . LYS A 1 335 ? -0.858 -12.741 1.751 1.00 94.00 335 LYS A CA 1
ATOM 2673 C C . LYS A 1 335 ? -2.173 -13.517 1.601 1.00 94.00 335 LYS A C 1
ATOM 2675 O O . LYS A 1 335 ? -3.060 -13.356 2.436 1.00 94.00 335 LYS A O 1
ATOM 2680 N N . LYS A 1 336 ? -2.296 -14.392 0.594 1.00 92.56 336 LYS A N 1
ATOM 2681 C CA . LYS A 1 336 ? -3.493 -15.242 0.419 1.00 92.56 336 LYS A CA 1
ATOM 2682 C C . LYS A 1 336 ? -3.733 -16.158 1.623 1.00 92.56 336 LYS A C 1
ATOM 2684 O O . LYS A 1 336 ? -4.884 -16.391 2.003 1.00 92.56 336 LYS A O 1
ATOM 2689 N N . ARG A 1 337 ? -2.665 -16.691 2.233 1.00 93.50 337 ARG A N 1
ATOM 2690 C CA . ARG A 1 337 ? -2.778 -17.499 3.459 1.00 93.50 337 ARG A CA 1
ATOM 2691 C C . ARG A 1 337 ? -3.337 -16.674 4.613 1.00 93.50 337 ARG A C 1
ATOM 2693 O O . ARG A 1 337 ? -4.306 -17.115 5.226 1.00 93.50 337 ARG A O 1
ATOM 2700 N N . TYR A 1 338 ? -2.805 -15.475 4.844 1.00 92.50 338 TYR A N 1
ATOM 2701 C CA . TYR A 1 338 ? -3.313 -14.580 5.886 1.00 92.50 338 TYR A CA 1
ATOM 2702 C C . TYR A 1 338 ? -4.764 -14.152 5.648 1.00 92.50 338 TYR A C 1
ATOM 2704 O O . TYR A 1 338 ? -5.554 -14.153 6.586 1.00 92.50 338 TYR A O 1
ATOM 2712 N N . GLU A 1 339 ? -5.162 -13.857 4.407 1.00 91.56 339 GLU A N 1
ATOM 2713 C CA . GLU A 1 339 ? -6.564 -13.554 4.069 1.00 91.56 339 GLU A CA 1
ATOM 2714 C C . GLU A 1 339 ? -7.499 -14.738 4.385 1.00 91.56 339 GLU A C 1
ATOM 2716 O O . GLU A 1 339 ? -8.600 -14.560 4.916 1.00 91.56 339 GLU A O 1
ATOM 2721 N N . THR A 1 340 ? -7.039 -15.966 4.126 1.00 91.69 340 THR A N 1
ATOM 2722 C CA . THR A 1 340 ? -7.784 -17.191 4.453 1.00 91.69 340 THR A CA 1
ATOM 2723 C C . THR A 1 340 ? -7.888 -17.408 5.966 1.00 91.69 340 THR A C 1
ATOM 2725 O O . THR A 1 340 ? -8.935 -17.821 6.466 1.00 91.69 340 THR A O 1
ATOM 2728 N N . GLU A 1 341 ? -6.814 -17.152 6.714 1.00 91.31 341 GLU A N 1
ATOM 2729 C CA . GLU A 1 341 ? -6.816 -17.242 8.178 1.00 91.31 341 GLU A CA 1
ATOM 2730 C C . GLU A 1 341 ? -7.696 -16.169 8.819 1.00 91.31 341 GLU A C 1
ATOM 2732 O O . GLU A 1 341 ? -8.464 -16.487 9.729 1.00 91.31 341 GLU A O 1
ATOM 2737 N N . MET A 1 342 ? -7.672 -14.943 8.294 1.00 88.81 342 MET A N 1
ATOM 2738 C CA . MET A 1 342 ? -8.562 -13.873 8.736 1.00 88.81 342 MET A CA 1
ATOM 2739 C C . MET A 1 342 ? -10.030 -14.214 8.506 1.00 88.81 342 MET A C 1
ATOM 2741 O O . MET A 1 342 ? -10.828 -14.073 9.427 1.00 88.81 342 MET A O 1
ATOM 2745 N N . SER A 1 343 ? -10.380 -14.767 7.342 1.00 90.31 343 SER A N 1
ATOM 2746 C CA . SER A 1 343 ? -11.759 -15.205 7.074 1.00 90.31 343 SER A CA 1
ATOM 2747 C C . SER A 1 343 ? -12.233 -16.261 8.088 1.00 90.31 343 SER A C 1
ATOM 2749 O O . SER A 1 343 ? -13.358 -16.207 8.579 1.00 90.31 343 SER A O 1
ATOM 2751 N N . LYS A 1 344 ? -11.358 -17.205 8.476 1.00 90.62 344 LYS A N 1
ATOM 2752 C CA . LYS A 1 344 ? -11.664 -18.200 9.525 1.00 90.62 344 LYS A CA 1
ATOM 2753 C C . LYS A 1 344 ? -11.802 -17.568 10.911 1.00 90.62 344 LYS A C 1
ATOM 2755 O O . LYS A 1 344 ? -12.555 -18.072 11.745 1.00 90.62 344 LYS A O 1
ATOM 2760 N N . PHE A 1 345 ? -11.031 -16.520 11.193 1.00 91.06 345 PHE A N 1
ATOM 2761 C CA . PHE A 1 345 ? -11.121 -15.787 12.451 1.00 91.06 345 PHE A CA 1
ATOM 2762 C C . PHE A 1 345 ? -12.437 -15.009 12.543 1.00 91.06 345 PHE A C 1
ATOM 2764 O O . PHE A 1 345 ? -13.110 -15.089 13.569 1.00 91.06 345 PHE A O 1
ATOM 2771 N N . GLU A 1 346 ? -12.840 -14.337 11.465 1.00 90.50 346 GLU A N 1
ATOM 2772 C CA . GLU A 1 346 ? -14.134 -13.656 11.355 1.00 90.50 346 GLU A CA 1
ATOM 2773 C C . GLU A 1 346 ? -15.296 -14.636 11.561 1.00 90.50 346 GLU A C 1
ATOM 2775 O O . GLU A 1 346 ? -16.154 -14.390 12.406 1.00 90.50 346 GLU A O 1
ATOM 2780 N N . GLU A 1 347 ? -15.265 -15.808 10.918 1.00 90.31 347 GLU A N 1
ATOM 2781 C CA . GLU A 1 347 ? -16.289 -16.848 11.103 1.00 90.31 347 GLU A CA 1
ATOM 2782 C C . GLU A 1 347 ? -16.376 -17.332 12.565 1.00 90.31 347 GLU A C 1
ATOM 2784 O O . GLU A 1 347 ? -17.466 -17.473 13.131 1.00 90.31 347 GLU A O 1
ATOM 2789 N N . LYS A 1 348 ? -15.230 -17.543 13.232 1.00 91.75 348 LYS A N 1
ATOM 2790 C CA . LYS A 1 348 ? -15.202 -17.878 14.668 1.00 91.75 348 LYS A CA 1
ATOM 2791 C C . LYS A 1 348 ? -15.754 -16.746 15.529 1.00 91.75 348 LYS A C 1
ATOM 2793 O O . LYS A 1 348 ? -16.475 -17.017 16.490 1.00 91.75 348 LYS A O 1
ATOM 2798 N N . ASN A 1 349 ? -15.421 -15.501 15.208 1.00 91.50 349 ASN A N 1
ATOM 2799 C CA . ASN A 1 349 ? -15.899 -14.336 15.937 1.00 91.50 349 ASN A CA 1
ATOM 2800 C C . ASN A 1 349 ? -17.419 -14.171 15.792 1.00 91.50 349 ASN A C 1
ATOM 2802 O O . ASN A 1 349 ? -18.105 -13.903 16.778 1.00 91.50 349 ASN A O 1
ATOM 2806 N N . ASP A 1 350 ? -17.971 -14.436 14.610 1.00 90.62 350 ASP A N 1
ATOM 2807 C CA . ASP A 1 350 ? -19.416 -14.450 14.376 1.00 90.62 350 ASP A CA 1
ATOM 2808 C C . ASP A 1 350 ? -20.104 -15.570 15.164 1.00 90.62 350 ASP A C 1
ATOM 2810 O O . ASP A 1 350 ? -21.144 -15.351 15.796 1.00 90.62 350 ASP A O 1
ATOM 2814 N N . MET A 1 351 ? -19.511 -16.769 15.211 1.00 90.69 351 MET A N 1
ATOM 2815 C CA . MET A 1 351 ? -20.015 -17.857 16.054 1.00 90.69 351 MET A CA 1
ATOM 2816 C C . MET A 1 351 ? -20.007 -17.491 17.544 1.00 90.69 351 MET A C 1
ATOM 2818 O O . MET A 1 351 ? -20.999 -17.740 18.238 1.00 90.69 351 MET A O 1
ATOM 2822 N N . HIS A 1 352 ? -18.930 -16.878 18.042 1.00 90.38 352 HIS A N 1
ATOM 2823 C CA . HIS A 1 352 ? -18.849 -16.406 19.424 1.00 90.38 352 HIS A CA 1
ATOM 2824 C C . HIS A 1 352 ? -19.875 -15.311 19.713 1.00 90.38 352 HIS A C 1
ATOM 2826 O O . HIS A 1 352 ? -20.616 -15.424 20.689 1.00 90.38 352 HIS A O 1
ATOM 2832 N N . THR A 1 353 ? -20.001 -14.317 18.836 1.00 91.56 353 THR A N 1
ATOM 2833 C CA . THR A 1 353 ? -21.000 -13.245 18.948 1.00 91.56 353 THR A CA 1
ATOM 2834 C C . THR A 1 353 ? -22.422 -13.811 19.011 1.00 91.56 353 THR A C 1
ATOM 2836 O O . THR A 1 353 ? -23.220 -13.430 19.868 1.00 91.56 353 THR A O 1
ATOM 2839 N N . ASN A 1 354 ? -22.737 -14.796 18.167 1.00 91.62 354 ASN A N 1
ATOM 2840 C CA . ASN A 1 354 ? -24.029 -15.482 18.185 1.00 91.62 354 ASN A CA 1
ATOM 2841 C C . ASN A 1 354 ? -24.245 -16.333 19.448 1.00 91.62 354 ASN A C 1
ATOM 2843 O O . ASN A 1 354 ? -25.383 -16.512 19.888 1.00 91.62 354 ASN A O 1
ATOM 2847 N N . SER A 1 355 ? -23.180 -16.887 20.031 1.00 92.50 355 SER A N 1
ATOM 2848 C CA . SER A 1 355 ? -23.249 -17.589 21.316 1.00 92.50 355 SER A CA 1
ATOM 2849 C C . SER A 1 355 ? -23.510 -16.619 22.468 1.00 92.50 355 SER A C 1
ATOM 2851 O O . SER A 1 355 ? -24.328 -16.921 23.334 1.00 92.50 355 SER A O 1
ATOM 2853 N N . ILE A 1 356 ? -22.863 -15.450 22.459 1.00 90.50 356 ILE A N 1
ATOM 2854 C CA . ILE A 1 356 ? -23.062 -14.395 23.459 1.00 90.50 356 ILE A CA 1
ATOM 2855 C C . ILE A 1 356 ? -24.508 -13.899 23.417 1.00 90.50 356 ILE A C 1
ATOM 2857 O O . ILE A 1 356 ? -25.172 -13.950 24.445 1.00 90.50 356 ILE A O 1
ATOM 2861 N N . ARG A 1 357 ? -25.054 -13.562 22.238 1.00 91.25 357 ARG A N 1
ATOM 2862 C CA . ARG A 1 357 ? -26.469 -13.151 22.121 1.00 91.25 357 ARG A CA 1
ATOM 2863 C C . ARG A 1 357 ? -27.445 -14.193 22.662 1.00 91.25 357 ARG A C 1
ATOM 2865 O O . ARG A 1 357 ? -28.447 -13.841 23.275 1.00 91.25 357 ARG A O 1
ATOM 2872 N N . ARG A 1 358 ? -27.177 -15.484 22.435 1.00 91.69 358 ARG A N 1
ATOM 2873 C CA . ARG A 1 358 ? -28.010 -16.567 22.986 1.00 91.69 358 ARG A CA 1
ATOM 2874 C C . ARG A 1 358 ? -27.955 -16.612 24.512 1.00 91.69 358 ARG A C 1
ATOM 2876 O O . ARG A 1 358 ? -28.990 -16.805 25.142 1.00 91.69 358 ARG A O 1
ATOM 2883 N N . LEU A 1 359 ? -26.774 -16.417 25.095 1.00 90.81 359 LEU A N 1
ATOM 2884 C CA . LEU A 1 359 ? -26.611 -16.335 26.547 1.00 90.81 359 LEU A CA 1
ATOM 2885 C C . LEU A 1 359 ? -27.273 -15.080 27.126 1.00 90.81 359 LEU A C 1
ATOM 2887 O O . LEU A 1 359 ? -27.912 -15.168 28.167 1.00 90.81 359 LEU A O 1
ATOM 2891 N N . GLU A 1 360 ? -27.174 -13.936 26.450 1.00 90.81 360 GLU A N 1
ATOM 2892 C CA . GLU A 1 360 ? -27.842 -12.692 26.849 1.00 90.81 360 GLU A CA 1
ATOM 2893 C C . GLU A 1 360 ? -29.366 -12.840 26.852 1.00 90.81 360 GLU A C 1
ATOM 2895 O O . GLU A 1 360 ? -30.005 -12.470 27.833 1.00 90.81 360 GLU A O 1
ATOM 2900 N N . LEU A 1 361 ? -29.941 -13.446 25.805 1.00 91.06 361 LEU A N 1
ATOM 2901 C CA . LEU A 1 361 ? -31.373 -13.757 25.750 1.00 91.06 361 LEU A CA 1
ATOM 2902 C C . LEU A 1 361 ? -31.790 -14.686 26.898 1.00 91.06 361 LEU A C 1
ATOM 2904 O O . LEU A 1 361 ? -32.733 -14.378 27.618 1.00 91.06 361 LEU A O 1
ATOM 2908 N N . SER A 1 362 ? -31.038 -15.765 27.137 1.00 92.50 362 SER A N 1
ATOM 2909 C CA . SER A 1 362 ? -31.319 -16.683 28.249 1.00 92.50 362 SER A CA 1
ATOM 2910 C C . SER A 1 362 ? -31.201 -16.004 29.619 1.00 92.50 362 SER A C 1
ATOM 2912 O O . SER A 1 362 ? -31.981 -16.306 30.517 1.00 92.50 362 SER A O 1
ATOM 2914 N N . ASN A 1 363 ? -30.243 -15.092 29.801 1.00 90.38 363 ASN A N 1
ATOM 2915 C CA . ASN A 1 363 ? -30.110 -14.315 31.033 1.00 90.38 363 ASN A CA 1
ATOM 2916 C C . ASN A 1 363 ? -31.262 -13.325 31.207 1.00 90.38 363 ASN A C 1
ATOM 2918 O O . ASN A 1 363 ? -31.708 -13.105 32.333 1.00 90.38 363 ASN A O 1
ATOM 2922 N N . MET A 1 364 ? -31.747 -12.730 30.116 1.00 93.44 364 MET A N 1
ATOM 2923 C CA . MET A 1 364 ? -32.917 -11.857 30.140 1.00 93.44 364 MET A CA 1
ATOM 2924 C C . MET A 1 364 ? -34.162 -12.638 30.575 1.00 93.44 364 MET A C 1
ATOM 2926 O O . MET A 1 364 ? -34.886 -12.176 31.455 1.00 93.44 364 MET A O 1
ATOM 2930 N N . ASP A 1 365 ? -34.355 -13.849 30.049 1.00 90.69 365 ASP A N 1
ATOM 2931 C CA . ASP A 1 365 ? -35.444 -14.746 30.452 1.00 90.69 365 ASP A CA 1
ATOM 2932 C C . ASP A 1 365 ? -35.344 -15.127 31.938 1.00 90.69 365 ASP A C 1
ATOM 2934 O O . ASP A 1 365 ? -36.304 -14.944 32.685 1.00 90.69 365 ASP A O 1
ATOM 2938 N N . LEU A 1 366 ? -34.161 -15.536 32.411 1.00 91.06 366 LEU A N 1
ATOM 2939 C CA . LEU A 1 366 ? -33.928 -15.834 33.832 1.00 91.06 366 LEU A CA 1
ATOM 2940 C C . LEU A 1 366 ? -34.154 -14.614 34.736 1.00 91.06 366 LEU A C 1
ATOM 2942 O O . LEU A 1 366 ? -34.670 -14.742 35.844 1.00 91.06 366 LEU A O 1
ATOM 2946 N N . THR A 1 367 ? -33.785 -13.417 34.278 1.00 91.75 367 THR A N 1
ATOM 2947 C CA . THR A 1 367 ? -34.018 -12.168 35.018 1.00 91.75 367 THR A CA 1
ATOM 2948 C C . THR A 1 367 ? -35.514 -11.871 35.126 1.00 91.75 367 THR A C 1
ATOM 2950 O O . THR A 1 367 ? -35.987 -11.479 36.195 1.00 91.75 367 THR A O 1
ATOM 2953 N N . ASN A 1 368 ? -36.273 -12.107 34.054 1.00 90.25 368 ASN A N 1
ATOM 2954 C CA . ASN A 1 368 ? -37.728 -11.974 34.057 1.00 90.25 368 ASN A CA 1
ATOM 2955 C C . ASN A 1 368 ? -38.380 -12.994 35.005 1.00 90.25 368 ASN A C 1
ATOM 2957 O O . ASN A 1 368 ? -39.258 -12.626 35.788 1.00 90.25 368 ASN A O 1
ATOM 2961 N N . GLU A 1 369 ? -37.918 -14.247 34.998 1.00 93.31 369 GLU A N 1
ATOM 2962 C CA . GLU A 1 369 ? -38.372 -15.283 35.936 1.00 93.31 369 GLU A CA 1
ATOM 2963 C C . GLU A 1 369 ? -38.059 -14.917 37.393 1.00 93.31 369 GLU A C 1
ATOM 2965 O O . GLU A 1 369 ? -38.931 -15.018 38.257 1.00 93.31 369 GLU A O 1
ATOM 2970 N N . LEU A 1 370 ? -36.851 -14.419 37.678 1.00 89.00 370 LEU A N 1
ATOM 2971 C CA . LEU A 1 370 ? -36.466 -13.946 39.011 1.00 89.00 370 LEU A CA 1
ATOM 2972 C C . LEU A 1 370 ? -37.314 -12.758 39.469 1.00 89.00 370 LEU A C 1
ATOM 2974 O O . LEU A 1 370 ? -37.709 -12.705 40.632 1.00 89.00 370 LEU A O 1
ATOM 2978 N N . SER A 1 371 ? -37.621 -11.819 38.573 1.00 90.06 371 SER A N 1
ATOM 2979 C CA . SER A 1 371 ? -38.506 -10.692 38.878 1.00 90.06 371 SER A CA 1
ATOM 2980 C C . SER A 1 371 ? -39.929 -11.171 39.191 1.00 90.06 371 SER A C 1
ATOM 2982 O O . SER A 1 371 ? -40.526 -10.738 40.181 1.00 90.06 371 SER A O 1
ATOM 2984 N N . SER A 1 372 ? -40.442 -12.136 38.419 1.00 93.12 372 SER A N 1
ATOM 2985 C CA . SER A 1 372 ? -41.739 -12.771 38.671 1.00 93.12 372 SER A CA 1
ATOM 2986 C C . SER A 1 372 ? -41.770 -13.491 40.023 1.00 93.12 372 SER A C 1
ATOM 2988 O O . SER A 1 372 ? -42.669 -13.240 40.829 1.00 93.12 372 SER A O 1
ATOM 2990 N N . LEU A 1 373 ? -40.756 -14.302 40.335 1.00 90.06 373 LEU A N 1
ATOM 2991 C CA . LEU A 1 373 ? -40.617 -14.951 41.641 1.00 90.06 373 LEU A CA 1
ATOM 2992 C C . LEU A 1 373 ? -40.498 -13.933 42.780 1.00 90.06 373 LEU A C 1
ATOM 2994 O O . LEU A 1 373 ? -41.109 -14.119 43.829 1.00 90.06 373 LEU A O 1
ATOM 2998 N N . GLY A 1 374 ? -39.770 -12.835 42.566 1.00 90.94 374 GLY A N 1
ATOM 2999 C CA . GLY A 1 374 ? -39.675 -11.729 43.516 1.00 90.94 374 GLY A CA 1
ATOM 3000 C C . GLY A 1 374 ? -41.039 -11.108 43.824 1.00 90.94 374 GLY A C 1
ATOM 3001 O O . GLY A 1 374 ? -41.359 -10.895 44.990 1.00 90.94 374 GLY A O 1
ATOM 3002 N N . SER A 1 375 ? -41.875 -10.892 42.803 1.00 89.12 375 SER A N 1
ATOM 3003 C CA . SER A 1 375 ? -43.235 -10.365 42.986 1.00 89.12 375 SER A CA 1
ATOM 3004 C C . SER A 1 375 ? -44.150 -11.322 43.763 1.00 89.12 375 SER A C 1
ATOM 3006 O O . SER A 1 375 ? -44.900 -10.888 44.635 1.00 89.12 375 SER A O 1
ATOM 3008 N N . LEU A 1 376 ? -44.035 -12.631 43.511 1.00 91.50 376 LEU A N 1
ATOM 3009 C CA . LEU A 1 376 ? -44.742 -13.676 44.257 1.00 91.50 376 LEU A CA 1
ATOM 3010 C C . LEU A 1 376 ? -44.310 -13.716 45.725 1.00 91.50 376 LEU A C 1
ATOM 3012 O O . LEU A 1 376 ? -45.147 -13.820 46.617 1.00 91.50 376 LEU A O 1
ATOM 3016 N N . LEU A 1 377 ? -43.007 -13.604 45.979 1.00 91.38 377 LEU A N 1
ATOM 3017 C CA . LEU A 1 377 ? -42.455 -13.641 47.329 1.00 91.38 377 LEU A CA 1
ATOM 3018 C C . LEU A 1 377 ? -42.853 -12.403 48.143 1.00 91.38 377 LEU A C 1
ATOM 3020 O O . LEU A 1 377 ? -43.129 -12.514 49.335 1.00 91.38 377 LEU A O 1
ATOM 3024 N N . GLU A 1 378 ? -42.932 -11.240 47.498 1.00 91.44 378 GLU A N 1
ATOM 3025 C CA . GLU A 1 378 ? -43.446 -10.017 48.118 1.00 91.44 378 GLU A CA 1
ATOM 3026 C C . GLU A 1 378 ? -44.944 -10.127 48.433 1.00 91.44 378 GLU A C 1
ATOM 3028 O O . GLU A 1 378 ? -45.383 -9.719 49.507 1.00 91.44 378 GLU A O 1
ATOM 3033 N N . HIS A 1 379 ? -45.728 -10.752 47.551 1.00 92.75 379 HIS A N 1
ATOM 3034 C CA . HIS A 1 379 ? -47.139 -11.019 47.822 1.00 92.75 379 HIS A CA 1
ATOM 3035 C C . HIS A 1 379 ? -47.338 -11.970 49.017 1.00 92.75 379 HIS A C 1
ATOM 3037 O O . HIS A 1 379 ? -48.162 -11.701 49.890 1.00 92.75 379 HIS A O 1
ATOM 3043 N N . GLU A 1 380 ? -46.545 -13.042 49.111 1.00 90.94 380 GLU A N 1
ATOM 3044 C CA . GLU A 1 380 ? -46.555 -13.949 50.269 1.00 90.94 380 GLU A CA 1
ATOM 3045 C C . GLU A 1 380 ? -46.160 -13.232 51.568 1.00 90.94 380 GLU A C 1
ATOM 3047 O O . GLU A 1 380 ? -46.784 -13.448 52.607 1.00 90.94 380 GLU A O 1
ATOM 3052 N N . ARG A 1 381 ? -45.175 -12.324 51.526 1.00 92.31 381 ARG A N 1
ATOM 3053 C CA . ARG A 1 381 ? -44.826 -11.486 52.686 1.00 92.31 381 ARG A CA 1
ATOM 3054 C C . ARG A 1 381 ? -45.996 -10.620 53.139 1.00 92.31 381 ARG A C 1
ATOM 3056 O O . ARG A 1 381 ? -46.301 -10.614 54.327 1.00 92.31 381 ARG A O 1
ATOM 3063 N N . GLN A 1 382 ? -46.691 -9.968 52.209 1.00 91.44 382 GLN A N 1
ATOM 3064 C CA . GLN A 1 382 ? -47.879 -9.169 52.528 1.00 91.44 382 GLN A CA 1
ATOM 3065 C C . GLN A 1 382 ? -48.987 -10.014 53.168 1.00 91.44 382 GLN A C 1
ATOM 3067 O O . GLN A 1 382 ? -49.583 -9.591 54.156 1.00 91.44 382 GLN A O 1
ATOM 3072 N N . LEU A 1 383 ? -49.229 -11.227 52.661 1.00 92.38 383 LEU A N 1
ATOM 3073 C CA . LEU A 1 383 ? -50.199 -12.157 53.250 1.00 92.38 383 LEU A CA 1
ATOM 3074 C C . LEU A 1 383 ? -49.798 -12.608 54.660 1.00 92.38 383 LEU A C 1
ATOM 3076 O O . LEU A 1 383 ? -50.660 -12.785 55.524 1.00 92.38 383 LEU A O 1
ATOM 3080 N N . ILE A 1 384 ? -48.503 -12.819 54.905 1.00 91.19 384 ILE A N 1
ATOM 3081 C CA . ILE A 1 384 ? -47.983 -13.135 56.239 1.00 91.19 384 ILE A CA 1
ATOM 3082 C C . ILE A 1 384 ? -48.190 -11.949 57.183 1.00 91.19 384 ILE A C 1
ATOM 3084 O O . ILE A 1 384 ? -48.679 -12.149 58.293 1.00 91.19 384 ILE A O 1
ATOM 3088 N N . ASP A 1 385 ? -47.875 -10.730 56.749 1.00 90.81 385 ASP A N 1
ATOM 3089 C CA . ASP A 1 385 ? -48.060 -9.519 57.551 1.00 90.81 385 ASP A CA 1
ATOM 3090 C C . ASP A 1 385 ? -49.540 -9.274 57.876 1.00 90.81 385 ASP A C 1
ATOM 3092 O O . ASP A 1 385 ? -49.883 -8.975 59.023 1.00 90.81 385 ASP A O 1
ATOM 3096 N N . GLU A 1 386 ? -50.436 -9.490 56.911 1.00 90.62 386 GLU A N 1
ATOM 3097 C CA . GLU A 1 386 ? -51.884 -9.414 57.116 1.00 90.62 386 GLU A CA 1
ATOM 3098 C C . GLU A 1 386 ? -52.359 -10.461 58.134 1.00 90.62 386 GLU A C 1
ATOM 3100 O O . GLU A 1 386 ? -53.054 -10.130 59.098 1.00 90.62 386 GLU A O 1
ATOM 3105 N N . LYS A 1 387 ? -51.923 -11.721 57.994 1.00 93.31 387 LYS A N 1
ATOM 3106 C CA . LYS A 1 387 ? -52.230 -12.781 58.968 1.00 93.31 387 LYS A CA 1
ATOM 3107 C C . LYS A 1 387 ? -51.685 -12.463 60.355 1.00 93.31 387 LYS A C 1
ATOM 3109 O O . LYS A 1 387 ? -52.395 -12.672 61.335 1.00 93.31 387 LYS A O 1
ATOM 3114 N N . ASN A 1 388 ? -50.467 -11.940 60.455 1.00 92.19 388 ASN A N 1
ATOM 3115 C CA . ASN A 1 388 ? -49.869 -11.538 61.726 1.00 92.19 388 ASN A CA 1
ATOM 3116 C C . ASN A 1 388 ? -50.649 -10.387 62.372 1.00 92.19 388 ASN A C 1
ATOM 3118 O O . ASN A 1 388 ? -50.865 -10.406 63.581 1.00 92.19 388 ASN A O 1
ATOM 3122 N N . SER A 1 389 ? -51.128 -9.423 61.582 1.00 91.62 389 SER A N 1
ATOM 3123 C CA . SER A 1 389 ? -51.995 -8.344 62.065 1.00 91.62 389 SER A CA 1
ATOM 3124 C C . SER A 1 389 ? -53.329 -8.881 62.598 1.00 91.62 389 SER A C 1
ATOM 3126 O O . SER A 1 389 ? -53.763 -8.493 63.685 1.00 91.62 389 SER A O 1
ATOM 3128 N N . ILE A 1 390 ? -53.942 -9.839 61.893 1.00 91.06 390 ILE A N 1
ATOM 3129 C CA . ILE A 1 390 ? -55.164 -10.520 62.346 1.00 91.06 390 ILE A CA 1
ATOM 3130 C C . ILE A 1 390 ? -54.911 -11.288 63.647 1.00 91.06 390 ILE A C 1
ATOM 3132 O O . ILE A 1 390 ? -55.719 -11.191 64.571 1.00 91.06 390 ILE A O 1
ATOM 3136 N N . ILE A 1 391 ? -53.804 -12.031 63.741 1.00 89.88 391 ILE A N 1
ATOM 3137 C CA . ILE A 1 391 ? -53.424 -12.763 64.957 1.00 89.88 391 ILE A CA 1
ATOM 3138 C C . ILE A 1 391 ? -53.254 -11.787 66.121 1.00 89.88 391 ILE A C 1
ATOM 3140 O O . ILE A 1 391 ? -53.883 -11.983 67.154 1.00 89.88 391 ILE A O 1
ATOM 3144 N N . ALA A 1 392 ? -52.509 -10.696 65.936 1.00 89.56 392 ALA A N 1
ATOM 3145 C CA . ALA A 1 392 ? -52.322 -9.681 66.970 1.00 89.56 392 ALA A CA 1
ATOM 3146 C C . ALA A 1 392 ? -53.658 -9.069 67.431 1.00 89.56 392 ALA A C 1
ATOM 3148 O O . ALA A 1 392 ? -53.892 -8.914 68.629 1.00 89.56 392 ALA A O 1
ATOM 3149 N N . SER A 1 393 ? -54.571 -8.782 66.496 1.00 91.50 393 SER A N 1
ATOM 3150 C CA . SER A 1 393 ? -55.923 -8.312 66.822 1.00 91.50 393 SER A CA 1
ATOM 3151 C C . SER A 1 393 ? -56.712 -9.348 67.627 1.00 91.50 393 SER A C 1
ATOM 3153 O O . SER A 1 393 ? -57.406 -8.991 68.577 1.00 91.50 393 SER A O 1
ATOM 3155 N N . LYS A 1 394 ? -56.620 -10.632 67.262 1.00 90.19 394 LYS A N 1
ATOM 3156 C CA . LYS A 1 394 ? -57.312 -11.727 67.957 1.00 90.19 394 LYS A CA 1
ATOM 3157 C C . LYS A 1 394 ? -56.736 -11.991 69.340 1.00 90.19 394 LYS A C 1
ATOM 3159 O O . LYS A 1 394 ? -57.501 -12.240 70.268 1.00 90.19 394 LYS A O 1
ATOM 3164 N N . ASP A 1 395 ? -55.423 -11.891 69.494 1.00 91.38 395 ASP A N 1
ATOM 3165 C CA . ASP A 1 395 ? -54.761 -11.974 70.791 1.00 91.38 395 ASP A CA 1
ATOM 3166 C C . ASP A 1 395 ? -55.216 -10.830 71.698 1.00 91.38 395 ASP A C 1
ATOM 3168 O O . ASP A 1 395 ? -55.525 -11.058 72.866 1.00 91.38 395 ASP A O 1
ATOM 3172 N N . GLN A 1 396 ? -55.349 -9.616 71.159 1.00 90.50 396 GLN A N 1
ATOM 3173 C CA . GLN A 1 396 ? -55.853 -8.478 71.920 1.00 90.50 396 GLN A CA 1
ATOM 3174 C C . GLN A 1 396 ? -57.324 -8.649 72.332 1.00 90.50 396 GLN A C 1
ATOM 3176 O O . GLN A 1 396 ? -57.656 -8.410 73.492 1.00 90.50 396 GLN A O 1
ATOM 3181 N N . GLU A 1 397 ? -58.186 -9.141 71.435 1.00 89.38 397 GLU A N 1
ATOM 3182 C CA . GLU A 1 397 ? -59.568 -9.521 71.772 1.00 89.38 397 GLU A CA 1
ATOM 3183 C C . GLU A 1 397 ? -59.613 -10.598 72.870 1.00 89.38 397 GLU A C 1
ATOM 3185 O O . GLU A 1 397 ? -60.388 -10.487 73.821 1.00 89.38 397 GLU A O 1
ATOM 3190 N N . LEU A 1 398 ? -58.768 -11.631 72.773 1.00 88.88 398 LEU A N 1
ATOM 3191 C CA . LEU A 1 398 ? -58.662 -12.688 73.781 1.00 88.88 398 LEU A CA 1
ATOM 3192 C C . LEU A 1 398 ? -58.195 -12.149 75.133 1.00 88.88 398 LEU A C 1
ATOM 3194 O O . LEU A 1 398 ? -58.700 -12.590 76.166 1.00 88.88 398 LEU A O 1
ATOM 3198 N N . PHE A 1 399 ? -57.252 -11.208 75.142 1.00 89.88 399 PHE A N 1
ATOM 3199 C CA . PHE A 1 399 ? -56.816 -10.532 76.360 1.00 89.88 399 PHE A CA 1
ATOM 3200 C C . PHE A 1 399 ? -57.960 -9.750 77.005 1.00 89.88 399 PHE A C 1
ATOM 3202 O O . PHE A 1 399 ? -58.193 -9.919 78.201 1.00 89.88 399 PHE A O 1
ATOM 3209 N N . SER A 1 400 ? -58.720 -8.971 76.230 1.00 88.38 400 SER A N 1
ATOM 3210 C CA . SER A 1 400 ? -59.895 -8.254 76.744 1.00 88.38 400 SER A CA 1
ATOM 3211 C C . SER A 1 400 ? -60.954 -9.210 77.298 1.00 88.38 400 SER A C 1
ATOM 3213 O O . SER A 1 400 ? -61.437 -9.012 78.408 1.00 88.38 400 SER A O 1
ATOM 3215 N N . LEU A 1 401 ? -61.250 -10.303 76.588 1.00 86.81 401 LEU A N 1
ATOM 3216 C CA . LEU A 1 401 ? -62.188 -11.323 77.065 1.00 86.81 401 LEU A CA 1
ATOM 3217 C C . LEU A 1 401 ? -61.708 -12.011 78.347 1.00 86.81 401 LEU A C 1
ATOM 3219 O O . LEU A 1 401 ? -62.524 -12.319 79.212 1.00 86.81 401 LEU A O 1
ATOM 3223 N N . ARG A 1 402 ? -60.400 -12.256 78.491 1.00 88.00 402 ARG A N 1
ATOM 3224 C CA . ARG A 1 402 ? -59.828 -12.790 79.735 1.00 88.00 402 ARG A CA 1
ATOM 3225 C C . ARG A 1 402 ? -59.960 -11.804 80.886 1.00 88.00 402 ARG A C 1
ATOM 3227 O O . ARG A 1 402 ? -60.312 -12.232 81.977 1.00 88.00 402 ARG A O 1
ATOM 3234 N N . GLU A 1 403 ? -59.700 -10.519 80.659 1.00 89.00 403 GLU A N 1
ATOM 3235 C CA . GLU A 1 403 ? -59.915 -9.496 81.686 1.00 89.00 403 GLU A CA 1
ATOM 3236 C C . GLU A 1 403 ? -61.382 -9.413 82.107 1.00 89.00 403 GLU A C 1
ATOM 3238 O O . GLU A 1 403 ? -61.667 -9.349 83.300 1.00 89.00 403 GLU A O 1
ATOM 3243 N N . ASP A 1 404 ? -62.314 -9.438 81.155 1.00 87.88 404 ASP A N 1
ATOM 3244 C CA . ASP A 1 404 ? -63.747 -9.398 81.449 1.00 87.88 404 ASP A CA 1
ATOM 3245 C C . ASP A 1 404 ? -64.205 -10.657 82.198 1.00 87.88 404 ASP A C 1
ATOM 3247 O O . ASP A 1 404 ? -64.992 -10.568 83.145 1.00 87.88 404 ASP A O 1
ATOM 3251 N N . LEU A 1 405 ? -63.675 -11.829 81.830 1.00 85.94 405 LEU A N 1
ATOM 3252 C CA . LEU A 1 405 ? -63.915 -13.082 82.544 1.00 85.94 405 LEU A CA 1
ATOM 3253 C C . LEU A 1 405 ? -63.376 -13.016 83.978 1.00 85.94 405 LEU A C 1
ATOM 3255 O O . LEU A 1 405 ? -64.076 -13.413 84.905 1.00 85.94 405 LEU A O 1
ATOM 3259 N N . GLU A 1 406 ? -62.165 -12.491 84.170 1.00 89.62 406 GLU A N 1
ATOM 3260 C CA . GLU A 1 406 ? -61.552 -12.331 85.490 1.00 89.62 406 GLU A CA 1
ATOM 3261 C C . GLU A 1 406 ? -62.350 -11.343 86.351 1.00 89.62 406 GLU A C 1
ATOM 3263 O O . GLU A 1 406 ? -62.645 -11.629 87.510 1.00 89.62 406 GLU A O 1
ATOM 3268 N N . ARG A 1 407 ? -62.803 -10.218 85.780 1.00 87.12 407 ARG A N 1
ATOM 3269 C CA . ARG A 1 407 ? -63.715 -9.284 86.464 1.00 87.12 407 ARG A CA 1
ATOM 3270 C C . ARG A 1 407 ? -65.015 -9.973 86.863 1.00 87.12 407 ARG A C 1
ATOM 3272 O O . ARG A 1 407 ? -65.435 -9.855 88.009 1.00 87.12 407 ARG A O 1
ATOM 3279 N N . SER A 1 408 ? -65.617 -10.742 85.956 1.00 84.81 408 SER A N 1
ATOM 3280 C CA . SER A 1 408 ? -66.832 -11.508 86.247 1.00 84.81 408 SER A CA 1
ATOM 3281 C C . SER A 1 408 ? -66.602 -12.586 87.312 1.00 84.81 408 SER A C 1
ATOM 3283 O O . SER A 1 408 ? -67.488 -12.839 88.127 1.00 84.81 408 SER A O 1
ATOM 3285 N N . HIS A 1 409 ? -65.418 -13.202 87.351 1.00 87.12 409 HIS A N 1
ATOM 3286 C CA . HIS A 1 409 ? -65.034 -14.155 88.387 1.00 87.12 409 HIS A CA 1
ATOM 3287 C C . HIS A 1 409 ? -64.888 -13.468 89.750 1.00 87.12 409 HIS A C 1
ATOM 3289 O O . HIS A 1 409 ? -65.451 -13.937 90.737 1.00 87.12 409 HIS A O 1
ATOM 3295 N N . ILE A 1 410 ? -64.200 -12.322 89.802 1.00 87.94 410 ILE A N 1
ATOM 3296 C CA . ILE A 1 410 ? -64.078 -11.490 91.007 1.00 87.94 410 ILE A CA 1
ATOM 3297 C C . ILE A 1 410 ? -65.461 -11.058 91.503 1.00 87.94 410 ILE A C 1
ATOM 3299 O O . ILE A 1 410 ? -65.738 -11.139 92.698 1.00 87.94 410 ILE A O 1
ATOM 3303 N N . ASP A 1 411 ? -66.343 -10.622 90.605 1.00 86.75 411 ASP A N 1
ATOM 3304 C CA . ASP A 1 411 ? -67.699 -10.213 90.962 1.00 86.75 411 ASP A CA 1
ATOM 3305 C C . ASP A 1 411 ? -68.551 -11.399 91.429 1.00 86.75 411 ASP A C 1
ATOM 3307 O O . ASP A 1 411 ? -69.305 -11.260 92.391 1.00 86.75 411 ASP A O 1
ATOM 3311 N N . ASN A 1 412 ? -68.389 -12.584 90.834 1.00 80.69 412 ASN A N 1
ATOM 3312 C CA . ASN A 1 412 ? -69.021 -13.809 91.325 1.00 80.69 412 ASN A CA 1
ATOM 3313 C C . ASN A 1 412 ? -68.519 -14.200 92.718 1.00 80.69 412 ASN A C 1
ATOM 3315 O O . ASN A 1 412 ? -69.334 -14.535 93.571 1.00 80.69 412 ASN A O 1
ATOM 3319 N N . GLU A 1 413 ? -67.216 -14.132 92.988 1.00 84.94 413 GLU A N 1
ATOM 3320 C CA . GLU A 1 413 ? -66.661 -14.398 94.323 1.00 84.94 413 GLU A CA 1
ATOM 3321 C C . GLU A 1 413 ? -67.112 -13.341 95.348 1.00 84.94 413 GLU A C 1
ATOM 3323 O O . GLU A 1 413 ? -67.452 -13.674 96.487 1.00 84.94 413 GLU A O 1
ATOM 3328 N N . LYS A 1 414 ? -67.236 -12.067 94.950 1.00 84.69 414 LYS A N 1
ATOM 3329 C CA . LYS A 1 414 ? -67.859 -11.021 95.782 1.00 84.69 414 LYS A CA 1
ATOM 3330 C C . LYS A 1 414 ? -69.330 -11.314 96.063 1.00 84.69 414 LYS A C 1
ATOM 3332 O O . LYS A 1 414 ? -69.766 -11.199 97.202 1.00 84.69 414 LYS A O 1
ATOM 3337 N N . LEU A 1 415 ? -70.108 -11.695 95.054 1.00 80.19 415 LEU A N 1
ATOM 3338 C CA . LEU A 1 415 ? -71.520 -12.034 95.230 1.00 80.19 415 LEU A CA 1
ATOM 3339 C C . LEU A 1 415 ? -71.688 -13.294 96.077 1.00 80.19 415 LEU A C 1
ATOM 3341 O O . LEU A 1 415 ? -72.571 -13.343 96.924 1.00 80.19 415 LEU A O 1
ATOM 3345 N N . LYS A 1 416 ? -70.818 -14.287 95.905 1.00 84.75 416 LYS A N 1
ATOM 3346 C CA . LYS A 1 416 ? -70.793 -15.514 96.699 1.00 84.75 416 LYS A CA 1
ATOM 3347 C C . LYS A 1 416 ? -70.447 -15.232 98.155 1.00 84.75 416 LYS A C 1
ATOM 3349 O O . LYS A 1 416 ? -71.195 -15.654 99.028 1.00 84.75 416 LYS A O 1
ATOM 3354 N N . SER A 1 417 ? -69.396 -14.460 98.424 1.00 79.25 417 SER A N 1
ATOM 3355 C CA . SER A 1 417 ? -69.052 -14.029 99.785 1.00 79.25 417 SER A CA 1
ATOM 3356 C C . SER A 1 417 ? -70.141 -13.148 100.407 1.00 79.25 417 SER A C 1
ATOM 3358 O O . SER A 1 417 ? -70.440 -13.296 101.590 1.00 79.25 417 SER A O 1
ATOM 3360 N N . GLN A 1 418 ? -70.818 -12.301 99.624 1.00 79.88 418 GLN A N 1
ATOM 3361 C CA . GLN A 1 418 ? -72.010 -11.573 100.074 1.00 79.88 418 GLN A CA 1
ATOM 3362 C C . GLN A 1 418 ? -73.192 -12.506 100.359 1.00 79.88 418 GLN A C 1
ATOM 3364 O O . GLN A 1 418 ? -73.899 -12.298 101.339 1.00 79.88 418 GLN A O 1
ATOM 3369 N N . CYS A 1 419 ? -73.423 -13.534 99.544 1.00 74.75 419 CYS A N 1
ATOM 3370 C CA . CYS A 1 419 ? -74.455 -14.540 99.779 1.00 74.75 419 CYS A CA 1
ATOM 3371 C C . CYS A 1 419 ? -74.143 -15.389 101.012 1.00 74.75 419 CYS A C 1
ATOM 3373 O O . CYS A 1 419 ? -75.053 -15.643 101.788 1.00 74.75 419 CYS A O 1
ATOM 3375 N N . GLU A 1 420 ? -72.888 -15.780 101.233 1.00 79.44 420 GLU A N 1
ATOM 3376 C CA . GLU A 1 420 ? -72.438 -16.479 102.441 1.00 79.44 420 GLU A CA 1
ATOM 3377 C C . GLU A 1 420 ? -72.561 -15.581 103.673 1.00 79.44 420 GLU A C 1
ATOM 3379 O O . GLU A 1 420 ? -73.085 -16.009 104.695 1.00 79.44 420 GLU A O 1
ATOM 3384 N N . SER A 1 421 ? -72.171 -14.308 103.571 1.00 78.44 421 SER A N 1
ATOM 3385 C CA . SER A 1 421 ? -72.374 -13.310 104.624 1.00 78.44 421 SER A CA 1
ATOM 3386 C C . SER A 1 421 ? -73.857 -13.120 104.936 1.00 78.44 421 SER A C 1
ATOM 3388 O O . SER A 1 421 ? -74.223 -13.178 106.104 1.00 78.44 421 SER A O 1
ATOM 3390 N N . ARG A 1 422 ? -74.723 -12.980 103.925 1.00 77.81 422 ARG A N 1
ATOM 3391 C CA . ARG A 1 422 ? -76.179 -12.873 104.105 1.00 77.81 422 ARG A CA 1
ATOM 3392 C C . ARG A 1 422 ? -76.810 -14.171 104.588 1.00 77.81 422 ARG A C 1
ATOM 3394 O O . ARG A 1 422 ? -77.800 -14.115 105.304 1.00 77.81 422 ARG A O 1
ATOM 3401 N N . ALA A 1 423 ? -76.273 -15.330 104.220 1.00 75.69 423 ALA A N 1
ATOM 3402 C CA . ALA A 1 423 ? -76.713 -16.622 104.731 1.00 75.69 423 ALA A CA 1
ATOM 3403 C C . ALA A 1 423 ? -76.340 -16.763 106.209 1.00 75.69 423 ALA A C 1
ATOM 3405 O O . ALA A 1 423 ? -77.196 -17.125 107.007 1.00 75.69 423 ALA A O 1
ATOM 3406 N N . ASN A 1 424 ? -75.123 -16.374 106.593 1.00 77.00 424 ASN A N 1
ATOM 3407 C CA . ASN A 1 424 ? -74.671 -16.328 107.983 1.00 77.00 424 ASN A CA 1
ATOM 3408 C C . ASN A 1 424 ? -75.448 -15.285 108.796 1.00 77.00 424 ASN A C 1
ATOM 3410 O O . ASN A 1 424 ? -75.815 -15.548 109.938 1.00 77.00 424 ASN A O 1
ATOM 3414 N N . GLU A 1 425 ? -75.748 -14.119 108.219 1.00 76.81 425 GLU A N 1
ATOM 3415 C CA . GLU A 1 425 ? -76.629 -13.115 108.817 1.00 76.81 425 GLU A CA 1
ATOM 3416 C C . GLU A 1 425 ? -78.058 -13.627 108.922 1.00 76.81 425 GLU A C 1
ATOM 3418 O O . GLU A 1 425 ? -78.671 -13.434 109.956 1.00 76.81 425 GLU A O 1
ATOM 3423 N N . SER A 1 426 ? -78.591 -14.322 107.919 1.00 69.88 426 SER A N 1
ATOM 3424 C CA . SER A 1 426 ? -79.922 -14.928 107.972 1.00 69.88 426 SER A CA 1
ATOM 3425 C C . SER A 1 426 ? -79.979 -16.081 108.971 1.00 69.88 426 SER A C 1
ATOM 3427 O O . SER A 1 426 ? -81.013 -16.276 109.597 1.00 69.88 426 SER A O 1
ATOM 3429 N N . GLU A 1 427 ? -78.900 -16.842 109.150 1.00 74.31 427 GLU A N 1
ATOM 3430 C CA . GLU A 1 427 ? -78.795 -17.909 110.145 1.00 74.31 427 GLU A CA 1
ATOM 3431 C C . GLU A 1 427 ? -78.633 -17.323 111.554 1.00 74.31 427 GLU A C 1
ATOM 3433 O O . GLU A 1 427 ? -79.258 -17.794 112.501 1.00 74.31 427 GLU A O 1
ATOM 3438 N N . SER A 1 428 ? -77.856 -16.247 111.695 1.00 73.81 428 SER A N 1
ATOM 3439 C CA . SER A 1 428 ? -77.752 -15.442 112.914 1.00 73.81 428 SER A CA 1
ATOM 3440 C C . SER A 1 428 ? -79.091 -14.795 113.259 1.00 73.81 428 SER A C 1
ATOM 3442 O O . SER A 1 428 ? -79.548 -14.915 114.389 1.00 73.81 428 SER A O 1
ATOM 3444 N N . LEU A 1 429 ? -79.775 -14.198 112.283 1.00 73.06 429 LEU A N 1
ATOM 3445 C CA . LEU A 1 429 ? -81.102 -13.611 112.420 1.00 73.06 429 LEU A CA 1
ATOM 3446 C C . LEU A 1 429 ? -82.150 -14.683 112.684 1.00 73.06 429 LEU A C 1
ATOM 3448 O O . LEU A 1 429 ? -83.054 -14.405 113.448 1.00 73.06 429 LEU A O 1
ATOM 3452 N N . ALA A 1 430 ? -82.031 -15.899 112.144 1.00 69.06 430 ALA A N 1
ATOM 3453 C CA . ALA A 1 430 ? -82.904 -17.029 112.465 1.00 69.06 430 ALA A CA 1
ATOM 3454 C C . ALA A 1 430 ? -82.658 -17.554 113.889 1.00 69.06 430 ALA A C 1
ATOM 3456 O O . ALA A 1 430 ? -83.615 -17.851 114.601 1.00 69.06 430 ALA A O 1
ATOM 3457 N N . LYS A 1 431 ? -81.398 -17.603 114.345 1.00 71.44 431 LYS A N 1
ATOM 3458 C CA . LYS A 1 431 ? -81.034 -17.898 115.743 1.00 71.44 431 LYS A CA 1
ATOM 3459 C C . LYS A 1 431 ? -81.518 -16.795 116.687 1.00 71.44 431 LYS A C 1
ATOM 3461 O O . LYS A 1 431 ? -82.036 -17.099 117.755 1.00 71.44 431 LYS A O 1
ATOM 3466 N N . GLN A 1 432 ? -81.425 -15.531 116.276 1.00 67.44 432 GLN A N 1
ATOM 3467 C CA . GLN A 1 432 ? -81.981 -14.386 116.994 1.00 67.44 432 GLN A CA 1
ATOM 3468 C C . GLN A 1 432 ? -83.508 -14.361 116.934 1.00 67.44 432 GLN A C 1
ATOM 3470 O O . GLN A 1 432 ? -84.108 -13.963 117.917 1.00 67.44 432 GLN A O 1
ATOM 3475 N N . LEU A 1 433 ? -84.151 -14.818 115.854 1.00 62.47 433 LEU A N 1
ATOM 3476 C CA . LEU A 1 433 ? -85.607 -14.951 115.734 1.00 62.47 433 LEU A CA 1
ATOM 3477 C C . LEU A 1 433 ? -86.121 -16.075 116.618 1.00 62.47 433 LEU A C 1
ATOM 3479 O O . LEU A 1 433 ? -87.142 -15.877 117.252 1.00 62.47 433 LEU A O 1
ATOM 3483 N N . LEU A 1 434 ? -85.407 -17.201 116.721 1.00 62.12 434 LEU A N 1
ATOM 3484 C CA . LEU A 1 434 ? -85.695 -18.269 117.684 1.00 62.12 434 LEU A CA 1
ATOM 3485 C C . LEU A 1 434 ? -85.505 -17.777 119.125 1.00 62.12 434 LEU A C 1
ATOM 3487 O O . LEU A 1 434 ? -86.398 -17.958 119.950 1.00 62.12 434 LEU A O 1
ATOM 3491 N N . ALA A 1 435 ? -84.418 -17.049 119.400 1.00 59.50 435 ALA A N 1
ATOM 3492 C CA . ALA A 1 435 ? -84.184 -16.416 120.697 1.00 59.50 435 ALA A CA 1
ATOM 3493 C C . ALA A 1 435 ? -85.178 -15.276 120.996 1.00 59.50 435 ALA A C 1
ATOM 3495 O O . ALA A 1 435 ? -85.483 -15.034 122.158 1.00 59.50 435 ALA A O 1
ATOM 3496 N N . LEU A 1 436 ? -85.708 -14.583 119.982 1.00 56.78 436 LEU A N 1
ATOM 3497 C CA . LEU A 1 436 ? -86.772 -13.577 120.082 1.00 56.78 436 LEU A CA 1
ATOM 3498 C C . LEU A 1 436 ? -88.157 -14.219 120.136 1.00 56.78 436 LEU A C 1
ATOM 3500 O O . LEU A 1 436 ? -89.051 -13.613 120.701 1.00 56.78 436 LEU A O 1
ATOM 3504 N N . GLN A 1 437 ? -88.361 -15.431 119.620 1.00 55.44 437 GLN A N 1
ATOM 3505 C CA . GLN A 1 437 ? -89.588 -16.212 119.799 1.00 55.44 437 GLN A CA 1
ATOM 3506 C C . GLN A 1 437 ? -89.663 -16.771 121.224 1.00 55.44 437 GLN A C 1
ATOM 3508 O O . GLN A 1 437 ? -90.741 -16.772 121.816 1.00 55.44 437 GLN A O 1
ATOM 3513 N N . GLU A 1 438 ? -88.526 -17.176 121.800 1.00 55.66 438 GLU A N 1
ATOM 3514 C CA . GLU A 1 438 ? -88.394 -17.530 123.219 1.00 55.66 438 GLU A CA 1
ATOM 3515 C C . GLU A 1 438 ? -88.465 -16.286 124.121 1.00 55.66 438 GLU A C 1
ATOM 3517 O O . GLU A 1 438 ? -89.255 -16.273 125.066 1.00 55.66 438 GLU A O 1
ATOM 3522 N N . ASN A 1 439 ? -87.782 -15.188 123.770 1.00 52.69 439 ASN A N 1
ATOM 3523 C CA . ASN A 1 439 ? -87.884 -13.920 124.502 1.00 52.69 439 ASN A CA 1
ATOM 3524 C C . ASN A 1 439 ? -89.232 -13.218 124.317 1.00 52.69 439 ASN A C 1
ATOM 3526 O O . ASN A 1 439 ? -89.629 -12.503 125.217 1.00 52.69 439 ASN A O 1
ATOM 3530 N N . SER A 1 440 ? -89.973 -13.396 123.219 1.00 50.97 440 SER A N 1
ATOM 3531 C CA . SER A 1 440 ? -91.331 -12.846 123.031 1.00 50.97 440 SER A CA 1
ATOM 3532 C C . SER A 1 440 ? -92.361 -13.620 123.859 1.00 50.97 440 SER A C 1
ATOM 3534 O O . SER A 1 440 ? -93.331 -13.028 124.335 1.00 50.97 440 SER A O 1
ATOM 3536 N N . LYS A 1 441 ? -92.093 -14.907 124.132 1.00 54.56 441 LYS A N 1
ATOM 3537 C CA . LYS A 1 441 ? -92.813 -15.710 125.131 1.00 54.56 441 LYS A CA 1
ATOM 3538 C C . LYS A 1 441 ? -92.542 -15.234 126.569 1.00 54.56 441 LYS A C 1
ATOM 3540 O O . LYS A 1 441 ? -93.448 -15.322 127.387 1.00 54.56 441 LYS A O 1
ATOM 3545 N N . GLU A 1 442 ? -91.361 -14.672 126.855 1.00 51.12 442 GLU A N 1
ATOM 3546 C CA . GLU A 1 442 ? -91.025 -14.010 128.135 1.00 51.12 442 GLU A CA 1
ATOM 3547 C C . GLU A 1 442 ? -91.382 -12.502 128.191 1.00 51.12 442 GLU A C 1
ATOM 3549 O O . GLU A 1 442 ? -91.671 -11.978 129.267 1.00 51.12 442 GLU A O 1
ATOM 3554 N N . LEU A 1 443 ? -91.419 -11.782 127.061 1.00 46.91 443 LEU A N 1
ATOM 3555 C CA . LEU A 1 443 ? -91.755 -10.350 126.979 1.00 46.91 443 LEU A CA 1
ATOM 3556 C C . LEU A 1 443 ? -93.266 -10.112 127.065 1.00 46.91 443 LEU A C 1
ATOM 3558 O O . LEU A 1 443 ? -93.676 -9.092 127.611 1.00 46.91 443 LEU A O 1
ATOM 3562 N N . MET A 1 444 ? -94.098 -11.055 126.604 1.00 49.31 444 MET A N 1
ATOM 3563 C CA . MET A 1 444 ? -95.547 -11.033 126.865 1.00 49.31 444 MET A CA 1
ATOM 3564 C C . MET A 1 444 ? -95.876 -11.116 128.368 1.00 49.31 444 MET A C 1
ATOM 3566 O O . MET A 1 444 ? -96.948 -10.672 128.767 1.00 49.31 444 MET A O 1
ATOM 3570 N N . ASP A 1 445 ? -94.936 -11.584 129.200 1.00 48.28 445 ASP A N 1
ATOM 3571 C CA . ASP A 1 445 ? -95.061 -11.643 130.665 1.00 48.28 445 ASP A CA 1
ATOM 3572 C C . ASP A 1 445 ? -94.426 -10.423 131.377 1.00 48.28 445 ASP A C 1
ATOM 3574 O O . ASP A 1 445 ? -94.705 -10.153 132.545 1.00 48.28 445 ASP A O 1
ATOM 3578 N N . ARG A 1 446 ? -93.603 -9.619 130.678 1.00 47.66 446 ARG A N 1
ATOM 3579 C CA . ARG A 1 446 ? -92.898 -8.447 131.249 1.00 47.66 446 ARG A CA 1
ATOM 3580 C C . ARG A 1 446 ? -93.317 -7.084 130.683 1.00 47.66 446 ARG A C 1
ATOM 3582 O O . ARG A 1 446 ? -93.058 -6.075 131.329 1.00 47.66 446 ARG A O 1
ATOM 3589 N N . ILE A 1 447 ? -94.092 -7.028 129.595 1.00 45.66 447 ILE A N 1
ATOM 3590 C CA . ILE A 1 447 ? -94.781 -5.801 129.119 1.00 45.66 447 ILE A CA 1
ATOM 3591 C C . ILE A 1 447 ? -95.977 -5.421 130.035 1.00 45.66 447 ILE A C 1
ATOM 3593 O O . ILE A 1 447 ? -96.703 -4.461 129.795 1.00 45.66 447 ILE A O 1
ATOM 3597 N N . SER A 1 448 ? -96.137 -6.106 131.173 1.00 46.97 448 SER A N 1
ATOM 3598 C CA . SER A 1 448 ? -96.998 -5.683 132.281 1.00 46.97 448 SER A CA 1
ATOM 3599 C C . SER A 1 448 ? -96.462 -4.470 133.076 1.00 46.97 448 SER A C 1
ATOM 3601 O O . SER A 1 448 ? -97.245 -3.937 133.866 1.00 46.97 448 SER A O 1
ATOM 3603 N N . LYS A 1 449 ? -95.204 -4.004 132.921 1.00 42.34 449 LYS A N 1
ATOM 3604 C CA . LYS A 1 449 ? -94.665 -2.799 133.609 1.00 42.34 449 LYS A CA 1
ATOM 3605 C C . LYS A 1 449 ? -93.539 -2.138 132.791 1.00 42.34 449 LYS A C 1
ATOM 3607 O O . LYS A 1 449 ? -92.574 -2.806 132.450 1.00 42.34 449 LYS A O 1
ATOM 3612 N N . GLY A 1 450 ? -93.697 -0.859 132.445 1.00 37.97 450 GLY A N 1
ATOM 3613 C CA . GLY A 1 450 ? -92.907 -0.165 131.417 1.00 37.97 450 GLY A CA 1
ATOM 3614 C C . GLY A 1 450 ? -91.645 0.604 131.849 1.00 37.97 450 GLY A C 1
ATOM 3615 O O . GLY A 1 450 ? -91.143 0.427 132.953 1.00 37.97 450 GLY A O 1
ATOM 3616 N N . GLU A 1 451 ? -91.253 1.492 130.917 1.00 37.81 451 GLU A N 1
ATOM 3617 C CA . GLU A 1 451 ? -90.314 2.640 130.947 1.00 37.81 451 GLU A CA 1
ATOM 3618 C C . GLU A 1 451 ? -88.846 2.464 130.461 1.00 37.81 451 GLU A C 1
ATOM 3620 O O . GLU A 1 451 ? -88.152 1.508 130.784 1.00 37.81 451 GLU A O 1
ATOM 3625 N N . ASP A 1 452 ? -88.422 3.476 129.677 1.00 44.06 452 ASP A N 1
ATOM 3626 C CA . ASP A 1 452 ? -87.068 3.920 129.271 1.00 44.06 452 ASP A CA 1
ATOM 3627 C C . ASP A 1 452 ? -86.303 3.280 128.083 1.00 44.06 452 ASP A C 1
ATOM 3629 O O . ASP A 1 452 ? -85.351 2.521 128.243 1.00 44.06 452 ASP A O 1
ATOM 3633 N N . GLY A 1 453 ? -86.619 3.727 126.851 1.00 52.38 453 GLY A N 1
ATOM 3634 C CA . GLY A 1 453 ? -85.939 3.348 125.591 1.00 52.38 453 GLY A CA 1
ATOM 3635 C C . GLY A 1 453 ? -85.116 4.437 124.869 1.00 52.38 453 GLY A C 1
ATOM 3636 O O . GLY A 1 453 ? -84.599 4.194 123.783 1.00 52.38 453 GLY A O 1
ATOM 3637 N N . SER A 1 454 ? -84.969 5.647 125.414 1.00 50.41 454 SER A N 1
ATOM 3638 C CA . SER A 1 454 ? -84.427 6.797 124.658 1.00 50.41 454 SER A CA 1
ATOM 3639 C C . SER A 1 454 ? -82.911 7.038 124.789 1.00 50.41 454 SER A C 1
ATOM 3641 O O . SER A 1 454 ? -82.341 7.747 123.963 1.00 50.41 454 SER A O 1
ATOM 3643 N N . LYS A 1 455 ? -82.215 6.429 125.762 1.00 51.19 455 LYS A N 1
ATOM 3644 C CA . LYS A 1 455 ? -80.757 6.621 125.964 1.00 51.19 455 LYS A CA 1
ATOM 3645 C C . LYS A 1 455 ? -79.862 5.660 125.170 1.00 51.19 455 LYS A C 1
ATOM 3647 O O . LYS A 1 455 ? -78.736 6.023 124.850 1.00 51.19 455 LYS A O 1
ATOM 3652 N N . ALA A 1 456 ? -80.353 4.472 124.816 1.00 56.75 456 ALA A N 1
ATOM 3653 C CA . ALA A 1 456 ? -79.565 3.457 124.106 1.00 56.75 456 ALA A CA 1
ATOM 3654 C C . ALA A 1 456 ? -79.339 3.796 122.617 1.00 56.75 456 ALA A C 1
ATOM 3656 O O . ALA A 1 456 ? -78.278 3.508 122.071 1.00 56.75 456 ALA A O 1
ATOM 3657 N N . ALA A 1 457 ? -80.295 4.476 121.977 1.00 57.91 457 ALA A N 1
ATOM 3658 C CA . ALA A 1 457 ? -80.216 4.821 120.555 1.00 57.91 457 ALA A CA 1
ATOM 3659 C C . ALA A 1 457 ? -79.170 5.911 120.235 1.00 57.91 457 ALA A C 1
ATOM 3661 O O . ALA A 1 457 ? -78.613 5.934 119.140 1.00 57.91 457 ALA A O 1
ATOM 3662 N N . ILE A 1 458 ? -78.874 6.809 121.182 1.00 59.44 458 ILE A N 1
ATOM 3663 C CA . ILE A 1 458 ? -77.955 7.940 120.957 1.00 59.44 458 ILE A CA 1
ATOM 3664 C C . ILE A 1 458 ? -76.484 7.499 121.017 1.00 59.44 458 ILE A C 1
ATOM 3666 O O . ILE A 1 458 ? -75.663 8.004 120.254 1.00 59.44 458 ILE A O 1
ATOM 3670 N N . GLU A 1 459 ? -76.147 6.532 121.872 1.00 59.75 459 GLU A N 1
ATOM 3671 C CA . GLU A 1 459 ? -74.766 6.046 122.011 1.00 59.75 459 GLU A CA 1
ATOM 3672 C C . GLU A 1 459 ? -74.340 5.189 120.805 1.00 59.75 459 GLU A C 1
ATOM 3674 O O . GLU A 1 459 ? -73.200 5.258 120.347 1.00 59.75 459 GLU A O 1
ATOM 3679 N N . GLN A 1 460 ? -75.285 4.448 120.223 1.00 65.38 460 GLN A N 1
ATOM 3680 C CA . GLN A 1 460 ? -75.046 3.577 119.072 1.00 65.38 460 GLN A CA 1
ATOM 3681 C C . GLN A 1 460 ? -74.781 4.376 117.782 1.00 65.38 460 GLN A C 1
ATOM 3683 O O . GLN A 1 460 ? -73.846 4.067 117.045 1.00 65.38 460 GLN A O 1
ATOM 3688 N N . LEU A 1 461 ? -75.506 5.483 117.575 1.00 67.19 461 LEU A N 1
ATOM 3689 C CA . LEU A 1 461 ? -75.279 6.407 116.454 1.00 67.19 461 LEU A CA 1
ATOM 3690 C C . LEU A 1 461 ? -73.932 7.140 116.534 1.00 67.19 461 LEU A C 1
ATOM 3692 O O . LEU A 1 461 ? -73.384 7.554 115.514 1.00 67.19 461 LEU A O 1
ATOM 3696 N N . LYS A 1 462 ? -73.376 7.312 117.737 1.00 71.75 462 LYS A N 1
ATOM 3697 C CA . LYS A 1 462 ? -72.104 8.018 117.938 1.00 71.75 462 LYS A CA 1
ATOM 3698 C C . LYS A 1 462 ? -70.902 7.176 117.501 1.00 71.75 462 LYS A C 1
ATOM 3700 O O . LYS A 1 462 ? -69.977 7.701 116.888 1.00 71.75 462 LYS A O 1
ATOM 3705 N N . ILE A 1 463 ? -70.953 5.874 117.775 1.00 75.38 463 ILE A N 1
ATOM 3706 C CA . ILE A 1 463 ? -69.917 4.902 117.395 1.00 75.38 463 ILE A CA 1
ATOM 3707 C C . ILE A 1 463 ? -69.874 4.723 115.872 1.00 75.38 463 ILE A C 1
ATOM 3709 O O . ILE A 1 463 ? -68.801 4.672 115.274 1.00 75.38 463 ILE A O 1
ATOM 3713 N N . G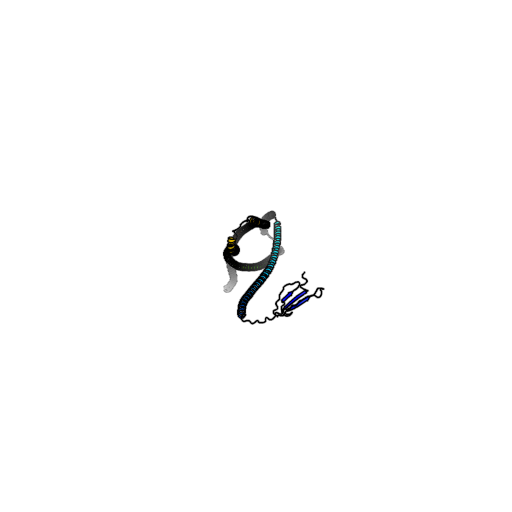LU A 1 464 ? -71.037 4.673 115.228 1.00 72.75 464 GLU A N 1
ATOM 3714 C CA . GLU A 1 464 ? -71.144 4.473 113.781 1.00 72.75 464 GLU A CA 1
ATOM 3715 C C . GLU A 1 464 ? -70.620 5.683 112.986 1.00 72.75 464 GLU A C 1
ATOM 3717 O O . GLU A 1 464 ? -69.903 5.526 111.998 1.00 72.75 464 GLU A O 1
ATOM 3722 N N . ASN A 1 465 ? -70.868 6.897 113.485 1.00 76.38 465 ASN A N 1
ATOM 3723 C CA . ASN A 1 465 ? -70.352 8.130 112.885 1.00 76.38 465 ASN A CA 1
ATOM 3724 C C . ASN A 1 465 ? -68.816 8.213 112.944 1.00 76.38 465 ASN A C 1
ATOM 3726 O O . ASN A 1 465 ? -68.171 8.663 111.997 1.00 76.38 465 ASN A O 1
ATOM 3730 N N . GLN A 1 466 ? -68.219 7.736 114.040 1.00 77.50 466 GLN A N 1
ATOM 3731 C CA . GLN A 1 466 ? -66.765 7.702 114.199 1.00 77.50 466 GLN A CA 1
ATOM 3732 C C . GLN A 1 466 ? -66.110 6.705 113.229 1.00 77.50 466 GLN A C 1
ATOM 3734 O O . GLN A 1 466 ? -65.081 7.007 112.630 1.00 77.50 466 GLN A O 1
ATOM 3739 N N . LYS A 1 467 ? -66.747 5.553 113.004 1.00 79.69 467 LYS A N 1
ATOM 3740 C CA . LYS A 1 467 ? -66.253 4.514 112.092 1.00 79.69 467 LYS A CA 1
ATOM 3741 C C . LYS A 1 467 ? -66.263 4.966 110.626 1.00 79.69 467 LYS A C 1
ATOM 3743 O O . LYS A 1 467 ? -65.295 4.748 109.904 1.00 79.69 467 LYS A O 1
ATOM 3748 N N . LEU A 1 468 ? -67.321 5.666 110.212 1.00 78.75 468 LEU A N 1
ATOM 3749 C CA . LEU A 1 468 ? -67.424 6.235 108.864 1.00 78.75 468 LEU A CA 1
ATOM 3750 C C . LEU A 1 468 ? -66.386 7.340 108.616 1.00 78.75 468 LEU A C 1
ATOM 3752 O O . LEU A 1 468 ? -65.861 7.457 107.509 1.00 78.75 468 LEU A O 1
ATOM 3756 N N . GLN A 1 469 ? -66.043 8.132 109.637 1.00 76.00 469 GLN A N 1
ATOM 3757 C CA . GLN A 1 469 ? -64.976 9.132 109.518 1.00 76.00 469 GLN A CA 1
ATOM 3758 C C . GLN A 1 469 ? -63.596 8.503 109.281 1.00 76.00 469 GLN A C 1
ATOM 3760 O O . GLN A 1 469 ? -62.821 9.030 108.482 1.00 76.00 469 GLN A O 1
ATOM 3765 N N . GLU A 1 470 ? -63.288 7.380 109.932 1.00 79.75 470 GLU A N 1
ATOM 3766 C CA . GLU A 1 470 ? -62.017 6.669 109.737 1.00 79.75 470 GLU A CA 1
ATOM 3767 C C . GLU A 1 470 ? -61.905 6.059 108.330 1.00 79.75 470 GLU A C 1
ATOM 3769 O O . GLU A 1 470 ? -60.856 6.163 107.691 1.00 79.75 470 GLU A O 1
ATOM 3774 N N . GLU A 1 471 ? -62.994 5.494 107.808 1.00 83.19 471 GLU A N 1
ATOM 3775 C CA . GLU A 1 471 ? -63.038 4.875 106.477 1.00 83.19 471 GLU A CA 1
ATOM 3776 C C . GLU A 1 471 ? -62.895 5.912 105.348 1.00 83.19 471 GLU A C 1
ATOM 3778 O O . GLU A 1 471 ? -62.125 5.717 104.402 1.00 83.19 471 GLU A O 1
ATOM 3783 N N . ILE A 1 472 ? -63.534 7.080 105.497 1.00 79.31 472 ILE A N 1
ATOM 3784 C CA . ILE A 1 472 ? -63.335 8.226 104.595 1.00 79.31 472 ILE A CA 1
ATOM 3785 C C . ILE A 1 472 ? -61.869 8.686 104.617 1.00 79.31 472 ILE A C 1
ATOM 3787 O O . ILE A 1 472 ? -61.306 9.007 103.565 1.00 79.31 472 ILE A O 1
ATOM 3791 N N . GLY A 1 473 ? -61.226 8.691 105.789 1.00 81.62 473 GLY A N 1
ATOM 3792 C CA . GLY A 1 473 ? -59.810 9.032 105.928 1.00 81.62 473 GLY A CA 1
ATOM 3793 C C . GLY A 1 473 ? -58.887 8.077 105.163 1.00 81.62 473 GLY A C 1
ATOM 3794 O O . GLY A 1 473 ? -58.005 8.529 104.430 1.00 81.62 473 GLY A O 1
ATOM 3795 N N . GLN A 1 474 ? -59.120 6.766 105.275 1.00 81.69 474 GLN A N 1
ATOM 3796 C CA . GLN A 1 474 ? -58.324 5.743 104.583 1.00 81.69 474 GLN A CA 1
ATOM 3797 C C . GLN A 1 474 ? -58.495 5.797 103.059 1.00 81.69 474 GLN A C 1
ATOM 3799 O O . GLN A 1 474 ? -57.502 5.782 102.329 1.00 81.69 474 GLN A O 1
ATOM 3804 N N . LEU A 1 475 ? -59.732 5.936 102.571 1.00 81.19 475 LEU A N 1
ATOM 3805 C CA . LEU A 1 475 ? -60.006 6.064 101.136 1.00 81.19 475 LEU A CA 1
ATOM 3806 C C . LEU A 1 475 ? -59.385 7.334 100.544 1.00 81.19 475 LEU A C 1
ATOM 3808 O O . LEU A 1 475 ? -58.828 7.299 99.447 1.00 81.19 475 LEU A O 1
ATOM 3812 N N . THR A 1 476 ? -59.411 8.444 101.286 1.00 81.44 476 THR A N 1
ATOM 3813 C CA . THR A 1 476 ? -58.786 9.701 100.848 1.00 81.44 476 THR A CA 1
ATOM 3814 C C . THR A 1 476 ? -57.266 9.560 100.726 1.00 81.44 476 THR A C 1
ATOM 3816 O O . THR A 1 476 ? -56.679 10.062 99.768 1.00 81.44 476 THR A O 1
ATOM 3819 N N . ALA A 1 477 ? -56.619 8.851 101.657 1.00 80.88 477 ALA A N 1
ATOM 3820 C CA . ALA A 1 477 ? -55.180 8.598 101.604 1.00 80.88 477 ALA A CA 1
ATOM 3821 C C . ALA A 1 477 ? -54.792 7.695 100.419 1.00 80.88 477 ALA A C 1
ATOM 3823 O O . ALA A 1 477 ? -53.877 8.036 99.669 1.00 80.88 477 ALA A O 1
ATOM 3824 N N . SER A 1 478 ? -55.528 6.600 100.203 1.00 85.69 478 SER A N 1
ATOM 3825 C CA . SER A 1 478 ? -55.300 5.679 99.080 1.00 85.69 478 SER A CA 1
ATOM 3826 C C . SER A 1 478 ? -55.480 6.367 97.723 1.00 85.69 478 SER A C 1
ATOM 3828 O O . SER A 1 478 ? -54.621 6.248 96.849 1.00 85.69 478 SER A O 1
ATOM 3830 N N . PHE A 1 479 ? -56.535 7.174 97.568 1.00 84.25 479 PHE A N 1
ATOM 3831 C CA . PHE A 1 479 ? -56.771 7.935 96.341 1.00 84.25 479 PHE A CA 1
ATOM 3832 C C . PHE A 1 479 ? -55.656 8.953 96.062 1.00 84.25 479 PHE A C 1
ATOM 3834 O O . PHE A 1 479 ? -55.248 9.156 94.917 1.00 84.25 479 PHE A O 1
ATOM 3841 N N . GLN A 1 480 ? -55.128 9.590 97.110 1.00 81.94 480 GLN A N 1
ATOM 3842 C CA . GLN A 1 480 ? -54.033 10.543 96.971 1.00 81.94 480 GLN A CA 1
ATOM 3843 C C . GLN A 1 480 ? -52.727 9.857 96.536 1.00 81.94 480 GLN A C 1
ATOM 3845 O O . GLN A 1 480 ? -51.979 10.415 95.730 1.00 81.94 480 GLN A O 1
ATOM 3850 N N . GLU A 1 481 ? -52.458 8.648 97.028 1.00 84.88 481 GLU A N 1
ATOM 3851 C CA . GLU A 1 481 ? -51.295 7.849 96.635 1.00 84.88 481 GLU A CA 1
ATOM 3852 C C . GLU A 1 481 ? -51.391 7.376 95.175 1.00 84.88 481 GLU A C 1
ATOM 3854 O O . GLU A 1 481 ? -50.448 7.564 94.402 1.00 84.88 481 GLU A O 1
ATOM 3859 N N . GLU A 1 482 ? -52.554 6.872 94.753 1.00 86.19 482 GLU A N 1
ATOM 3860 C CA . GLU A 1 482 ? -52.798 6.454 93.368 1.00 86.19 482 GLU A CA 1
ATOM 3861 C C . GLU A 1 482 ? -52.686 7.631 92.388 1.00 86.19 482 GLU A C 1
ATOM 3863 O O . GLU A 1 482 ? -52.004 7.538 91.361 1.00 86.19 482 GLU A O 1
ATOM 3868 N N . LYS A 1 483 ? -53.268 8.784 92.741 1.00 87.25 483 LYS A N 1
ATOM 3869 C CA . LYS A 1 483 ? -53.138 10.023 91.965 1.00 87.25 483 LYS A CA 1
ATOM 3870 C C . LYS A 1 483 ? -51.673 10.420 91.782 1.00 87.25 483 LYS A C 1
ATOM 3872 O O . LYS A 1 483 ? -51.267 10.758 90.669 1.00 87.25 483 LYS A O 1
ATOM 3877 N N . ASN A 1 484 ? -50.869 10.365 92.843 1.00 87.62 484 ASN A N 1
ATOM 3878 C CA . ASN A 1 484 ? -49.444 10.689 92.767 1.00 87.62 484 ASN A CA 1
ATOM 3879 C C . ASN A 1 484 ? -48.675 9.677 91.899 1.00 87.62 484 ASN A C 1
ATOM 3881 O O . ASN A 1 484 ? -47.816 10.077 91.109 1.00 87.62 484 ASN A O 1
ATOM 3885 N N . GLY A 1 485 ? -49.017 8.388 91.981 1.00 88.75 485 GLY A N 1
ATOM 3886 C CA . GLY A 1 485 ? -48.441 7.339 91.136 1.00 88.75 485 GLY A CA 1
ATOM 3887 C C . GLY A 1 485 ? -48.744 7.524 89.645 1.00 88.75 485 GLY A C 1
ATOM 3888 O O . GLY A 1 485 ? -47.851 7.378 88.807 1.00 88.75 485 GLY A O 1
ATOM 3889 N N . LEU A 1 486 ? -49.978 7.902 89.297 1.00 85.75 486 LEU A N 1
ATOM 3890 C CA . LEU A 1 486 ? -50.372 8.186 87.912 1.00 85.75 486 LEU A CA 1
ATOM 3891 C C . LEU A 1 486 ? -49.669 9.428 87.353 1.00 85.75 486 LEU A C 1
ATOM 3893 O O . LEU A 1 486 ? -49.193 9.401 86.218 1.00 85.75 486 LEU A O 1
ATOM 3897 N N . VAL A 1 487 ? -49.534 10.488 88.156 1.00 87.88 487 VAL A N 1
ATOM 3898 C CA . VAL A 1 487 ? -48.789 11.697 87.763 1.00 87.88 487 VAL A CA 1
ATOM 3899 C C . VAL A 1 487 ? -47.312 11.375 87.507 1.00 87.88 487 VAL A C 1
ATOM 3901 O O . VAL A 1 487 ? -46.747 11.838 86.517 1.00 87.88 487 VAL A O 1
ATOM 3904 N N . ALA A 1 488 ? -46.686 10.538 88.340 1.00 87.94 488 ALA A N 1
ATOM 3905 C CA . ALA A 1 488 ? -45.301 10.117 88.133 1.00 87.94 488 ALA A CA 1
ATOM 3906 C C . ALA A 1 488 ? -45.117 9.315 86.830 1.00 87.94 488 ALA A C 1
ATOM 3908 O O . ALA A 1 488 ? -44.193 9.595 86.065 1.00 87.94 488 ALA A O 1
ATOM 3909 N N . LYS A 1 489 ? -46.022 8.369 86.533 1.00 90.19 489 LYS A N 1
ATOM 3910 C CA . LYS A 1 489 ? -45.998 7.601 85.273 1.00 90.19 489 LYS A CA 1
ATOM 3911 C C . LYS A 1 489 ? -46.195 8.492 84.044 1.00 90.19 489 LYS A C 1
ATOM 3913 O O . LYS A 1 489 ? -45.491 8.316 83.053 1.00 90.19 489 LYS A O 1
ATOM 3918 N N . ALA A 1 490 ? -47.111 9.460 84.113 1.00 85.88 490 ALA A N 1
ATOM 3919 C CA . ALA A 1 490 ? -47.340 10.409 83.025 1.00 85.88 490 ALA A CA 1
ATOM 3920 C C . ALA A 1 490 ? -46.086 11.251 82.725 1.00 85.88 490 ALA A C 1
ATOM 3922 O O . ALA A 1 490 ? -45.719 11.411 81.561 1.00 85.88 490 ALA A O 1
ATOM 3923 N N . ASN A 1 491 ? -45.388 11.717 83.766 1.00 89.50 491 ASN A N 1
ATOM 3924 C CA . ASN A 1 491 ? -44.147 12.481 83.615 1.00 89.50 491 ASN A CA 1
ATOM 3925 C C . ASN A 1 491 ? -43.013 11.649 82.988 1.00 89.50 491 ASN A C 1
ATOM 3927 O O . ASN A 1 491 ? -42.285 12.156 82.133 1.00 89.50 491 ASN A O 1
ATOM 3931 N N . GLU A 1 492 ? -42.861 10.377 83.373 1.00 90.88 492 GLU A N 1
ATOM 3932 C CA . GLU A 1 492 ? -41.829 9.510 82.784 1.00 90.88 492 GLU A CA 1
ATOM 3933 C C . GLU A 1 492 ? -42.135 9.189 81.313 1.00 90.88 492 GLU A C 1
ATOM 3935 O O . GLU A 1 492 ? -41.243 9.267 80.468 1.00 90.88 492 GLU A O 1
ATOM 3940 N N . GLN A 1 493 ? -43.402 8.936 80.966 1.00 88.50 493 GLN A N 1
ATOM 3941 C CA . GLN A 1 493 ? -43.797 8.725 79.570 1.00 88.50 493 GLN A CA 1
ATOM 3942 C C . GLN A 1 493 ? -43.558 9.973 78.706 1.00 88.50 493 GLN A C 1
ATOM 3944 O O . GLN A 1 493 ? -43.111 9.864 77.563 1.00 88.50 493 GLN A O 1
ATOM 3949 N N . GLU A 1 494 ? -43.810 11.174 79.237 1.00 89.75 494 GLU A N 1
ATOM 3950 C CA . GLU A 1 494 ? -43.516 12.420 78.522 1.00 89.75 494 GLU A CA 1
ATOM 3951 C C . GLU A 1 494 ? -42.010 12.583 78.262 1.00 89.75 494 GLU A C 1
ATOM 3953 O O . GLU A 1 494 ? -41.603 13.015 77.178 1.00 89.75 494 GLU A O 1
ATOM 3958 N N . LYS A 1 495 ? -41.170 12.196 79.227 1.00 92.31 495 LYS A N 1
ATOM 3959 C CA . LYS A 1 495 ? -39.710 12.220 79.092 1.00 92.31 495 LYS A CA 1
ATOM 3960 C C . LYS A 1 495 ? -39.220 11.252 78.012 1.00 92.31 495 LYS A C 1
ATOM 3962 O O . LYS A 1 495 ? -38.420 11.664 77.172 1.00 92.31 495 LYS A O 1
ATOM 3967 N N . VAL A 1 496 ? -39.730 10.019 77.984 1.00 92.75 496 VAL A N 1
ATOM 3968 C CA . VAL A 1 496 ? -39.412 9.032 76.933 1.00 92.75 496 VAL A CA 1
ATOM 3969 C C . VAL A 1 496 ? -39.817 9.561 75.555 1.00 92.75 496 VAL A C 1
ATOM 3971 O O . VAL A 1 496 ? -38.988 9.607 74.648 1.00 92.75 496 VAL A O 1
ATOM 3974 N N . ASN A 1 497 ? -41.038 10.085 75.419 1.00 88.81 497 ASN A N 1
ATOM 3975 C CA . ASN A 1 497 ? -41.522 10.647 74.155 1.00 88.81 497 ASN A CA 1
ATOM 3976 C C . ASN A 1 497 ? -40.680 11.846 73.677 1.00 88.81 497 ASN A C 1
ATOM 3978 O O . ASN A 1 497 ? -40.505 12.049 72.472 1.00 88.81 497 ASN A O 1
ATOM 3982 N N . ARG A 1 498 ? -40.159 12.674 74.596 1.00 90.25 498 ARG A N 1
ATOM 3983 C CA . ARG A 1 498 ? -39.242 13.773 74.244 1.00 90.25 498 ARG A CA 1
ATOM 3984 C C . ARG A 1 498 ? -37.911 13.254 73.706 1.00 90.25 498 ARG A C 1
ATOM 3986 O O . ARG A 1 498 ? -37.429 13.797 72.712 1.00 90.25 498 ARG A O 1
ATOM 3993 N N . GLU A 1 499 ? -37.348 12.216 74.316 1.00 90.75 499 GLU A N 1
ATOM 3994 C CA . GLU A 1 499 ? -36.079 11.635 73.867 1.00 90.75 499 GLU A CA 1
ATOM 3995 C C . GLU A 1 499 ? -36.228 10.927 72.513 1.00 90.75 499 GLU A C 1
ATOM 3997 O O . GLU A 1 499 ? -35.407 11.115 71.618 1.00 90.75 499 GLU A O 1
ATOM 4002 N N . GLU A 1 500 ? -37.327 10.200 72.296 1.00 90.06 500 GLU A N 1
ATOM 4003 C CA . GLU A 1 500 ? -37.635 9.590 70.996 1.00 90.06 500 GLU A CA 1
ATOM 4004 C C . GLU A 1 500 ? -37.779 10.633 69.884 1.00 90.06 500 GLU A C 1
ATOM 4006 O O . GLU A 1 500 ? -37.214 10.467 68.800 1.00 90.06 500 GLU A O 1
ATOM 4011 N N . ARG A 1 501 ? -38.471 11.749 70.153 1.00 90.00 501 ARG A N 1
ATOM 4012 C CA . ARG A 1 501 ? -38.582 12.863 69.196 1.00 90.00 501 ARG A CA 1
ATOM 4013 C C . ARG A 1 501 ? -37.228 13.486 68.878 1.00 90.00 501 ARG A C 1
ATOM 4015 O O . ARG A 1 501 ? -36.972 13.817 67.721 1.00 90.00 501 ARG A O 1
ATOM 4022 N N . LYS A 1 502 ? -36.358 13.634 69.879 1.00 93.38 502 LYS A N 1
ATOM 4023 C CA . LYS A 1 502 ? -34.998 14.143 69.685 1.00 93.38 502 LYS A CA 1
ATOM 4024 C C . LYS A 1 502 ? -34.171 13.189 68.814 1.00 93.38 502 LYS A C 1
ATOM 4026 O O . LYS A 1 502 ? -33.591 13.630 67.826 1.00 93.38 502 LYS A O 1
ATOM 4031 N N . ASN A 1 503 ? -34.213 11.888 69.101 1.00 92.62 503 ASN A N 1
ATOM 4032 C CA . ASN A 1 503 ? -33.534 10.858 68.311 1.00 92.62 503 ASN A CA 1
ATOM 4033 C C . ASN A 1 503 ? -34.051 10.797 66.864 1.00 92.62 503 ASN A C 1
ATOM 4035 O O . ASN A 1 503 ? -33.267 10.653 65.925 1.00 92.62 503 ASN A O 1
ATOM 4039 N N . ALA A 1 504 ? -35.364 10.935 66.657 1.00 91.06 504 ALA A N 1
ATOM 4040 C CA . ALA A 1 504 ? -35.957 10.998 65.322 1.00 91.06 504 ALA A CA 1
ATOM 4041 C C . ALA A 1 504 ? -35.498 12.246 64.550 1.00 91.06 504 ALA A C 1
ATOM 4043 O O . ALA A 1 504 ? -35.148 12.143 63.375 1.00 91.06 504 ALA A O 1
ATOM 4044 N N . ALA A 1 505 ? -35.432 13.407 65.210 1.00 92.31 505 ALA A N 1
ATOM 4045 C CA . ALA A 1 505 ? -34.939 14.643 64.606 1.00 92.31 505 ALA A CA 1
ATOM 4046 C C . ALA A 1 505 ? -33.448 14.559 64.227 1.00 92.31 505 ALA A C 1
ATOM 4048 O O . ALA A 1 505 ? -33.052 15.055 63.174 1.00 92.31 505 ALA A O 1
ATOM 4049 N N . GLU A 1 506 ? -32.617 13.911 65.048 1.00 93.62 506 GLU A N 1
ATOM 4050 C CA . GLU A 1 506 ? -31.202 13.674 64.733 1.00 93.62 506 GLU A CA 1
ATOM 4051 C C . GLU A 1 506 ? -31.029 12.729 63.536 1.00 93.62 506 GLU A C 1
ATOM 4053 O O . GLU A 1 506 ? -30.251 13.033 62.629 1.00 93.62 506 GLU A O 1
ATOM 4058 N N . LYS A 1 507 ? -31.803 11.637 63.468 1.00 94.62 507 LYS A N 1
ATOM 4059 C CA . LYS A 1 507 ? -31.816 10.741 62.297 1.00 94.62 507 LYS A CA 1
ATOM 4060 C C . LYS A 1 507 ? -32.260 11.464 61.026 1.00 94.62 507 LYS A C 1
ATOM 4062 O O . LYS A 1 507 ? -31.671 11.257 59.971 1.00 94.62 507 LYS A O 1
ATOM 4067 N N . LEU A 1 508 ? -33.263 12.335 61.123 1.00 91.81 508 LEU A N 1
ATOM 4068 C CA . LEU A 1 508 ? -33.756 13.102 59.979 1.00 91.81 508 LEU A CA 1
ATOM 4069 C C . LEU A 1 508 ? -32.675 14.046 59.430 1.00 91.81 508 LEU A C 1
ATOM 4071 O O . LEU A 1 508 ? -32.418 14.033 58.230 1.00 91.81 508 LEU A O 1
ATOM 4075 N N . LYS A 1 509 ? -31.946 14.747 60.309 1.00 94.75 509 LYS A N 1
ATOM 4076 C CA . LYS A 1 509 ? -30.780 15.559 59.915 1.00 94.75 509 LYS A CA 1
ATOM 4077 C C . LYS A 1 509 ? -29.670 14.730 59.262 1.00 94.75 509 LYS A C 1
ATOM 4079 O O . LYS A 1 509 ? -29.039 15.188 58.313 1.00 94.75 509 LYS A O 1
ATOM 4084 N N . GLN A 1 510 ? -29.414 13.514 59.755 1.00 93.88 510 GLN A N 1
ATOM 4085 C CA . GLN A 1 510 ? -28.434 12.614 59.135 1.00 93.88 510 GLN A CA 1
ATOM 4086 C C . GLN A 1 510 ? -28.854 12.210 57.716 1.00 93.88 510 GLN A C 1
ATOM 4088 O O . GLN A 1 510 ? -28.022 12.244 56.809 1.00 93.88 51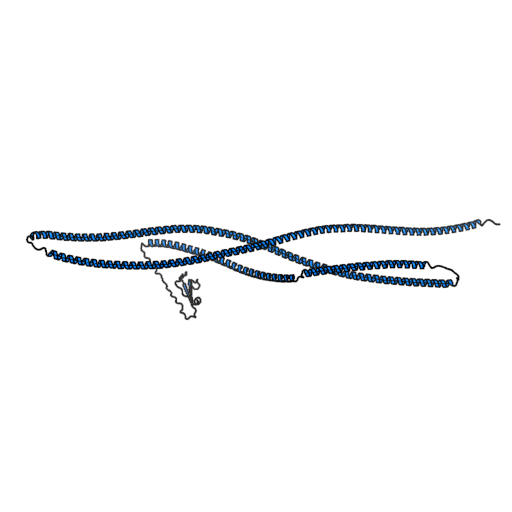0 GLN A O 1
ATOM 4093 N N . TYR A 1 511 ? -30.129 11.874 57.504 1.00 94.19 511 TYR A N 1
ATOM 4094 C CA . TYR A 1 511 ? -30.638 11.534 56.175 1.00 94.19 511 TYR A CA 1
ATOM 4095 C C . TYR A 1 511 ? -30.629 12.726 55.213 1.00 94.19 511 TYR A C 1
ATOM 4097 O O . TYR A 1 511 ? -30.277 12.553 54.048 1.00 94.19 511 TYR A O 1
ATOM 4105 N N . GLU A 1 512 ? -30.932 13.937 55.684 1.00 92.88 512 GLU A N 1
ATOM 4106 C CA . GLU A 1 512 ? -30.801 15.162 54.880 1.00 92.88 512 GLU A CA 1
ATOM 4107 C C . GLU A 1 512 ? -29.351 15.388 54.433 1.00 92.88 512 GLU A C 1
ATOM 4109 O O . GLU A 1 512 ? -29.092 15.605 53.249 1.00 92.88 512 GLU A O 1
ATOM 4114 N N . HIS A 1 513 ? -28.386 15.229 55.341 1.00 94.94 513 HIS A N 1
ATOM 4115 C CA . HIS A 1 513 ? -26.969 15.355 55.001 1.00 94.94 513 HIS A CA 1
ATOM 4116 C C . HIS A 1 513 ? -26.493 14.283 54.001 1.00 94.94 513 HIS A C 1
ATOM 4118 O O . HIS A 1 513 ? -25.706 14.565 53.089 1.00 94.94 513 HIS A O 1
ATOM 4124 N N . GLN A 1 514 ? -26.976 13.043 54.143 1.00 94.56 514 GLN A N 1
ATOM 4125 C CA . GLN A 1 514 ? -26.697 11.968 53.186 1.00 94.56 514 GLN A CA 1
ATOM 4126 C C . GLN A 1 514 ? -27.290 12.275 51.808 1.00 94.56 514 GLN A C 1
ATOM 4128 O O . GLN A 1 514 ? -26.594 12.115 50.803 1.00 94.56 514 GLN A O 1
ATOM 4133 N N . LYS A 1 515 ? -28.532 12.770 51.756 1.00 94.69 515 LYS A N 1
ATOM 4134 C CA . LYS A 1 515 ? -29.196 13.191 50.519 1.00 94.69 515 LYS A CA 1
ATOM 4135 C C . LYS A 1 515 ? -28.395 14.279 49.799 1.00 94.69 515 LYS A C 1
ATOM 4137 O O . LYS A 1 515 ? -28.059 14.099 48.633 1.00 94.69 515 LYS A O 1
ATOM 4142 N N . GLU A 1 516 ? -28.008 15.350 50.492 1.00 95.81 516 GLU A N 1
ATOM 4143 C CA . GLU A 1 516 ? -27.200 16.429 49.900 1.00 95.81 516 GLU A CA 1
ATOM 4144 C C . GLU A 1 516 ? -25.849 15.929 49.368 1.00 95.81 516 GLU A C 1
ATOM 4146 O O . GLU A 1 516 ? -25.356 16.385 48.334 1.00 95.81 516 GLU A O 1
ATOM 4151 N N . THR A 1 517 ? -25.233 14.975 50.070 1.00 95.62 517 THR A N 1
ATOM 4152 C CA . THR A 1 517 ? -23.960 14.379 49.648 1.00 95.62 517 THR A CA 1
ATOM 4153 C C . THR A 1 517 ? -24.117 13.548 48.378 1.00 95.62 517 THR A C 1
ATOM 4155 O O . THR A 1 517 ? -23.266 13.632 47.490 1.00 95.62 517 THR A O 1
ATOM 4158 N N . LEU A 1 518 ? -25.202 12.779 48.260 1.00 93.69 518 LEU A N 1
ATOM 4159 C CA . LEU A 1 518 ? -25.513 12.021 47.048 1.00 93.69 518 LEU A CA 1
ATOM 4160 C C . LEU A 1 518 ? -25.851 12.944 45.872 1.00 93.69 518 LEU A C 1
ATOM 4162 O O . LEU A 1 518 ? -25.331 12.733 44.782 1.00 93.69 518 LEU A O 1
ATOM 4166 N N . GLU A 1 519 ? -26.628 14.005 46.091 1.00 95.06 519 GLU A N 1
ATOM 4167 C CA . GLU A 1 519 ? -26.943 14.999 45.054 1.00 95.06 519 GLU A CA 1
ATOM 4168 C C . GLU A 1 519 ? -25.694 15.741 44.556 1.00 95.06 519 GLU A C 1
ATOM 4170 O O . GLU A 1 519 ? -25.566 16.029 43.367 1.00 95.06 519 GLU A O 1
ATOM 4175 N N . ARG A 1 520 ? -24.738 16.046 45.445 1.00 96.31 520 ARG A N 1
ATOM 4176 C CA . ARG A 1 520 ? -23.443 16.619 45.045 1.00 96.31 520 ARG A CA 1
ATOM 4177 C C . ARG A 1 520 ? -22.653 15.653 44.161 1.00 96.31 520 ARG A C 1
ATOM 4179 O O . ARG A 1 520 ? -22.204 16.060 43.097 1.00 96.31 520 ARG A O 1
ATOM 4186 N N . ARG A 1 521 ? -22.544 14.384 44.567 1.00 94.19 521 ARG A N 1
ATOM 4187 C CA . ARG A 1 521 ? -21.854 13.345 43.782 1.00 94.19 521 ARG A CA 1
ATOM 4188 C C . ARG A 1 521 ? -22.512 13.100 42.427 1.00 94.19 521 ARG A C 1
ATOM 4190 O O . ARG A 1 521 ? -21.805 12.855 41.458 1.00 94.19 521 ARG A O 1
ATOM 4197 N N . LEU A 1 522 ? -23.842 13.165 42.359 1.00 93.44 522 LEU A N 1
ATOM 4198 C CA . LEU A 1 522 ? -24.576 13.020 41.105 1.00 93.44 522 LEU A CA 1
ATOM 4199 C C . LEU A 1 522 ? -24.223 14.150 40.131 1.00 93.44 522 LEU A C 1
ATOM 4201 O O . LEU A 1 522 ? -23.840 13.858 39.005 1.00 93.44 522 LEU A O 1
ATOM 4205 N N . ARG A 1 523 ? -24.243 15.410 40.588 1.00 96.00 523 ARG A N 1
ATOM 4206 C CA . ARG A 1 523 ? -23.836 16.563 39.762 1.00 96.00 523 ARG A CA 1
ATOM 4207 C C . ARG A 1 523 ? -22.391 16.454 39.276 1.00 96.00 523 ARG A C 1
ATOM 4209 O O . ARG A 1 523 ? -22.126 16.651 38.100 1.00 96.00 523 ARG A O 1
ATOM 4216 N N . GLU A 1 524 ? -21.464 16.072 40.154 1.00 95.00 524 GLU A N 1
ATOM 4217 C CA . GLU A 1 524 ? -20.059 15.858 39.773 1.00 95.00 524 GLU A CA 1
ATOM 4218 C C . GLU A 1 524 ? -19.908 14.755 38.709 1.00 95.00 524 GLU A C 1
ATOM 4220 O O . GLU A 1 524 ? -19.092 14.878 37.794 1.00 95.00 524 GLU A O 1
ATOM 4225 N N . ALA A 1 525 ? -20.704 13.685 38.803 1.00 93.56 525 ALA A N 1
ATOM 4226 C CA . ALA A 1 525 ? -20.723 12.620 37.808 1.00 93.56 525 ALA A CA 1
ATOM 4227 C C . ALA A 1 525 ? -21.332 13.082 36.472 1.00 93.56 525 ALA A C 1
ATOM 4229 O O . ALA A 1 525 ? -20.786 12.757 35.420 1.00 93.56 525 ALA A O 1
ATOM 4230 N N . GLU A 1 526 ? -22.417 13.860 36.497 1.00 93.75 526 GLU A N 1
ATOM 4231 C CA . GLU A 1 526 ? -23.033 14.461 35.304 1.00 93.75 526 GLU A CA 1
ATOM 4232 C C . GLU A 1 526 ? -22.072 15.429 34.593 1.00 93.75 526 GLU A C 1
ATOM 4234 O O . GLU A 1 526 ? -21.932 15.371 33.368 1.00 93.75 526 GLU A O 1
ATOM 4239 N N . ASP A 1 527 ? -21.335 16.250 35.345 1.00 95.12 527 ASP A N 1
ATOM 4240 C CA . ASP A 1 527 ? -20.310 17.157 34.813 1.00 95.12 527 ASP A CA 1
ATOM 4241 C C . ASP A 1 527 ? -19.116 16.392 34.214 1.00 95.12 527 ASP A C 1
ATOM 4243 O O . ASP A 1 527 ? -18.536 16.792 33.202 1.00 95.12 527 ASP A O 1
ATOM 4247 N N . GLU A 1 528 ? -18.709 15.277 34.825 1.00 95.69 528 GLU A N 1
ATOM 4248 C CA . GLU A 1 528 ? -17.663 14.403 34.283 1.00 95.69 528 GLU A CA 1
ATOM 4249 C C . GLU A 1 528 ? -18.115 13.700 32.996 1.00 95.69 528 GLU A C 1
ATOM 4251 O O . GLU A 1 528 ? -17.347 13.620 32.035 1.00 95.69 528 GLU A O 1
ATOM 4256 N N . VAL A 1 529 ? -19.361 13.221 32.942 1.00 95.44 529 VAL A N 1
ATOM 4257 C CA . VAL A 1 529 ? -19.949 12.635 31.727 1.00 95.44 529 VAL A CA 1
ATOM 4258 C C . VAL A 1 529 ? -20.048 13.684 30.620 1.00 95.44 529 VAL A C 1
ATOM 4260 O O . VAL A 1 529 ? -19.665 13.392 29.489 1.00 95.44 529 VAL A O 1
ATOM 4263 N N . SER A 1 530 ? -20.467 14.908 30.945 1.00 96.25 530 SER A N 1
ATOM 4264 C CA . SER A 1 530 ? -20.558 16.015 29.984 1.00 96.25 530 SER A CA 1
ATOM 4265 C C . SER A 1 530 ? -19.187 16.363 29.395 1.00 96.25 530 SER A C 1
ATOM 4267 O O . SER A 1 530 ? -19.032 16.405 28.176 1.00 96.25 530 SER A O 1
ATOM 4269 N N . ARG A 1 531 ? -18.147 16.477 30.234 1.00 95.88 531 ARG A N 1
ATOM 4270 C CA . ARG A 1 531 ? -16.765 16.711 29.771 1.00 95.88 531 ARG A CA 1
ATOM 4271 C C . ARG A 1 531 ? -16.218 15.570 28.915 1.00 95.88 531 ARG A C 1
ATOM 4273 O O . ARG A 1 531 ? -15.477 15.810 27.964 1.00 95.88 531 ARG A O 1
ATOM 4280 N N . LYS A 1 532 ? -16.555 14.318 29.239 1.00 94.88 532 LYS A N 1
ATOM 4281 C CA . LYS A 1 532 ? -16.179 13.166 28.403 1.00 94.88 532 LYS A CA 1
ATOM 4282 C C . LYS A 1 532 ? -16.892 13.202 27.055 1.00 94.88 532 LYS A C 1
ATOM 4284 O O . LYS A 1 532 ? -16.241 12.952 26.047 1.00 94.88 532 LYS A O 1
ATOM 4289 N N . ALA A 1 533 ? -18.180 13.538 27.027 1.00 93.50 533 ALA A N 1
ATOM 4290 C CA . ALA A 1 533 ? -18.948 13.665 25.791 1.00 93.50 533 ALA A CA 1
ATOM 4291 C C . ALA A 1 533 ? -18.369 14.751 24.868 1.00 93.50 533 ALA A C 1
ATOM 4293 O O . ALA A 1 533 ? -18.165 14.490 23.687 1.00 93.50 533 ALA A O 1
ATOM 4294 N N . GLU A 1 534 ? -18.010 15.920 25.407 1.00 94.38 534 GLU A N 1
ATOM 4295 C CA . GLU A 1 534 ? -17.345 16.987 24.642 1.00 94.38 534 GLU A CA 1
ATOM 4296 C C . GLU A 1 534 ? -16.013 16.520 24.035 1.00 94.38 534 GLU A C 1
ATOM 4298 O O . GLU A 1 534 ? -15.771 16.724 22.846 1.00 94.38 534 GLU A O 1
ATOM 4303 N N . ARG A 1 535 ? -15.185 15.802 24.808 1.00 94.75 535 ARG A N 1
ATOM 4304 C CA . ARG A 1 535 ? -13.930 15.222 24.297 1.00 94.75 535 ARG A CA 1
ATOM 4305 C C . ARG A 1 535 ? -14.149 14.189 23.195 1.00 94.75 535 ARG A C 1
ATOM 4307 O O . ARG A 1 535 ? -13.336 14.109 22.280 1.00 94.75 535 ARG A O 1
ATOM 4314 N N . PHE A 1 536 ? -15.210 13.386 23.276 1.00 92.19 536 PHE A N 1
ATOM 4315 C CA . PHE A 1 536 ? -15.544 12.446 22.203 1.00 92.19 536 PHE A CA 1
ATOM 4316 C C . PHE A 1 536 ? -15.914 13.182 20.914 1.00 92.19 536 PHE A C 1
ATOM 4318 O O . PHE A 1 536 ? -15.427 12.801 19.856 1.00 92.19 536 PHE A O 1
ATOM 4325 N N . VAL A 1 537 ? -16.684 14.269 21.003 1.00 95.44 537 VAL A N 1
ATOM 4326 C CA . VAL A 1 537 ? -17.031 15.099 19.838 1.00 95.44 537 VAL A CA 1
ATOM 4327 C C . VAL A 1 537 ? -15.787 15.748 19.218 1.00 95.44 537 VAL A C 1
ATOM 4329 O O . VAL A 1 537 ? -15.651 15.774 17.995 1.00 95.44 537 VAL A O 1
ATOM 4332 N N . GLU A 1 538 ? -14.855 16.250 20.033 1.00 93.94 538 GLU A N 1
ATOM 4333 C CA . GLU A 1 538 ? -13.576 16.779 19.534 1.00 93.94 538 GLU A CA 1
ATOM 4334 C C . GLU A 1 538 ? -12.750 15.699 18.826 1.00 93.94 538 GLU A C 1
ATOM 4336 O O . GLU A 1 538 ? -12.260 15.928 17.722 1.00 93.94 538 GLU A O 1
ATOM 4341 N N . MET A 1 539 ? -12.661 14.504 19.411 1.00 93.44 539 MET A N 1
ATOM 4342 C CA . MET A 1 539 ? -11.940 13.377 18.819 1.00 93.44 539 MET A CA 1
ATOM 4343 C C . MET A 1 539 ? -12.575 12.906 17.502 1.00 93.44 539 MET A C 1
ATOM 4345 O O . MET A 1 539 ? -11.863 12.628 16.541 1.00 93.44 539 MET A O 1
ATOM 4349 N N . GLU A 1 540 ? -13.907 12.850 17.414 1.00 91.44 540 GLU A N 1
ATOM 4350 C CA . GLU A 1 540 ? -14.614 12.550 16.161 1.00 91.44 540 GLU A CA 1
ATOM 4351 C C . GLU A 1 540 ? -14.310 13.589 15.078 1.00 91.44 540 GLU A C 1
ATOM 4353 O O . GLU A 1 540 ? -14.104 13.233 13.915 1.00 91.44 540 GLU A O 1
ATOM 4358 N N . LYS A 1 541 ? -14.229 14.868 15.458 1.00 94.69 541 LYS A N 1
ATOM 4359 C CA . LYS A 1 541 ? -13.873 15.952 14.542 1.00 94.69 541 LYS A CA 1
ATOM 4360 C C . LYS A 1 541 ? -12.429 15.835 14.047 1.00 94.69 541 LYS A C 1
ATOM 4362 O O . LYS A 1 541 ? -12.202 15.997 12.851 1.00 94.69 541 LYS A O 1
ATOM 4367 N N . GLU A 1 542 ? -11.477 15.515 14.925 1.00 92.94 542 GLU A N 1
ATOM 4368 C CA . GLU A 1 542 ? -10.081 15.254 14.541 1.00 92.94 542 GLU A CA 1
ATOM 4369 C C . GLU A 1 542 ? -9.972 14.061 13.579 1.00 92.94 542 GLU A C 1
ATOM 4371 O O . GLU A 1 542 ? -9.321 14.165 12.540 1.00 92.94 542 GLU A O 1
ATOM 4376 N N . ILE A 1 543 ? -10.678 12.960 13.863 1.00 92.19 543 ILE A N 1
ATOM 4377 C CA . ILE A 1 543 ? -10.721 11.779 12.985 1.00 92.19 543 ILE A CA 1
ATOM 4378 C C . ILE A 1 543 ? -11.289 12.135 11.603 1.00 92.19 543 ILE A C 1
ATOM 4380 O O . ILE A 1 543 ? -10.798 11.645 10.582 1.00 92.19 543 ILE A O 1
ATOM 4384 N N . GLU A 1 544 ? -12.325 12.972 11.542 1.00 95.75 544 GLU A N 1
ATOM 4385 C CA . GLU A 1 544 ? -12.928 13.382 10.274 1.00 95.75 544 GLU A CA 1
ATOM 4386 C C . GLU A 1 544 ? -12.018 14.332 9.473 1.00 95.75 544 GLU A C 1
ATOM 4388 O O . GLU A 1 544 ? -11.894 14.190 8.253 1.00 95.75 544 GLU A O 1
ATOM 4393 N N . ASP A 1 545 ? -11.310 15.249 10.139 1.00 93.00 545 ASP A N 1
ATOM 4394 C CA . ASP A 1 545 ? -10.293 16.090 9.498 1.00 93.00 545 ASP A CA 1
ATOM 4395 C C . ASP A 1 545 ? -9.120 15.247 8.954 1.00 93.00 545 ASP A C 1
ATOM 4397 O O . ASP A 1 545 ? -8.692 15.452 7.811 1.00 93.00 545 ASP A O 1
ATOM 4401 N N . ASP A 1 546 ? -8.663 14.234 9.697 1.00 92.94 546 ASP A N 1
ATOM 4402 C CA . ASP A 1 546 ? -7.644 13.281 9.239 1.00 92.94 546 ASP A CA 1
ATOM 4403 C C . ASP A 1 546 ? -8.117 12.472 8.023 1.00 92.94 546 ASP A C 1
ATOM 4405 O O . ASP A 1 546 ? -7.375 12.314 7.043 1.00 92.94 546 ASP A O 1
ATOM 4409 N N . ARG A 1 547 ? -9.377 12.011 8.022 1.00 94.62 547 ARG A N 1
ATOM 4410 C CA . ARG A 1 547 ? -9.996 11.362 6.853 1.00 94.62 547 ARG A CA 1
ATOM 4411 C C . ARG A 1 547 ? -10.036 12.293 5.647 1.00 94.62 547 ARG A C 1
ATOM 4413 O O . ARG A 1 547 ? -9.743 11.848 4.533 1.00 94.62 547 ARG A O 1
ATOM 4420 N N . ARG A 1 548 ? -10.354 13.579 5.836 1.00 96.00 548 ARG A N 1
ATOM 4421 C CA . ARG A 1 548 ? -10.346 14.572 4.750 1.00 96.00 548 ARG A CA 1
ATOM 4422 C C . ARG A 1 548 ? -8.946 14.728 4.156 1.00 96.00 548 ARG A C 1
ATOM 4424 O O . ARG A 1 548 ? -8.791 14.628 2.939 1.00 96.00 548 ARG A O 1
ATOM 4431 N N . ILE A 1 549 ? -7.923 14.889 4.997 1.00 94.94 549 ILE A N 1
ATOM 4432 C CA . ILE A 1 549 ? -6.523 15.018 4.559 1.00 94.94 549 ILE A CA 1
ATOM 4433 C C . ILE A 1 549 ? -6.059 13.752 3.825 1.00 94.94 549 ILE A C 1
ATOM 4435 O O . ILE A 1 549 ? -5.407 13.838 2.779 1.00 94.94 549 ILE A O 1
ATOM 4439 N N . ALA A 1 550 ? -6.401 12.567 4.336 1.00 92.75 550 ALA A N 1
ATOM 4440 C CA . ALA A 1 550 ? -6.086 11.300 3.682 1.00 92.75 550 ALA A CA 1
ATOM 4441 C C . ALA A 1 550 ? -6.744 11.202 2.296 1.00 92.75 550 ALA A C 1
ATOM 4443 O O . ALA A 1 550 ? -6.074 10.866 1.316 1.00 92.75 550 ALA A O 1
ATOM 4444 N N . ASN A 1 551 ? -8.021 11.575 2.183 1.00 93.25 551 ASN A N 1
ATOM 4445 C CA . ASN A 1 551 ? -8.742 11.597 0.912 1.00 93.25 551 ASN A CA 1
ATOM 4446 C C . ASN A 1 551 ? -8.120 12.572 -0.098 1.00 93.25 551 ASN A C 1
ATOM 4448 O O . ASN A 1 551 ? -7.944 12.213 -1.264 1.00 93.25 551 ASN A O 1
ATOM 4452 N N . GLU A 1 552 ? -7.716 13.771 0.328 1.00 95.44 552 GLU A N 1
ATOM 4453 C CA . GLU A 1 552 ? -7.007 14.726 -0.534 1.00 95.44 552 GLU A CA 1
ATOM 4454 C C . GLU A 1 552 ? -5.671 14.166 -1.047 1.00 95.44 552 GLU A C 1
ATOM 4456 O O . GLU A 1 552 ? -5.342 14.317 -2.228 1.00 95.44 552 GLU A O 1
ATOM 4461 N N . ARG A 1 553 ? -4.903 13.476 -0.191 1.00 93.38 553 ARG A N 1
ATOM 4462 C CA . ARG A 1 553 ? -3.652 12.806 -0.593 1.00 93.38 553 ARG A CA 1
ATOM 4463 C C . ARG A 1 553 ? -3.911 11.703 -1.616 1.00 93.38 553 ARG A C 1
ATOM 4465 O O . ARG A 1 553 ? -3.207 11.637 -2.623 1.00 93.38 553 ARG A O 1
ATOM 4472 N N . VAL A 1 554 ? -4.938 10.881 -1.401 1.00 93.88 554 VAL A N 1
ATOM 4473 C CA . VAL A 1 554 ? -5.339 9.826 -2.345 1.00 93.88 554 VAL A CA 1
ATOM 4474 C C . VAL A 1 554 ? -5.737 10.421 -3.697 1.00 93.88 554 VAL A C 1
ATOM 4476 O O . VAL A 1 554 ? -5.333 9.893 -4.731 1.00 93.88 554 VAL A O 1
ATOM 4479 N N . GLN A 1 555 ? -6.477 11.532 -3.721 1.00 94.19 555 GLN A N 1
ATOM 4480 C CA . GLN A 1 555 ? -6.846 12.197 -4.976 1.00 94.19 555 GLN A CA 1
ATOM 4481 C C . GLN A 1 555 ? -5.626 12.752 -5.720 1.00 94.19 555 GLN A C 1
ATOM 4483 O O . GLN A 1 555 ? -5.502 12.542 -6.926 1.00 94.19 555 GLN A O 1
ATOM 4488 N N . LYS A 1 556 ? -4.678 13.380 -5.011 1.00 95.69 556 LYS A N 1
ATOM 4489 C CA . LYS A 1 556 ? -3.412 13.840 -5.612 1.00 95.69 556 LYS A CA 1
ATOM 4490 C C . LYS A 1 556 ? -2.612 12.682 -6.211 1.00 95.69 556 LYS A C 1
ATOM 4492 O O . LYS A 1 556 ? -2.108 12.804 -7.322 1.00 95.69 556 LYS A O 1
ATOM 4497 N N . LEU A 1 557 ? -2.530 11.547 -5.512 1.00 93.12 557 LEU A N 1
ATOM 4498 C CA . LEU A 1 557 ? -1.860 10.349 -6.027 1.00 93.12 557 LEU A CA 1
ATOM 4499 C C . LEU A 1 557 ? -2.560 9.784 -7.267 1.00 93.12 557 LEU A C 1
ATOM 4501 O O . LEU A 1 557 ? -1.883 9.453 -8.236 1.00 93.12 557 LEU A O 1
ATOM 4505 N N . LYS A 1 558 ? -3.897 9.724 -7.278 1.00 94.00 558 LYS A N 1
ATOM 4506 C CA . LYS A 1 558 ? -4.668 9.303 -8.460 1.00 94.00 558 LYS A CA 1
ATOM 4507 C C . LYS A 1 558 ? -4.390 10.190 -9.670 1.00 94.00 558 LYS A C 1
ATOM 4509 O O . LYS A 1 558 ? -4.247 9.673 -10.774 1.00 94.00 558 LYS A O 1
ATOM 4514 N N . GLU A 1 559 ? -4.283 11.499 -9.469 1.00 95.25 559 GLU A N 1
ATOM 4515 C CA . GLU A 1 559 ? -3.983 12.427 -10.558 1.00 95.25 559 GLU A CA 1
ATOM 4516 C C . GLU A 1 559 ? -2.555 12.252 -11.089 1.00 95.25 559 GLU A C 1
ATOM 4518 O O . GLU A 1 559 ? -2.349 12.177 -12.298 1.00 95.25 559 GLU A O 1
ATOM 4523 N N . ILE A 1 560 ? -1.572 12.073 -10.199 1.00 94.19 560 ILE A N 1
ATOM 4524 C CA . ILE A 1 560 ? -0.192 11.753 -10.597 1.00 94.19 560 ILE A CA 1
ATOM 4525 C C . ILE A 1 560 ? -0.148 10.450 -11.406 1.00 94.19 560 ILE A C 1
ATOM 4527 O O . ILE A 1 560 ? 0.529 10.395 -12.434 1.00 94.19 560 ILE A O 1
ATOM 4531 N N . ILE A 1 561 ? -0.877 9.416 -10.972 1.00 92.81 561 ILE A N 1
ATOM 4532 C CA . ILE A 1 561 ? -0.964 8.137 -11.688 1.00 92.81 561 ILE A CA 1
ATOM 4533 C C . ILE A 1 561 ? -1.539 8.351 -13.092 1.00 92.81 561 ILE A C 1
ATOM 4535 O O . ILE A 1 561 ? -0.905 7.924 -14.052 1.00 92.81 561 ILE A O 1
ATOM 4539 N N . ARG A 1 562 ? -2.651 9.085 -13.242 1.00 95.62 562 ARG A N 1
ATOM 4540 C CA . ARG A 1 562 ? -3.233 9.384 -14.565 1.00 95.62 562 ARG A CA 1
ATOM 4541 C C . ARG A 1 562 ? -2.255 10.094 -15.495 1.00 95.62 562 ARG A C 1
ATOM 4543 O O . ARG A 1 562 ? -2.133 9.722 -16.659 1.00 95.62 562 ARG A O 1
ATOM 4550 N N . VAL A 1 563 ? -1.543 11.103 -14.991 1.00 95.38 563 VAL A N 1
ATOM 4551 C CA . VAL A 1 563 ? -0.543 11.836 -15.784 1.00 95.38 563 VAL A CA 1
ATOM 4552 C C . VAL A 1 563 ? 0.591 10.903 -16.221 1.00 95.38 563 VAL A C 1
ATOM 4554 O O . VAL A 1 563 ? 1.032 10.953 -17.370 1.00 95.38 563 VAL A O 1
ATOM 4557 N N . LYS A 1 564 ? 1.050 10.012 -15.334 1.00 93.94 564 LYS A N 1
ATOM 4558 C CA . LYS A 1 564 ? 2.078 9.017 -15.664 1.00 93.94 564 LYS A CA 1
ATOM 4559 C C . LYS A 1 564 ? 1.583 7.979 -16.671 1.00 93.94 564 LYS A C 1
ATOM 4561 O O . LYS A 1 564 ? 2.325 7.659 -17.594 1.00 93.94 564 LYS A O 1
ATOM 4566 N N . GLU A 1 565 ? 0.352 7.495 -16.546 1.00 94.75 565 GLU A N 1
ATOM 4567 C CA . GLU A 1 565 ? -0.263 6.569 -17.506 1.00 94.75 565 GLU A CA 1
ATOM 4568 C C . GLU A 1 565 ? -0.379 7.193 -18.901 1.00 94.75 565 GLU A C 1
ATOM 4570 O O . GLU A 1 565 ? -0.011 6.554 -19.889 1.00 94.75 565 GLU A O 1
ATOM 4575 N N . ALA A 1 566 ? -0.803 8.458 -18.986 1.00 93.94 566 ALA A N 1
ATOM 4576 C CA . ALA A 1 566 ? -0.857 9.195 -20.246 1.00 93.94 566 ALA A CA 1
ATOM 4577 C C . ALA A 1 566 ? 0.536 9.333 -20.884 1.00 93.94 566 ALA A C 1
ATOM 4579 O O . ALA A 1 566 ? 0.711 9.012 -22.059 1.00 93.94 566 ALA A O 1
ATOM 4580 N N . SER A 1 567 ? 1.546 9.715 -20.094 1.00 95.81 567 SER A N 1
ATOM 4581 C CA . SER A 1 567 ? 2.935 9.824 -20.557 1.00 95.81 567 SER A CA 1
ATOM 4582 C C . SER A 1 567 ? 3.505 8.479 -21.035 1.00 95.81 567 SER A C 1
ATOM 4584 O O . SER A 1 567 ? 4.165 8.424 -22.072 1.00 95.81 567 SER A O 1
ATOM 4586 N N . ILE A 1 568 ? 3.212 7.376 -20.336 1.00 94.38 568 ILE A N 1
ATOM 4587 C CA . ILE A 1 568 ? 3.613 6.023 -20.757 1.00 94.38 568 ILE A CA 1
ATOM 4588 C C . ILE A 1 568 ? 2.918 5.633 -22.066 1.00 94.38 568 ILE A C 1
ATOM 4590 O O . ILE A 1 568 ? 3.553 5.051 -22.946 1.00 94.38 568 ILE A O 1
ATOM 4594 N N . SER A 1 569 ? 1.628 5.943 -22.212 1.00 94.94 569 SER A N 1
ATOM 4595 C CA . SER A 1 569 ? 0.883 5.669 -23.444 1.00 94.94 569 SER A CA 1
ATOM 4596 C C . SER A 1 569 ? 1.467 6.423 -24.639 1.00 94.94 569 SER A C 1
ATOM 4598 O O . SER A 1 569 ? 1.577 5.859 -25.727 1.00 94.94 569 SER A O 1
ATOM 4600 N N . GLU A 1 570 ? 1.871 7.677 -24.446 1.00 95.19 570 GLU A N 1
ATOM 4601 C CA . GLU A 1 570 ? 2.508 8.483 -25.487 1.00 95.19 570 GLU A CA 1
ATOM 4602 C C . GLU A 1 570 ? 3.898 7.945 -25.855 1.00 95.19 570 GLU A C 1
ATOM 4604 O O . GLU A 1 570 ? 4.195 7.768 -27.036 1.00 95.19 570 GLU A O 1
ATOM 4609 N N . ALA A 1 571 ? 4.712 7.569 -24.863 1.00 93.06 571 ALA A N 1
ATOM 4610 C CA . ALA A 1 571 ? 6.014 6.943 -25.099 1.00 93.06 571 ALA A CA 1
ATOM 4611 C C . ALA A 1 571 ? 5.894 5.609 -25.861 1.00 93.06 571 ALA A C 1
ATOM 4613 O O . ALA A 1 571 ? 6.694 5.323 -26.752 1.00 93.06 571 ALA A O 1
ATOM 4614 N N . ARG A 1 572 ? 4.867 4.798 -25.562 1.00 94.50 572 ARG A N 1
ATOM 4615 C CA . ARG A 1 572 ? 4.575 3.565 -26.315 1.00 94.50 572 ARG A CA 1
ATOM 4616 C C . ARG A 1 572 ? 4.234 3.855 -27.772 1.00 94.50 572 ARG A C 1
ATOM 4618 O O . ARG A 1 572 ? 4.755 3.176 -28.650 1.00 94.50 572 ARG A O 1
ATOM 4625 N N . LYS A 1 573 ? 3.419 4.880 -28.027 1.00 94.75 573 LYS A N 1
ATOM 4626 C CA . LYS A 1 573 ? 3.075 5.299 -29.389 1.00 94.75 573 LYS A CA 1
ATOM 4627 C C . LYS A 1 573 ? 4.316 5.741 -30.173 1.00 94.75 573 LYS A C 1
ATOM 4629 O O . LYS A 1 573 ? 4.502 5.312 -31.306 1.00 94.75 573 LYS A O 1
ATOM 4634 N N . GLN A 1 574 ? 5.202 6.522 -29.552 1.00 95.25 574 GLN A N 1
ATOM 4635 C CA . GLN A 1 574 ? 6.472 6.931 -30.167 1.00 95.25 574 GLN A CA 1
ATOM 4636 C C . GLN A 1 574 ? 7.379 5.730 -30.484 1.00 95.25 574 GLN A C 1
ATOM 4638 O O . GLN A 1 574 ? 7.991 5.678 -31.550 1.00 95.25 574 GLN A O 1
ATOM 4643 N N . LEU A 1 575 ? 7.451 4.739 -29.590 1.00 93.00 575 LEU A N 1
ATOM 4644 C CA . LEU A 1 575 ? 8.205 3.504 -29.834 1.00 93.00 575 LEU A CA 1
ATOM 4645 C C . LEU A 1 575 ? 7.637 2.692 -31.003 1.00 93.00 575 LEU A C 1
ATOM 4647 O O . LEU A 1 575 ? 8.402 2.153 -31.800 1.00 93.00 575 LEU A O 1
ATOM 4651 N N . GLU A 1 576 ? 6.314 2.612 -31.125 1.00 95.31 576 GLU A N 1
ATOM 4652 C CA . GLU A 1 576 ? 5.646 1.913 -32.224 1.00 95.31 576 GLU A CA 1
ATOM 4653 C C . GLU A 1 576 ? 5.871 2.621 -33.572 1.00 95.31 576 GLU A C 1
ATOM 4655 O O . GLU A 1 576 ? 6.181 1.974 -34.578 1.00 95.31 576 GLU A O 1
ATOM 4660 N N . GLU A 1 577 ? 5.835 3.956 -33.584 1.00 95.69 577 GLU A N 1
ATOM 4661 C CA . GLU A 1 577 ? 6.199 4.768 -34.750 1.00 95.69 577 GLU A CA 1
ATOM 4662 C C . GLU A 1 577 ? 7.664 4.540 -35.162 1.00 95.69 577 GLU A C 1
ATOM 4664 O O . GLU A 1 577 ? 7.941 4.296 -36.338 1.00 95.69 577 GLU A O 1
ATOM 4669 N N . LEU A 1 578 ? 8.605 4.539 -34.211 1.00 94.38 578 LEU A N 1
ATOM 4670 C CA . LEU A 1 578 ? 10.020 4.251 -34.482 1.00 94.38 578 LEU A CA 1
ATOM 4671 C C . LEU A 1 578 ? 10.243 2.818 -34.978 1.00 94.38 578 LEU A C 1
ATOM 4673 O O . LEU A 1 578 ? 11.034 2.602 -35.897 1.00 94.38 578 LEU A O 1
ATOM 4677 N N . SER A 1 579 ? 9.538 1.842 -34.405 1.00 95.06 579 SER A N 1
ATOM 4678 C CA . SER A 1 579 ? 9.585 0.449 -34.854 1.00 95.06 579 SER A CA 1
ATOM 4679 C C . SER A 1 579 ? 9.122 0.325 -36.307 1.00 95.06 579 SER A C 1
ATOM 4681 O O . SER A 1 579 ? 9.797 -0.304 -37.122 1.00 95.06 579 SER A O 1
ATOM 4683 N N . THR A 1 580 ? 8.034 1.010 -36.661 1.00 94.69 580 THR A N 1
ATOM 4684 C CA . THR A 1 580 ? 7.509 1.048 -38.034 1.00 94.69 580 THR A CA 1
ATOM 4685 C C . THR A 1 580 ? 8.490 1.725 -38.997 1.00 94.69 580 THR A C 1
ATOM 4687 O O . THR A 1 580 ? 8.763 1.216 -40.080 1.00 94.69 580 THR A O 1
ATOM 4690 N N . GLN A 1 581 ? 9.115 2.834 -38.592 1.00 95.25 581 GLN A N 1
ATOM 4691 C CA . GLN A 1 581 ? 10.150 3.477 -39.409 1.00 95.25 581 GLN A CA 1
ATOM 4692 C C . GLN A 1 581 ? 11.372 2.573 -39.621 1.00 95.25 581 GLN A C 1
ATOM 4694 O O . GLN A 1 581 ? 11.965 2.565 -40.703 1.00 95.25 581 GLN A O 1
ATOM 4699 N N . LEU A 1 582 ? 11.767 1.807 -38.601 1.00 93.38 582 LEU A N 1
ATOM 4700 C CA . LEU A 1 582 ? 12.882 0.871 -38.694 1.00 93.38 582 LEU A CA 1
ATOM 4701 C C . LEU A 1 582 ? 12.570 -0.282 -39.655 1.00 93.38 582 LEU A C 1
ATOM 4703 O O . LEU A 1 582 ? 13.432 -0.662 -40.450 1.00 93.38 582 LEU A O 1
ATOM 4707 N N . THR A 1 583 ? 11.352 -0.829 -39.623 1.00 94.31 583 THR A N 1
ATOM 4708 C CA . THR A 1 583 ? 10.948 -1.896 -40.552 1.00 94.31 583 THR A CA 1
ATOM 4709 C C . THR A 1 583 ? 10.910 -1.402 -41.996 1.00 94.31 583 THR A C 1
ATOM 4711 O O . THR A 1 583 ? 11.429 -2.091 -42.876 1.00 94.31 583 THR A O 1
ATOM 4714 N N . ASP A 1 584 ? 10.410 -0.189 -42.243 1.00 95.25 584 ASP A N 1
ATOM 4715 C CA . ASP A 1 584 ? 10.437 0.428 -43.573 1.00 95.25 584 ASP A CA 1
ATOM 4716 C C . ASP A 1 584 ? 11.868 0.689 -44.068 1.00 95.25 584 ASP A C 1
ATOM 4718 O O . ASP A 1 584 ? 12.190 0.376 -45.219 1.00 95.25 584 ASP A O 1
ATOM 4722 N N . LYS A 1 585 ? 12.765 1.190 -43.205 1.00 95.44 585 LYS A N 1
ATOM 4723 C CA . LYS A 1 585 ? 14.187 1.358 -43.555 1.00 95.44 585 LYS A CA 1
ATOM 4724 C C . LYS A 1 585 ? 14.864 0.026 -43.868 1.00 95.44 585 LYS A C 1
ATOM 4726 O O . LYS A 1 585 ? 15.605 -0.056 -44.844 1.00 95.44 585 LYS A O 1
ATOM 4731 N N . ASN A 1 586 ? 14.582 -1.022 -43.096 1.00 94.81 586 ASN A N 1
ATOM 4732 C CA . ASN A 1 586 ? 15.104 -2.364 -43.359 1.00 94.81 586 ASN A CA 1
ATOM 4733 C C . ASN A 1 586 ? 14.573 -2.942 -44.678 1.00 94.81 586 ASN A C 1
ATOM 4735 O O . ASN A 1 586 ? 15.323 -3.602 -45.397 1.00 94.81 586 ASN A O 1
ATOM 4739 N N . ARG A 1 587 ? 13.307 -2.678 -45.032 1.00 97.12 587 ARG A N 1
ATOM 4740 C CA . ARG A 1 587 ? 12.755 -3.052 -46.344 1.00 97.12 587 ARG A CA 1
ATOM 4741 C C . ARG A 1 587 ? 13.518 -2.358 -47.471 1.00 97.12 587 ARG A C 1
ATOM 4743 O O . ARG A 1 587 ? 13.983 -3.032 -48.385 1.00 97.12 587 ARG A O 1
ATOM 4750 N N . LEU A 1 588 ? 13.702 -1.041 -47.368 1.00 95.88 588 LEU A N 1
ATOM 4751 C CA . LEU A 1 588 ? 14.432 -0.256 -48.365 1.00 95.88 588 LEU A CA 1
ATOM 4752 C C . LEU A 1 588 ? 15.892 -0.715 -48.502 1.00 95.88 588 LEU A C 1
ATOM 4754 O O . LEU A 1 588 ? 16.419 -0.785 -49.610 1.00 95.88 588 LEU A O 1
ATOM 4758 N N . LEU A 1 589 ? 16.542 -1.051 -47.387 1.00 93.69 589 LEU A N 1
ATOM 4759 C CA . LEU A 1 589 ? 17.907 -1.570 -47.385 1.00 93.69 589 LEU A CA 1
ATOM 4760 C C . LEU A 1 589 ? 17.996 -2.893 -48.157 1.00 93.69 589 LEU A C 1
ATOM 4762 O O . LEU A 1 589 ? 18.835 -3.004 -49.046 1.00 93.69 589 LEU A O 1
ATOM 4766 N N . ARG A 1 590 ? 17.074 -3.837 -47.923 1.00 94.56 590 ARG A N 1
ATOM 4767 C CA . ARG A 1 590 ? 17.011 -5.105 -48.678 1.00 94.56 590 ARG A CA 1
ATOM 4768 C C . ARG A 1 590 ? 16.762 -4.896 -50.171 1.00 94.56 590 ARG A C 1
ATOM 4770 O O . ARG A 1 590 ? 17.358 -5.583 -50.996 1.00 94.56 590 ARG A O 1
ATOM 4777 N N . GLU A 1 591 ? 15.899 -3.949 -50.536 1.00 94.81 591 GLU A N 1
ATOM 4778 C CA . GLU A 1 591 ? 15.675 -3.582 -51.943 1.00 94.81 591 GLU A CA 1
ATOM 4779 C C . GLU A 1 591 ? 16.961 -3.047 -52.590 1.00 94.81 591 GLU A C 1
ATOM 4781 O O . GLU A 1 591 ? 17.291 -3.408 -53.723 1.00 94.81 591 GLU A O 1
ATOM 4786 N N . LYS A 1 592 ? 17.726 -2.222 -51.864 1.00 95.38 592 LYS A N 1
ATOM 4787 C CA . LYS A 1 592 ? 19.013 -1.700 -52.337 1.00 95.38 592 LYS A CA 1
ATOM 4788 C C . LYS A 1 592 ? 20.087 -2.777 -52.430 1.00 95.38 592 LYS A C 1
ATOM 4790 O O . LYS A 1 592 ? 20.795 -2.803 -53.432 1.00 95.38 592 LYS A O 1
ATOM 4795 N N . GLU A 1 593 ? 20.176 -3.686 -51.464 1.00 94.19 593 GLU A N 1
ATOM 4796 C CA . GLU A 1 593 ? 21.067 -4.852 -51.525 1.00 94.19 593 GLU A CA 1
ATOM 4797 C C . GLU A 1 593 ? 20.763 -5.722 -52.748 1.00 94.19 593 GLU A C 1
ATOM 4799 O O . GLU A 1 593 ? 21.672 -6.065 -53.502 1.00 94.19 593 GLU A O 1
ATOM 4804 N N . HIS A 1 594 ? 19.482 -6.007 -53.008 1.00 96.00 594 HIS A N 1
ATOM 4805 C CA . HIS A 1 594 ? 19.068 -6.748 -54.199 1.00 96.00 594 HIS A CA 1
ATOM 4806 C C . HIS A 1 594 ? 19.477 -6.023 -55.491 1.00 96.00 594 HIS A C 1
ATOM 4808 O O . HIS A 1 594 ? 19.983 -6.646 -56.423 1.00 96.00 594 HIS A O 1
ATOM 4814 N N . GLN A 1 595 ? 19.292 -4.701 -55.551 1.00 95.00 595 GLN A N 1
ATOM 4815 C CA . GLN A 1 595 ? 19.675 -3.897 -56.714 1.00 95.00 595 GLN A CA 1
ATOM 4816 C C . GLN A 1 595 ? 21.197 -3.889 -56.942 1.00 95.00 595 GLN A C 1
ATOM 4818 O O . GLN A 1 595 ? 21.653 -3.957 -58.085 1.00 95.00 595 GLN A O 1
ATOM 4823 N N . VAL A 1 596 ? 21.991 -3.830 -55.870 1.00 94.19 596 VAL A N 1
ATOM 4824 C CA . VAL A 1 596 ? 23.456 -3.937 -55.941 1.00 94.19 596 VAL A CA 1
ATOM 4825 C C . VAL A 1 596 ? 23.876 -5.318 -56.439 1.00 94.19 596 VAL A C 1
ATOM 4827 O O . VAL A 1 596 ? 24.724 -5.401 -57.323 1.00 94.19 596 VAL A O 1
ATOM 4830 N N . GLU A 1 597 ? 23.260 -6.389 -55.940 1.00 96.38 597 GLU A N 1
ATOM 4831 C CA . GLU A 1 597 ? 23.565 -7.759 -56.366 1.00 96.38 597 GLU A CA 1
ATOM 4832 C C . GLU A 1 597 ? 23.207 -8.001 -57.842 1.00 96.38 597 GLU A C 1
ATOM 4834 O O . GLU A 1 597 ? 23.974 -8.617 -58.582 1.00 96.38 597 GLU A O 1
ATOM 4839 N N . GLU A 1 598 ? 22.084 -7.460 -58.314 1.00 96.25 598 GLU A N 1
ATOM 4840 C CA . GLU A 1 598 ? 21.711 -7.518 -59.731 1.00 96.25 598 GLU A CA 1
ATOM 4841 C C . GLU A 1 598 ? 22.720 -6.766 -60.615 1.00 96.25 598 GLU A C 1
ATOM 4843 O O . GLU A 1 598 ? 23.150 -7.273 -61.655 1.00 96.25 598 GLU A O 1
ATOM 4848 N N . ASN A 1 599 ? 23.147 -5.575 -60.187 1.00 95.50 599 ASN A N 1
ATOM 4849 C CA . ASN A 1 599 ? 24.180 -4.812 -60.884 1.00 95.50 599 ASN A CA 1
ATOM 4850 C C . ASN A 1 599 ? 25.523 -5.553 -60.889 1.00 95.50 599 ASN A C 1
ATOM 4852 O O . ASN A 1 599 ? 26.195 -5.576 -61.920 1.00 95.50 599 ASN A O 1
ATOM 4856 N N . ARG A 1 600 ? 25.892 -6.203 -59.778 1.00 96.81 600 ARG A N 1
ATOM 4857 C CA . ARG A 1 600 ? 27.099 -7.033 -59.678 1.00 96.81 600 ARG A CA 1
ATOM 4858 C C . ARG A 1 600 ? 27.078 -8.155 -60.714 1.00 96.81 600 ARG A C 1
ATOM 4860 O O . ARG A 1 600 ? 28.049 -8.297 -61.450 1.00 96.81 600 ARG A O 1
ATOM 4867 N N . ARG A 1 601 ? 25.958 -8.880 -60.845 1.00 95.81 601 ARG A N 1
ATOM 4868 C CA . ARG A 1 601 ? 25.795 -9.924 -61.875 1.00 95.81 601 ARG A CA 1
ATOM 4869 C C . ARG A 1 601 ? 25.910 -9.370 -63.293 1.00 95.81 601 ARG A C 1
ATOM 4871 O O . ARG A 1 601 ? 26.611 -9.949 -64.111 1.00 95.81 601 ARG A O 1
ATOM 4878 N N . LYS A 1 602 ? 25.282 -8.226 -63.585 1.00 95.94 602 LYS A N 1
ATOM 4879 C CA . LYS A 1 602 ? 25.385 -7.568 -64.903 1.00 95.94 602 LYS A CA 1
ATOM 4880 C C . LYS A 1 602 ? 26.823 -7.173 -65.248 1.00 95.94 602 LYS A C 1
ATOM 4882 O O . LYS A 1 602 ? 27.242 -7.312 -66.399 1.00 95.94 602 LYS A O 1
ATOM 4887 N N . ILE A 1 603 ? 27.578 -6.679 -64.266 1.00 93.62 603 ILE A N 1
ATOM 4888 C CA . ILE A 1 603 ? 29.002 -6.366 -64.427 1.00 93.62 603 ILE A CA 1
ATOM 4889 C C . ILE A 1 603 ? 29.791 -7.652 -64.682 1.00 93.62 603 ILE A C 1
ATOM 4891 O O . ILE A 1 603 ? 30.566 -7.694 -65.630 1.00 93.62 603 ILE A O 1
ATOM 4895 N N . GLU A 1 604 ? 29.557 -8.705 -63.901 1.00 95.69 604 GLU A N 1
ATOM 4896 C CA . GLU A 1 604 ? 30.219 -10.006 -64.049 1.00 95.69 604 GLU A CA 1
ATOM 4897 C C . GLU A 1 604 ? 29.971 -10.623 -65.438 1.00 95.69 604 GLU A C 1
ATOM 4899 O O . GLU A 1 604 ? 30.913 -11.020 -66.122 1.00 95.69 604 GLU A O 1
ATOM 4904 N N . GLU A 1 605 ? 28.728 -10.592 -65.926 1.00 95.81 605 GLU A N 1
ATOM 4905 C CA . GLU A 1 605 ? 28.388 -10.993 -67.297 1.00 95.81 605 GLU A CA 1
ATOM 4906 C C . GLU A 1 605 ? 29.111 -10.147 -68.352 1.00 95.81 605 GLU A C 1
ATOM 4908 O O . GLU A 1 605 ? 29.580 -10.676 -69.361 1.00 95.81 605 GLU A O 1
ATOM 4913 N N . SER A 1 606 ? 29.211 -8.833 -68.138 1.00 95.38 606 SER A N 1
ATOM 4914 C CA . SER A 1 606 ? 29.895 -7.926 -69.067 1.00 95.38 606 SER A CA 1
ATOM 4915 C C . SER A 1 606 ? 31.402 -8.190 -69.106 1.00 95.38 606 SER A C 1
ATOM 4917 O O . SER A 1 606 ? 31.982 -8.231 -70.189 1.00 95.38 606 SER A O 1
ATOM 4919 N N . VAL A 1 607 ? 32.026 -8.429 -67.949 1.00 94.81 607 VAL A N 1
ATOM 4920 C CA . VAL A 1 607 ? 33.443 -8.808 -67.837 1.00 94.81 607 VAL A CA 1
ATOM 4921 C C . VAL A 1 607 ? 33.703 -10.137 -68.543 1.00 94.81 607 VAL A C 1
ATOM 4923 O O . VAL A 1 607 ? 34.656 -10.230 -69.312 1.00 94.81 607 VAL A O 1
ATOM 4926 N N . ASN A 1 608 ? 32.831 -11.135 -68.372 1.00 95.00 608 ASN A N 1
ATOM 4927 C CA . ASN A 1 608 ? 32.957 -12.419 -69.066 1.00 95.00 608 ASN A CA 1
ATOM 4928 C C . ASN A 1 608 ? 32.878 -12.260 -70.593 1.00 95.00 608 ASN A C 1
ATOM 4930 O O . ASN A 1 608 ? 33.709 -12.816 -71.307 1.00 95.00 608 ASN A O 1
ATOM 4934 N N . ARG A 1 609 ? 31.951 -11.437 -71.106 1.00 94.50 609 ARG A N 1
ATOM 4935 C CA . ARG A 1 609 ? 31.872 -11.137 -72.550 1.00 94.50 609 ARG A CA 1
ATOM 4936 C C . ARG A 1 609 ? 33.131 -10.447 -73.072 1.00 94.50 609 ARG A C 1
ATOM 4938 O O . ARG A 1 609 ? 33.559 -10.733 -74.188 1.00 94.50 609 ARG A O 1
ATOM 4945 N N . ILE A 1 610 ? 33.717 -9.539 -72.288 1.00 93.38 610 ILE A N 1
ATOM 4946 C CA . ILE A 1 610 ? 34.986 -8.889 -72.642 1.00 93.38 610 ILE A CA 1
ATOM 4947 C C . ILE A 1 610 ? 36.107 -9.931 -72.688 1.00 93.38 610 ILE A C 1
ATOM 4949 O O . ILE A 1 610 ? 36.827 -9.985 -73.678 1.00 93.38 610 ILE A O 1
ATOM 4953 N N . ALA A 1 611 ? 36.208 -10.809 -71.688 1.00 93.56 611 ALA A N 1
ATOM 4954 C CA . ALA A 1 611 ? 37.213 -11.870 -71.660 1.00 93.56 611 ALA A CA 1
ATOM 4955 C C . ALA A 1 611 ? 37.086 -12.836 -72.857 1.00 93.56 611 ALA A C 1
ATOM 4957 O O . ALA A 1 611 ? 38.091 -13.212 -73.463 1.00 93.56 611 ALA A O 1
ATOM 4958 N N . GLU A 1 612 ? 35.860 -13.204 -73.246 1.00 94.75 612 GLU A N 1
ATOM 4959 C CA . GLU A 1 612 ? 35.594 -13.999 -74.453 1.00 94.75 612 GLU A CA 1
ATOM 4960 C C . GLU A 1 612 ? 36.013 -13.260 -75.733 1.00 94.75 612 GLU A C 1
ATOM 4962 O O . GLU A 1 612 ? 36.637 -13.850 -76.621 1.00 94.75 612 GLU A O 1
ATOM 4967 N N . ALA A 1 613 ? 35.705 -11.963 -75.829 1.00 93.56 613 ALA A N 1
ATOM 4968 C CA . ALA A 1 613 ? 36.102 -11.131 -76.960 1.00 93.56 613 ALA A CA 1
ATOM 4969 C C . ALA A 1 613 ? 37.631 -10.989 -77.059 1.00 93.56 613 ALA A C 1
ATOM 4971 O O . ALA A 1 613 ? 38.182 -11.120 -78.151 1.00 93.56 613 ALA A O 1
ATOM 4972 N N . GLU A 1 614 ? 38.324 -10.796 -75.935 1.00 91.88 614 GLU A N 1
ATOM 4973 C CA . GLU A 1 614 ? 39.788 -10.753 -75.863 1.00 91.88 614 GLU A CA 1
ATOM 4974 C C . GLU A 1 614 ? 40.429 -12.089 -76.252 1.00 91.88 614 GLU A C 1
ATOM 4976 O O . GLU A 1 614 ? 41.434 -12.111 -76.962 1.00 91.88 614 GLU A O 1
ATOM 4981 N N . ALA A 1 615 ? 39.863 -13.217 -75.814 1.00 93.88 615 ALA A N 1
ATOM 4982 C CA . ALA A 1 615 ? 40.337 -14.540 -76.213 1.00 93.88 615 ALA A CA 1
ATOM 4983 C C . ALA A 1 615 ? 40.169 -14.758 -77.724 1.00 93.88 615 ALA A C 1
ATOM 4985 O O . ALA A 1 615 ? 41.076 -15.258 -78.391 1.00 93.88 615 ALA A O 1
ATOM 4986 N N . LYS A 1 616 ? 39.034 -14.326 -78.286 1.00 95.38 616 LYS A N 1
ATOM 4987 C CA . LYS A 1 616 ? 38.792 -14.376 -79.731 1.00 95.38 616 LYS A CA 1
ATOM 4988 C C . LYS A 1 616 ? 39.761 -13.481 -80.504 1.00 95.38 616 LYS A C 1
ATOM 4990 O O . LYS A 1 616 ? 40.273 -13.913 -81.532 1.00 95.38 616 LYS A O 1
ATOM 4995 N N . ALA A 1 617 ? 40.032 -12.271 -80.013 1.00 92.00 617 ALA A N 1
ATOM 4996 C CA . ALA A 1 617 ? 41.011 -11.366 -80.608 1.00 92.00 617 ALA A CA 1
ATOM 4997 C C . ALA A 1 617 ? 42.414 -11.994 -80.627 1.00 92.00 617 ALA A C 1
ATOM 4999 O O . ALA A 1 617 ? 43.035 -12.042 -81.683 1.00 92.00 617 ALA A O 1
ATOM 5000 N N . ARG A 1 618 ? 42.856 -12.588 -79.509 1.00 92.19 618 ARG A N 1
ATOM 5001 C CA . ARG A 1 618 ? 44.140 -13.309 -79.426 1.00 92.19 618 ARG A CA 1
ATOM 5002 C C . ARG A 1 618 ? 44.240 -14.482 -80.404 1.00 92.19 618 ARG A C 1
ATOM 5004 O O . ARG A 1 618 ? 45.288 -14.682 -81.009 1.00 92.19 618 ARG A O 1
ATOM 5011 N N . ASN A 1 619 ? 43.162 -15.248 -80.587 1.00 93.75 619 ASN A N 1
ATOM 5012 C CA . ASN A 1 619 ? 43.143 -16.337 -81.570 1.00 93.75 619 ASN A CA 1
ATOM 5013 C C . ASN A 1 619 ? 43.279 -15.807 -83.004 1.00 93.75 619 ASN A C 1
ATOM 5015 O O . ASN A 1 619 ? 44.061 -16.349 -83.779 1.00 93.75 619 ASN A O 1
ATOM 5019 N N . LEU A 1 620 ? 42.569 -14.726 -83.341 1.00 93.19 620 LEU A N 1
ATOM 5020 C CA . LEU A 1 620 ? 42.674 -14.087 -84.656 1.00 93.19 620 LEU A CA 1
ATOM 5021 C C . LEU A 1 620 ? 44.069 -13.496 -84.902 1.00 93.19 620 LEU A C 1
ATOM 5023 O O . LEU A 1 620 ? 44.589 -13.613 -86.007 1.00 93.19 620 LEU A O 1
ATOM 5027 N N . GLU A 1 621 ? 44.699 -12.897 -83.888 1.00 91.94 621 GLU A N 1
ATOM 5028 C CA . GLU A 1 621 ? 46.092 -12.432 -83.968 1.00 91.94 621 GLU A CA 1
ATOM 5029 C C . GLU A 1 621 ? 47.064 -13.589 -84.239 1.00 91.94 621 GLU A C 1
ATOM 5031 O O . GLU A 1 621 ? 47.959 -13.461 -85.077 1.00 91.94 621 GLU A O 1
ATOM 5036 N N . ALA A 1 622 ? 46.871 -14.737 -83.584 1.00 91.50 622 ALA A N 1
ATOM 5037 C CA . ALA A 1 622 ? 47.680 -15.931 -83.817 1.00 91.50 622 ALA A CA 1
ATOM 5038 C C . ALA A 1 622 ? 47.490 -16.494 -85.238 1.00 91.50 622 ALA A C 1
ATOM 5040 O O . ALA A 1 622 ? 48.474 -16.815 -85.907 1.00 91.50 622 ALA A O 1
ATOM 5041 N N . GLU A 1 623 ? 46.247 -16.566 -85.726 1.00 92.50 623 GLU A N 1
ATOM 5042 C CA . GLU A 1 623 ? 45.933 -16.970 -87.104 1.00 92.50 623 GLU A CA 1
ATOM 5043 C C . GLU A 1 623 ? 46.550 -16.010 -88.134 1.00 92.50 623 GLU A C 1
ATOM 5045 O O . GLU A 1 623 ? 47.128 -16.455 -89.128 1.00 92.50 623 GLU A O 1
ATOM 5050 N N . LEU A 1 624 ? 46.489 -14.697 -87.885 1.00 90.75 624 LEU A N 1
ATOM 5051 C CA . LEU A 1 624 ? 47.104 -13.683 -88.743 1.00 90.75 624 LEU A CA 1
ATOM 5052 C C . LEU A 1 624 ? 48.627 -13.853 -88.791 1.00 90.75 624 LEU A C 1
ATOM 5054 O O . LEU A 1 624 ? 49.206 -13.875 -89.875 1.00 90.75 624 LEU A O 1
ATOM 5058 N N . SER A 1 625 ? 49.267 -14.030 -87.631 1.00 91.94 625 SER A N 1
ATOM 5059 C CA . SER A 1 625 ? 50.711 -14.263 -87.532 1.00 91.94 625 SER A CA 1
ATOM 5060 C C . SER A 1 625 ? 51.128 -15.542 -88.268 1.00 91.94 625 SER A C 1
ATOM 5062 O O . SER A 1 625 ? 52.115 -15.544 -89.006 1.00 91.94 625 SER A O 1
ATOM 5064 N N . GLN A 1 626 ? 50.337 -16.614 -88.159 1.00 93.50 626 GLN A N 1
ATOM 5065 C CA . GLN A 1 626 ? 50.556 -17.848 -88.914 1.00 93.50 626 GLN A CA 1
ATOM 5066 C C . GLN A 1 626 ? 50.406 -17.629 -90.427 1.00 93.50 626 GLN A C 1
ATOM 5068 O O . GLN A 1 626 ? 51.240 -18.103 -91.201 1.00 93.50 626 GLN A O 1
ATOM 5073 N N . SER A 1 627 ? 49.369 -16.908 -90.859 1.00 89.19 627 SER A N 1
ATOM 5074 C CA . SER A 1 627 ? 49.157 -16.583 -92.272 1.00 89.19 627 SER A CA 1
ATOM 5075 C C . SER A 1 627 ? 50.285 -15.708 -92.829 1.00 89.19 627 SER A C 1
ATOM 5077 O O . SER A 1 627 ? 50.680 -15.876 -93.983 1.00 89.19 627 SER A O 1
ATOM 5079 N N . GLU A 1 628 ? 50.819 -14.786 -92.030 1.00 90.25 628 GLU A N 1
ATOM 5080 C CA . GLU A 1 628 ? 51.949 -13.939 -92.403 1.00 90.25 628 GLU A CA 1
ATOM 5081 C C . GLU A 1 628 ? 53.248 -14.745 -92.523 1.00 90.25 628 GLU A C 1
ATOM 5083 O O . GLU A 1 628 ? 53.971 -14.590 -93.509 1.00 90.25 628 GLU A O 1
ATOM 5088 N N . ALA A 1 629 ? 53.497 -15.679 -91.600 1.00 88.62 629 ALA A N 1
ATOM 5089 C CA . ALA A 1 629 ? 54.614 -16.617 -91.693 1.00 88.62 629 ALA A CA 1
ATOM 5090 C C . ALA A 1 629 ? 54.521 -17.504 -92.949 1.00 88.62 629 ALA A C 1
ATOM 5092 O O . ALA A 1 629 ? 55.517 -17.697 -93.646 1.00 88.62 629 ALA A O 1
ATOM 5093 N N . GLN A 1 630 ? 53.323 -17.995 -93.290 1.00 89.50 630 GLN A N 1
ATOM 5094 C CA . GLN A 1 630 ? 53.095 -18.738 -94.536 1.00 89.50 630 GLN A CA 1
ATOM 5095 C C . GLN A 1 630 ? 53.364 -17.876 -95.776 1.00 89.50 630 GLN A C 1
ATOM 5097 O O . GLN A 1 630 ? 54.020 -18.334 -96.709 1.00 89.50 630 GLN A O 1
ATOM 5102 N N . ARG A 1 631 ? 52.902 -16.619 -95.791 1.00 90.19 631 ARG A N 1
ATOM 5103 C CA . ARG A 1 631 ? 53.156 -15.677 -96.892 1.00 90.19 631 ARG A CA 1
ATOM 5104 C C . ARG A 1 631 ? 54.652 -15.413 -97.082 1.00 90.19 631 ARG A C 1
ATOM 5106 O O . ARG A 1 631 ? 55.107 -15.366 -98.224 1.00 90.19 631 ARG A O 1
ATOM 5113 N N . LEU A 1 632 ? 55.409 -15.260 -95.993 1.00 87.75 632 LEU A N 1
ATOM 5114 C CA . LEU A 1 632 ? 56.866 -15.104 -96.047 1.00 87.75 632 LEU A CA 1
ATOM 5115 C C . LEU A 1 632 ? 57.530 -16.347 -96.648 1.00 87.75 632 LEU A C 1
ATOM 5117 O O . LEU A 1 632 ? 58.261 -16.214 -97.621 1.00 87.75 632 LEU A O 1
ATOM 5121 N N . ALA A 1 633 ? 57.174 -17.547 -96.180 1.00 87.62 633 ALA A N 1
ATOM 5122 C CA . ALA A 1 633 ? 57.704 -18.796 -96.732 1.00 87.62 633 ALA A CA 1
ATOM 5123 C C . ALA A 1 633 ? 57.399 -18.967 -98.234 1.00 87.62 633 ALA A C 1
ATOM 5125 O O . ALA A 1 633 ? 58.242 -19.444 -98.993 1.00 87.62 633 ALA A O 1
ATOM 5126 N N . VAL A 1 634 ? 56.207 -18.554 -98.684 1.00 87.88 634 VAL A N 1
ATOM 5127 C CA . VAL A 1 634 ? 55.862 -18.544 -100.115 1.00 87.88 634 VAL A CA 1
ATOM 5128 C C . VAL A 1 634 ? 56.726 -17.539 -100.878 1.00 87.88 634 VAL A C 1
ATOM 5130 O O . VAL A 1 634 ? 57.252 -17.889 -101.930 1.00 87.88 634 VAL A O 1
ATOM 5133 N N . THR A 1 635 ? 56.919 -16.330 -100.347 1.00 85.44 635 THR A N 1
ATOM 5134 C CA . THR A 1 635 ? 57.793 -15.308 -100.956 1.00 85.44 635 THR A CA 1
ATOM 5135 C C . THR A 1 635 ? 59.234 -15.805 -101.095 1.00 85.44 635 THR A C 1
ATOM 5137 O O . THR A 1 635 ? 59.830 -15.653 -102.160 1.00 85.44 635 THR A O 1
ATOM 5140 N N . ASP A 1 636 ? 59.767 -16.456 -100.060 1.00 86.50 636 ASP A N 1
ATOM 5141 C CA . ASP A 1 636 ? 61.106 -17.048 -100.086 1.00 86.50 636 ASP A CA 1
ATOM 5142 C C . ASP A 1 636 ? 61.190 -18.136 -101.165 1.00 86.50 636 ASP A C 1
ATOM 5144 O O . ASP A 1 636 ? 62.078 -18.096 -102.016 1.00 86.50 636 ASP A O 1
ATOM 5148 N N . SER A 1 637 ? 60.197 -19.034 -101.228 1.00 86.81 637 SER A N 1
ATOM 5149 C CA . SER A 1 637 ? 60.131 -20.065 -102.272 1.00 86.81 637 SER A CA 1
ATOM 5150 C C . SER A 1 637 ? 60.004 -19.483 -103.687 1.00 86.81 637 SER A C 1
ATOM 5152 O O . SER A 1 637 ? 60.576 -20.019 -104.634 1.00 86.81 637 SER A O 1
ATOM 5154 N N . GLU A 1 638 ? 59.291 -18.362 -103.850 1.00 86.38 638 GLU A N 1
ATOM 5155 C CA . GLU A 1 638 ? 59.201 -17.646 -105.123 1.00 86.38 638 GLU A CA 1
ATOM 5156 C C . GLU A 1 638 ? 60.563 -17.057 -105.507 1.00 86.38 638 GLU A C 1
ATOM 5158 O O . GLU A 1 638 ? 60.955 -17.126 -106.673 1.00 86.38 638 GLU A O 1
ATOM 5163 N N . SER A 1 639 ? 61.306 -16.510 -104.542 1.00 83.94 639 SER A N 1
ATOM 5164 C CA . SER A 1 639 ? 62.650 -15.973 -104.769 1.00 83.94 639 SER A CA 1
ATOM 5165 C C . SER A 1 639 ? 63.651 -17.064 -105.173 1.00 83.94 639 SER A C 1
ATOM 5167 O O . SER A 1 639 ? 64.411 -16.875 -106.129 1.00 83.94 639 SER A O 1
ATOM 5169 N N . ASP A 1 640 ? 63.578 -18.240 -104.545 1.00 87.00 640 ASP A N 1
ATOM 5170 C CA . ASP A 1 640 ? 64.378 -19.412 -104.903 1.00 87.00 640 ASP A CA 1
ATOM 5171 C C . ASP A 1 640 ? 64.047 -19.890 -106.321 1.00 87.00 640 ASP A C 1
ATOM 5173 O O . ASP A 1 640 ? 64.943 -20.106 -107.139 1.00 87.00 640 ASP A O 1
ATOM 5177 N N . LEU A 1 641 ? 62.755 -19.997 -106.654 1.00 86.44 641 LEU A N 1
ATOM 5178 C CA . LEU A 1 641 ? 62.300 -20.382 -107.992 1.00 86.44 641 LEU A CA 1
ATOM 5179 C C . LEU A 1 641 ? 62.710 -19.362 -109.059 1.00 86.44 641 LEU A C 1
ATOM 5181 O O . LEU A 1 641 ? 63.117 -19.759 -110.149 1.00 86.44 641 LEU A O 1
ATOM 5185 N N . ARG A 1 642 ? 62.648 -18.056 -108.765 1.00 85.38 642 ARG A N 1
ATOM 5186 C CA . ARG A 1 642 ? 63.149 -16.999 -109.662 1.00 85.38 642 ARG A CA 1
ATOM 5187 C C . ARG A 1 642 ? 64.653 -17.119 -109.890 1.00 85.38 642 ARG A C 1
ATOM 5189 O O . ARG A 1 642 ? 65.105 -16.935 -111.017 1.00 85.38 642 ARG A O 1
ATOM 5196 N N . THR A 1 643 ? 65.413 -17.463 -108.854 1.00 84.44 643 THR A N 1
ATOM 5197 C CA . THR A 1 643 ? 66.862 -17.685 -108.954 1.00 84.44 643 THR A CA 1
ATOM 5198 C C . THR A 1 643 ? 67.159 -18.910 -109.821 1.00 84.44 643 THR A C 1
ATOM 5200 O O . THR A 1 643 ? 67.922 -18.810 -110.777 1.00 84.44 643 THR A O 1
ATOM 5203 N N . GLN A 1 644 ? 66.462 -20.030 -109.596 1.00 87.25 644 GLN A N 1
ATOM 5204 C CA . GLN A 1 644 ? 66.562 -21.223 -110.450 1.00 87.25 644 GLN A CA 1
ATOM 5205 C C . GLN A 1 644 ? 66.159 -20.945 -111.902 1.00 87.25 644 GLN A C 1
ATOM 5207 O O . GLN A 1 644 ? 66.763 -21.484 -112.828 1.00 87.25 644 GLN A O 1
ATOM 5212 N N . LEU A 1 645 ? 65.130 -20.123 -112.122 1.00 85.81 645 LEU A N 1
ATOM 5213 C CA . LEU A 1 645 ? 64.722 -19.711 -113.461 1.00 85.81 645 LEU A CA 1
ATOM 5214 C C . LEU A 1 645 ? 65.842 -18.916 -114.141 1.00 85.81 645 LEU A C 1
ATOM 5216 O O . LEU A 1 645 ? 66.201 -19.244 -115.266 1.00 85.81 645 LEU A O 1
ATOM 5220 N N . SER A 1 646 ? 66.432 -17.944 -113.441 1.00 85.56 646 SER A N 1
ATOM 5221 C CA . SER A 1 646 ? 67.574 -17.163 -113.929 1.00 85.56 646 SER A CA 1
ATOM 5222 C C . SER A 1 646 ? 68.779 -18.054 -114.259 1.00 85.56 646 SER A C 1
ATOM 5224 O O . SER A 1 646 ? 69.406 -17.888 -115.306 1.00 85.56 646 SER A O 1
ATOM 5226 N N . ASP A 1 647 ? 69.086 -19.040 -113.413 1.00 86.31 647 ASP A N 1
ATOM 5227 C CA . ASP A 1 647 ? 70.160 -20.007 -113.662 1.00 86.31 647 ASP A CA 1
ATOM 5228 C C . ASP A 1 647 ? 69.869 -20.874 -114.895 1.00 86.31 647 ASP A C 1
ATOM 5230 O O . ASP A 1 647 ? 70.746 -21.098 -115.732 1.00 86.31 647 ASP A O 1
ATOM 5234 N N . ASN A 1 648 ? 68.622 -21.328 -115.055 1.00 85.25 648 ASN A N 1
ATOM 5235 C CA . ASN A 1 648 ? 68.186 -22.087 -116.227 1.00 85.25 648 ASN A CA 1
ATOM 5236 C C . ASN A 1 648 ? 68.211 -21.241 -117.508 1.00 85.25 648 ASN A C 1
ATOM 5238 O O . ASN A 1 648 ? 68.606 -21.740 -118.563 1.00 85.25 648 ASN A O 1
ATOM 5242 N N . GLU A 1 649 ? 67.827 -19.966 -117.435 1.00 86.56 649 GLU A N 1
ATOM 5243 C CA . GLU A 1 649 ? 67.937 -19.010 -118.539 1.00 86.56 649 GLU A CA 1
ATOM 5244 C C . GLU A 1 649 ? 69.403 -18.799 -118.941 1.00 86.56 649 GLU A C 1
ATOM 5246 O O . GLU A 1 649 ? 69.729 -18.843 -120.132 1.00 86.56 649 GLU A O 1
ATOM 5251 N N . ALA A 1 650 ? 70.309 -18.664 -117.968 1.00 81.62 650 ALA A N 1
ATOM 5252 C CA . ALA A 1 650 ? 71.748 -18.588 -118.211 1.00 81.62 650 ALA A CA 1
ATOM 5253 C C . ALA A 1 650 ? 72.299 -19.885 -118.835 1.00 81.62 650 ALA A C 1
ATOM 5255 O O . ALA A 1 650 ? 73.091 -19.839 -119.784 1.00 81.62 650 ALA A O 1
ATOM 5256 N N . LEU A 1 651 ? 71.843 -21.050 -118.365 1.00 85.50 651 LEU A N 1
ATOM 5257 C CA . LEU A 1 651 ? 72.214 -22.351 -118.918 1.00 85.50 651 LEU A CA 1
ATOM 5258 C C . LEU A 1 651 ? 71.757 -22.484 -120.378 1.00 85.50 651 LEU A C 1
ATOM 5260 O O . LEU A 1 651 ? 72.552 -22.871 -121.239 1.00 85.50 651 LEU A O 1
ATOM 5264 N N . LEU A 1 652 ? 70.507 -22.111 -120.672 1.00 81.44 652 LEU A N 1
ATOM 5265 C CA . LEU A 1 652 ? 69.942 -22.083 -122.023 1.00 81.44 652 LEU A CA 1
ATOM 5266 C C . LEU A 1 652 ? 70.707 -21.128 -122.938 1.00 81.44 652 LEU A C 1
ATOM 5268 O O . LEU A 1 652 ? 70.989 -21.485 -124.083 1.00 81.44 652 LEU A O 1
ATOM 5272 N N . ALA A 1 653 ? 71.092 -19.948 -122.448 1.00 77.25 653 ALA A N 1
ATOM 5273 C CA . ALA A 1 653 ? 71.940 -19.021 -123.192 1.00 77.25 653 ALA A CA 1
ATOM 5274 C C . ALA A 1 653 ? 73.309 -19.647 -123.520 1.00 77.25 653 ALA A C 1
ATOM 5276 O O . ALA A 1 653 ? 73.778 -19.541 -124.656 1.00 77.25 653 ALA A O 1
ATOM 5277 N N . SER A 1 654 ? 73.912 -20.376 -122.573 1.00 80.06 654 SER A N 1
ATOM 5278 C CA . SER A 1 654 ? 75.168 -21.103 -122.804 1.00 80.06 654 SER A CA 1
ATOM 5279 C C . SER A 1 654 ? 75.011 -22.229 -123.834 1.00 80.06 654 SER A C 1
ATOM 5281 O O . SER A 1 654 ? 75.850 -22.373 -124.727 1.00 80.06 654 SER A O 1
ATOM 5283 N N . PHE A 1 655 ? 73.908 -22.987 -123.777 1.00 82.44 655 PHE A N 1
ATOM 5284 C CA . PHE A 1 655 ? 73.616 -24.037 -124.751 1.00 82.44 655 PHE A CA 1
ATOM 5285 C C . PHE A 1 655 ? 73.374 -23.451 -126.134 1.00 82.44 655 PHE A C 1
ATOM 5287 O O . PHE A 1 655 ? 73.895 -23.975 -127.114 1.00 82.44 655 PHE A O 1
ATOM 5294 N N . LYS A 1 656 ? 72.657 -22.328 -126.225 1.00 79.88 656 LYS A N 1
ATOM 5295 C CA . LYS A 1 656 ? 72.465 -21.598 -127.479 1.00 79.88 656 LYS A CA 1
ATOM 5296 C C . LYS A 1 656 ? 73.809 -21.177 -128.082 1.00 79.88 656 LYS A C 1
ATOM 5298 O O . LYS A 1 656 ? 74.035 -21.399 -129.268 1.00 79.88 656 LYS A O 1
ATOM 5303 N N . GLN A 1 657 ? 74.736 -20.686 -127.258 1.00 75.06 657 GLN A N 1
ATOM 5304 C CA . GLN A 1 657 ? 76.093 -20.335 -127.685 1.00 75.06 657 GLN A CA 1
ATOM 5305 C C . GLN A 1 657 ? 76.922 -21.564 -128.114 1.00 75.06 657 GLN A C 1
ATOM 5307 O O . GLN A 1 657 ? 77.705 -21.488 -129.062 1.00 75.06 657 GLN A O 1
ATOM 5312 N N . GLN A 1 658 ? 76.765 -22.714 -127.449 1.00 74.06 658 GLN A N 1
ATOM 5313 C CA . GLN A 1 658 ? 77.396 -23.971 -127.873 1.00 74.06 658 GLN A CA 1
ATOM 5314 C C . GLN A 1 658 ? 76.825 -24.483 -129.199 1.00 74.06 658 GLN A C 1
ATOM 5316 O O . GLN A 1 658 ? 77.594 -24.903 -130.060 1.00 74.06 658 GLN A O 1
ATOM 5321 N N . VAL A 1 659 ? 75.507 -24.411 -129.397 1.00 72.38 659 VAL A N 1
ATOM 5322 C CA . VAL A 1 659 ? 74.860 -24.770 -130.666 1.00 72.38 659 VAL A CA 1
ATOM 5323 C C . VAL A 1 659 ? 75.341 -23.849 -131.784 1.00 72.38 659 VAL A C 1
ATOM 5325 O O . VAL A 1 659 ? 75.704 -24.350 -132.842 1.00 72.38 659 VAL A O 1
ATOM 5328 N N . GLU A 1 660 ? 75.457 -22.539 -131.553 1.00 69.88 660 GLU A N 1
ATOM 5329 C CA . GLU A 1 660 ? 76.067 -21.616 -132.523 1.00 69.88 660 GLU A CA 1
ATOM 5330 C C . GLU A 1 660 ? 77.517 -21.997 -132.850 1.00 69.88 660 GLU A C 1
ATOM 5332 O O . GLU A 1 660 ? 77.887 -22.032 -134.023 1.00 69.88 660 GLU A O 1
ATOM 5337 N N . LYS A 1 661 ? 78.331 -22.378 -131.855 1.00 64.81 661 LYS A N 1
ATOM 5338 C CA . LYS A 1 661 ? 79.692 -22.889 -132.101 1.00 64.81 661 LYS A CA 1
ATOM 5339 C C . LYS A 1 661 ? 79.691 -24.177 -132.930 1.00 64.81 661 LYS A C 1
ATOM 5341 O O . LYS A 1 661 ? 80.521 -24.312 -133.823 1.00 64.81 661 LYS A O 1
ATOM 5346 N N . VAL A 1 662 ? 78.762 -25.103 -132.691 1.00 62.34 662 VAL A N 1
ATOM 5347 C CA . VAL A 1 662 ? 78.627 -26.339 -133.484 1.00 62.34 662 VAL A CA 1
ATOM 5348 C C . VAL A 1 662 ? 78.143 -26.039 -134.905 1.00 62.34 662 VAL A C 1
ATOM 5350 O O . VAL A 1 662 ? 78.646 -26.637 -135.852 1.00 62.34 662 VAL A O 1
ATOM 5353 N N . VAL A 1 663 ? 77.240 -25.072 -135.087 1.00 59.75 663 VAL A N 1
ATOM 5354 C CA . VAL A 1 663 ? 76.792 -24.607 -136.410 1.00 59.75 663 VAL A CA 1
ATOM 5355 C C . VAL A 1 663 ? 77.949 -23.969 -137.188 1.00 59.75 663 VAL A C 1
ATOM 5357 O O . VAL A 1 663 ? 78.105 -24.256 -138.373 1.00 59.75 663 VAL A O 1
ATOM 5360 N N . VAL A 1 664 ? 78.823 -23.198 -136.532 1.00 59.44 664 VAL A N 1
ATOM 5361 C CA . VAL A 1 664 ? 80.044 -22.639 -137.149 1.00 59.44 664 VAL A CA 1
ATOM 5362 C C . VAL A 1 664 ? 81.049 -23.738 -137.531 1.00 59.44 664 VAL A C 1
ATOM 5364 O O . VAL A 1 664 ? 81.687 -23.645 -138.577 1.00 59.44 664 VAL A O 1
ATOM 5367 N N . VAL A 1 665 ? 81.150 -24.819 -136.749 1.00 57.22 665 VAL A N 1
ATOM 5368 C CA . VAL A 1 665 ? 81.998 -25.983 -137.079 1.00 57.22 665 VAL A CA 1
ATOM 5369 C C . VAL A 1 665 ? 81.410 -26.809 -138.235 1.00 57.22 665 VAL A C 1
ATOM 5371 O O . VAL A 1 665 ? 82.160 -27.285 -139.085 1.00 57.22 665 VAL A O 1
ATOM 5374 N N . PHE A 1 666 ? 80.082 -26.939 -138.332 1.00 52.09 666 PHE A N 1
ATOM 5375 C CA . PHE A 1 666 ? 79.419 -27.688 -139.410 1.00 52.09 666 PHE A CA 1
ATOM 5376 C C . PHE A 1 666 ? 79.331 -26.930 -140.747 1.00 52.09 666 PHE A C 1
ATOM 5378 O O . PHE A 1 666 ? 79.301 -27.573 -141.794 1.00 52.09 666 PHE A O 1
ATOM 5385 N N . TYR A 1 667 ? 79.354 -25.593 -140.747 1.00 49.97 667 TYR A N 1
ATOM 5386 C CA . TYR A 1 667 ? 79.352 -24.776 -141.974 1.00 49.97 667 TYR A CA 1
ATOM 5387 C C . TYR A 1 667 ? 80.754 -24.360 -142.475 1.00 49.97 667 TYR A C 1
ATOM 5389 O O . TYR A 1 667 ? 80.861 -23.648 -143.471 1.00 49.97 667 TYR A O 1
ATOM 5397 N N . GLY A 1 668 ? 81.837 -24.836 -141.845 1.00 46.09 668 GLY A N 1
ATOM 5398 C CA . GLY A 1 668 ? 83.224 -24.482 -142.190 1.00 46.09 668 GLY A CA 1
ATOM 5399 C C . GLY A 1 668 ? 83.956 -25.397 -143.188 1.00 46.09 668 GLY A C 1
ATOM 5400 O O . GLY A 1 668 ? 85.088 -25.094 -143.553 1.00 46.09 668 GLY A O 1
ATOM 5401 N N . ILE A 1 669 ? 83.356 -26.500 -143.661 1.00 45.53 669 ILE A N 1
ATOM 5402 C CA . ILE A 1 669 ? 83.965 -27.397 -144.670 1.00 45.53 669 ILE A CA 1
ATOM 5403 C C . ILE A 1 669 ? 83.100 -27.431 -145.935 1.00 45.53 669 ILE A C 1
ATOM 5405 O O . ILE A 1 669 ? 82.445 -28.427 -146.230 1.00 45.53 669 ILE A O 1
ATOM 5409 N N . ARG A 1 670 ? 83.087 -26.320 -146.681 1.00 38.12 670 ARG A N 1
ATOM 5410 C CA . ARG A 1 670 ? 82.995 -26.265 -148.156 1.00 38.12 670 ARG A CA 1
ATOM 5411 C C . ARG A 1 670 ? 82.866 -24.816 -148.623 1.00 38.12 670 ARG A C 1
ATOM 5413 O O . ARG A 1 670 ? 81.765 -24.306 -148.792 1.00 38.12 670 ARG A O 1
ATOM 5420 N N . SER A 1 671 ? 84.002 -24.183 -148.885 1.00 34.56 671 SER A N 1
ATOM 5421 C CA . SER A 1 671 ? 84.306 -23.560 -150.184 1.00 34.56 671 SER A CA 1
ATOM 5422 C C . SER A 1 671 ? 85.658 -22.855 -150.100 1.00 34.56 671 SER A C 1
ATOM 5424 O O . SER A 1 671 ? 85.821 -21.870 -149.396 1.00 34.56 671 SER A O 1
ATOM 5426 N N . VAL A 1 672 ? 86.613 -23.430 -150.819 1.00 42.91 672 VAL A N 1
ATOM 5427 C CA . VAL A 1 672 ? 87.705 -22.751 -151.530 1.00 42.91 672 VAL A CA 1
ATOM 5428 C C . VAL A 1 672 ? 87.208 -22.691 -152.983 1.00 42.91 672 VAL A C 1
ATOM 5430 O O . VAL A 1 672 ? 86.487 -23.623 -153.378 1.00 42.91 672 VAL A O 1
ATOM 5433 N N . PRO A 1 673 ? 87.542 -21.671 -153.790 1.00 48.84 673 PRO A N 1
ATOM 5434 C CA . PRO A 1 673 ? 88.706 -20.777 -153.687 1.00 48.84 673 PRO A CA 1
ATOM 5435 C C . PRO A 1 673 ? 88.521 -19.480 -152.917 1.00 48.84 673 PRO A C 1
ATOM 5437 O O . PRO A 1 673 ? 87.541 -18.761 -153.207 1.00 48.84 673 PRO A O 1
#

Secondary structure (DSSP, 8-state):
---STTTSEEEEEESSTTS-EEEEE-S---S-----SSS-EEEEEE--TT--S----------PPPP------TTHHHHHHHHHHHHHHHHHHHHHHHHHHHHHHHHHHHHHHHHHHHHHHHHHHHHHHHHHHHHHHHHHHHHHHHHHHHHHHHHHHHHHHHTSPPHHHHHHHHHHHHHHHHHHHHHHHHHHHHHHHHHHHHHHHHHHHHHHHHHHHHHHHHHHSS--------TTTHHHHHHHHHHHHHHHHHHHHHHHHHHHHHHHHHHHHHHHHHHHHHHHHHHHHHHHHHHHHHHHHHHHHHHHHHHHHHHHHHHHHHHHHHHHHHHHHHHHHHHHHHHHHHHHHHHHHHHHHHHHHHHHHHHHHHHHHHHHHHHHHHHHHHHHHHHHHHHHHHHHHHHHHHHHHHHHHHHHHHHHHHHHHHHHHHHHHHHHHHHHHHHTTTTTS----SSHHHHHHHHHHHHHHHHHHHHHHHHHHHHHHHHHHHHHHHHHHHHHHHHHHHHHHHHHHHHHHHHHHHHHHHHHHHHHHHHHHHHHHHHHHHHHHHHHHHHHHHHHHHHHHHHHHHHHHHHHHHHHHHHHHHHHHHHHHHHHHHHHHHHHHHHHHHHHHHHHHHHHHHHHHHHHHHHHHHHHHHHHHHHHHHHHHHHHHHHHHHHHHHHHHHTSSS---

Foldseek 3Di:
DCPFLVFWWKWKAQADPPHDTQDIDTDDDPDDDGDRPNVHMDIDIGHHPPDPDDGDDDDDDDDDDDDDDDDDDPVVPVVVVVVVVVVVVVVVVVVVVVVVVVVVVVVVVVVVVVVVVVVVVVVVVVVVVVVVVVVVVVVVVVVVVVVVVVVVVVVVVVVVVVPDDDVVSVVVVVVVVVVVVVVVVVVVVVVVVVVVVVVVVVVVVVVVVVVVVVVVVVVVVVVVVPDDDDDDDDPDVCVVVVVVVVVVVVVVVVVVVVVVVVVVVVVVVVVVVVVVVVVVVVVVVVVVVVVVVVVVVVVVVVVVVVVVVVVVVVVVVVVVVVVVVVVVVVVVVVVVVVVVVVVVVVVVVVVVVVVVVVVVVVVVVVVVVVVVVVVVVVVVVVVVVVVVVVVVVVVVVVVVVVVVVVVVVVVVVVVVVVVVVVVVVVVVVVVVVVVVVVVVVVVVVVVVDDDDDDPVVVVVVVVVVVVVVVVVVVVVVVVVVVVVVVVVVVVVVVVVVVVVVVVVVVVVVVVVVVVVVVVVVVVVVVVVVVVVVVVVVVVVVVVVVVVVVVVVVVVVVVVVVVVVVVVVVVVVVVVVVVVVVVVVVVVVVVVVVVVVVVVVVVVVVVVVVVVVVVVVVVVVVVVVVVVVVVVVVVVVVVVVVVVVVVVVVVVVVVVVVVVVVVVVVVPPPDDDD

InterPro domains:
  IPR000859 CUB domain [PF00431] (4-60)
  IPR000859 CUB domain [cd00041] (6-62)
  IPR035914 Spermadhesin, CUB domain superfamily [G3DSA:2.60.120.290] (1-65)
  IPR035914 Spermadhesin, CUB domain superfamily [SSF49854] (2-62)

Solvent-accessible surface area (backbone atoms only — not comparable to full-atom values): 37155 Å² total; per-residue (Å²): 134,83,73,41,77,86,41,40,38,38,39,31,18,41,47,39,90,92,38,62,71,75,44,79,48,53,80,92,85,79,93,82,82,83,85,53,89,67,82,32,75,32,75,47,80,45,66,59,94,86,59,101,63,86,74,91,85,86,85,88,84,90,81,81,83,76,86,84,79,86,81,89,58,98,72,49,66,63,57,49,52,51,50,50,53,52,48,52,52,51,50,56,48,49,50,51,52,52,53,50,54,49,50,52,50,50,53,51,50,51,51,50,54,49,51,59,48,51,52,48,53,55,48,54,50,51,52,50,54,51,52,52,51,52,50,52,51,51,53,53,52,50,52,52,53,51,50,54,50,52,50,53,50,49,54,52,51,50,55,55,59,73,65,49,77,50,72,66,56,52,48,50,53,52,52,51,51,53,49,54,50,52,51,52,52,52,54,51,54,52,49,52,50,53,50,52,53,50,54,51,51,52,50,55,52,52,53,50,53,50,53,50,49,54,51,51,53,52,52,54,51,54,64,69,73,70,81,86,88,79,92,84,93,68,89,75,69,44,61,69,49,44,58,52,47,52,51,48,50,49,50,51,47,52,49,48,52,50,49,51,49,48,50,50,52,50,52,51,49,52,50,50,52,53,50,47,55,50,51,53,51,51,50,53,50,50,51,52,50,51,52,52,49,53,54,49,53,50,49,54,55,50,53,51,50,53,51,52,53,50,49,54,50,50,52,52,51,50,53,50,51,51,55,51,50,54,50,51,53,50,52,53,54,52,49,53,50,52,55,54,52,48,53,54,48,51,54,51,48,51,51,49,53,56,50,49,54,52,50,51,52,52,50,50,52,52,48,52,51,50,52,52,52,50,53,52,52,52,49,52,48,50,52,50,53,51,50,49,52,51,48,53,52,50,52,50,51,51,50,53,53,48,52,53,48,50,51,52,48,53,51,48,52,49,50,47,53,48,48,51,50,48,47,52,48,49,51,49,48,48,53,49,46,52,51,45,54,54,44,48,64,51,41,74,71,47,75,81,62,88,90,89,78,76,70,66,62,59,60,56,55,52,56,54,55,54,52,54,52,53,52,53,52,51,53,53,52,53,52,52,52,51,52,52,52,51,52,53,52,52,53,52,52,53,50,51,55,51,51,52,52,51,54,52,52,53,52,49,54,51,52,51,53,52,49,54,52,52,54,51,53,49,52,55,49,53,53,50,51,50,53,50,52,53,52,50,54,52,50,52,50,51,53,50,52,51,50,50,54,51,51,53,50,50,52,53,49,52,51,54,49,52,54,50,51,51,52,51,52,52,52,50,50,53,49,52,52,50,50,52,52,50,53,54,51,52,51,53,48,52,55,48,52,52,52,50,53,53,50,50,51,54,50,52,55,50,52,50,52,49,54,54,50,52,53,50,49,53,52,50,52,51,52,50,52,51,52,49,53,51,51,49,54,50,52,51,52,51,52,52,51,51,49,52,48,52,52,50,50,51,49,50,52,51,49,52,52,49,51,52,53,50,50,55,61,69,68,65,83,80,82,81,136

Mean predicted aligned error: 23.44 Å

Organism: Trichostrongylus colubriformis (NCBI:txid6319)

pLDDT: mean 83.1, std 15.42, range [28.11, 97.12]

Radius of gyration: 86.68 Å; Cα contacts (8 Å, |Δi|>4): 81; chains: 1; bounding box: 192×86×287 Å